Protein AF-0000000067831522 (afdb_homodimer)

Sequence (500 aa):
MTSFRSAALAVVGLAAFLALWEAAPRLDLINPAFLPPPSSIPAAFAREITNGAWLTAVVESLSHYVVGLGAGALAGVALGLATGMFAWFDSLTAGIVRLLRPIPGLAWVPFAIIWFGVQPSAAVFIIAIGVFWIVFFATQGAVRHVDRDLIEVAQAFGFRGPLARLTKILLPAATPGILVGLRTALGQAWMAVVAAEIFGVPGIGARMMQASSLLSTDIVVVYMLTMAGLYGLFDTGFVALQGWLLRWRAMTSFRSAALAVVGLAAFLALWEAAPRLDLINPAFLPPPSSIPAAFAREITNGAWLTAVVESLSHYVVGLGAGALAGVALGLATGMFAWFDSLTAGIVRLLRPIPGLAWVPFAIIWFGVQPSAAVFIIAIGVFWIVFFATQGAVRHVDRDLIEVAQAFGFRGPLARLTKILLPAATPGILVGLRTALGQAWMAVVAAEIFGVPGIGARMMQASSLLSTDIVVVYMLTMAGLYGLFDTGFVALQGWLLRWRA

Organism: Methylorubrum extorquens (strain ATCC 14718 / DSM 1338 / JCM 2805 / NCIMB 9133 / AM1) (NCBI:txid272630)

Structure (mmCIF, N/CA/C/O backbone):
data_AF-0000000067831522-model_v1
#
loop_
_entity.id
_entity.type
_entity.pdbx_description
1 polymer 'Aliphatic sulfonates transport permease protein ssuC'
#
loop_
_atom_site.group_PDB
_atom_site.id
_atom_site.type_symbol
_atom_site.label_atom_id
_atom_site.label_alt_id
_atom_site.label_comp_id
_atom_site.label_asym_id
_atom_site.label_entity_id
_atom_site.label_seq_id
_atom_site.pdbx_PDB_ins_code
_atom_site.Cartn_x
_atom_site.Cartn_y
_atom_site.Cartn_z
_atom_site.occupancy
_atom_site.B_iso_or_equiv
_atom_site.auth_seq_id
_atom_site.auth_comp_id
_atom_site.auth_asym_id
_atom_site.auth_atom_id
_atom_site.pdbx_PDB_model_num
ATOM 1 N N . MET A 1 1 ? 19.891 27.625 -9.164 1 67.25 1 MET A N 1
ATOM 2 C CA . MET A 1 1 ? 20 27.125 -10.523 1 67.25 1 MET A CA 1
ATOM 3 C C . MET A 1 1 ? 18.859 27.641 -11.398 1 67.25 1 MET A C 1
ATOM 5 O O . MET A 1 1 ? 17.703 27.672 -10.961 1 67.25 1 MET A O 1
ATOM 9 N N . THR A 1 2 ? 19.172 28.156 -12.484 1 77.5 2 THR A N 1
ATOM 10 C CA . THR A 1 2 ? 18.141 28.719 -13.336 1 77.5 2 THR A CA 1
ATOM 11 C C . THR A 1 2 ? 17.203 27.625 -13.859 1 77.5 2 THR A C 1
ATOM 13 O O . THR A 1 2 ? 17.578 26.453 -13.891 1 77.5 2 THR A O 1
ATOM 16 N N . SER A 1 3 ? 16.078 27.938 -14.133 1 86.25 3 SER A N 1
ATOM 17 C CA . SER A 1 3 ? 15.031 27.016 -14.57 1 86.25 3 SER A CA 1
ATOM 18 C C . SER A 1 3 ? 15.477 26.234 -15.797 1 86.25 3 SER A C 1
ATOM 20 O O . SER A 1 3 ? 15.242 25.031 -15.883 1 86.25 3 SER A O 1
ATOM 22 N N . PHE A 1 4 ? 16.219 26.938 -16.703 1 89.38 4 PHE A N 1
ATOM 23 C CA . PHE A 1 4 ? 16.656 26.281 -17.922 1 89.38 4 PHE A CA 1
ATOM 24 C C . PHE A 1 4 ? 17.734 25.25 -17.625 1 89.38 4 PHE A C 1
ATOM 26 O O . PHE A 1 4 ? 17.75 24.156 -18.203 1 89.38 4 PHE A O 1
ATOM 33 N N . ARG A 1 5 ? 18.625 25.578 -16.812 1 90.5 5 ARG A N 1
ATOM 34 C CA . ARG A 1 5 ? 19.703 24.688 -16.438 1 90.5 5 ARG A CA 1
ATOM 35 C C . ARG A 1 5 ? 19.156 23.453 -15.719 1 90.5 5 ARG A C 1
ATOM 37 O O . ARG A 1 5 ? 19.641 22.328 -15.945 1 90.5 5 ARG A O 1
ATOM 44 N N . SER A 1 6 ? 18.172 23.703 -14.945 1 91.81 6 SER A N 1
ATOM 45 C CA . SER A 1 6 ? 17.547 22.594 -14.227 1 91.81 6 SER A CA 1
ATOM 46 C C . SER A 1 6 ? 16.844 21.641 -15.188 1 91.81 6 SER A C 1
ATOM 48 O O . SER A 1 6 ? 16.953 20.422 -15.055 1 91.81 6 SER A O 1
ATOM 50 N N . ALA A 1 7 ? 16.172 22.188 -16.125 1 93.69 7 ALA A N 1
ATOM 51 C CA . ALA A 1 7 ? 15.477 21.375 -17.125 1 93.69 7 ALA A CA 1
ATOM 52 C C . ALA A 1 7 ? 16.453 20.609 -17.984 1 93.69 7 ALA A C 1
ATOM 54 O O . ALA A 1 7 ? 16.219 19.438 -18.328 1 93.69 7 ALA A O 1
ATOM 55 N N . ALA A 1 8 ? 17.453 21.25 -18.328 1 95.5 8 ALA A N 1
ATOM 56 C CA . ALA A 1 8 ? 18.484 20.609 -19.141 1 95.5 8 ALA A CA 1
ATOM 57 C C . ALA A 1 8 ? 19.109 19.438 -18.375 1 95.5 8 ALA A C 1
ATOM 59 O O . ALA A 1 8 ? 19.375 18.375 -18.953 1 95.5 8 ALA A O 1
ATOM 60 N N . LEU A 1 9 ? 19.359 19.625 -17.172 1 95.19 9 LEU A N 1
ATOM 61 C CA . LEU A 1 9 ? 19.953 18.578 -16.344 1 95.19 9 LEU A CA 1
ATOM 62 C C . LEU A 1 9 ? 19 17.391 -16.203 1 95.19 9 LEU A C 1
ATOM 64 O O . LEU A 1 9 ? 19.422 16.234 -16.203 1 95.19 9 LEU A O 1
ATOM 68 N N . ALA A 1 10 ? 17.797 17.672 -16.062 1 95.81 10 ALA A N 1
ATOM 69 C CA . ALA A 1 10 ? 16.781 16.609 -15.992 1 95.81 10 ALA A CA 1
ATOM 70 C C . ALA A 1 10 ? 16.797 15.766 -17.266 1 95.81 10 ALA A C 1
ATOM 72 O O . ALA A 1 10 ? 16.719 14.539 -17.188 1 95.81 10 ALA A O 1
ATOM 73 N N . VAL A 1 11 ? 16.859 16.438 -18.375 1 96.88 11 VAL A N 1
ATOM 74 C CA . VAL A 1 11 ? 16.875 15.742 -19.656 1 96.88 11 VAL A CA 1
ATOM 75 C C . VAL A 1 11 ? 18.156 14.93 -19.781 1 96.88 11 VAL A C 1
ATOM 77 O O . VAL A 1 11 ? 18.125 13.781 -20.234 1 96.88 11 VAL A O 1
ATOM 80 N N . VAL A 1 12 ? 19.203 15.484 -19.359 1 97.25 12 VAL A N 1
ATOM 81 C CA . VAL A 1 12 ? 20.5 14.805 -19.438 1 97.25 12 VAL A CA 1
ATOM 82 C C . VAL A 1 12 ? 20.469 13.57 -18.531 1 97.25 12 VAL A C 1
ATOM 84 O O . VAL A 1 12 ? 20.922 12.492 -18.938 1 97.25 12 VAL A O 1
ATOM 87 N N . GLY A 1 13 ? 19.969 13.75 -17.312 1 97.69 13 GLY A N 1
ATOM 88 C CA . GLY A 1 13 ? 19.875 12.625 -16.406 1 97.69 13 GLY A CA 1
ATOM 89 C C . GLY A 1 13 ? 19.016 11.492 -16.938 1 97.69 13 GLY A C 1
ATOM 90 O O . GLY A 1 13 ? 19.406 10.328 -16.875 1 97.69 13 GLY A O 1
ATOM 91 N N . LEU A 1 14 ? 17.891 11.812 -17.438 1 97.5 14 LEU A N 1
ATOM 92 C CA . LEU A 1 14 ? 16.984 10.812 -17.984 1 97.5 14 LEU A CA 1
ATOM 93 C C . LEU A 1 14 ? 17.594 10.133 -19.203 1 97.5 14 LEU A C 1
ATOM 95 O O . LEU A 1 14 ? 17.516 8.914 -19.359 1 97.5 14 LEU A O 1
ATOM 99 N N . ALA A 1 15 ? 18.188 10.93 -20.094 1 97.94 15 ALA A N 1
ATOM 100 C CA . ALA A 1 15 ? 18.844 10.391 -21.281 1 97.94 15 ALA A CA 1
ATOM 101 C C . ALA A 1 15 ? 19.969 9.438 -20.906 1 97.94 15 ALA A C 1
ATOM 103 O O . ALA A 1 15 ? 20.125 8.375 -21.516 1 97.94 15 ALA A O 1
ATOM 104 N N . ALA A 1 16 ? 20.734 9.852 -19.922 1 98 16 ALA A N 1
ATOM 105 C CA . ALA A 1 16 ? 21.828 8.992 -19.469 1 98 16 ALA A CA 1
ATOM 106 C C . ALA A 1 16 ? 21.281 7.68 -18.906 1 98 16 ALA A C 1
ATOM 108 O O . ALA A 1 16 ? 21.844 6.609 -19.156 1 98 16 ALA A O 1
ATOM 109 N N . PHE A 1 17 ? 20.297 7.785 -18.109 1 97.56 17 PHE A N 1
ATOM 110 C CA . PHE A 1 17 ? 19.656 6.605 -17.531 1 97.56 17 PHE A CA 1
ATOM 111 C C . PHE A 1 17 ? 19.156 5.672 -18.625 1 97.56 17 PHE A C 1
ATOM 113 O O . PHE A 1 17 ? 19.438 4.469 -18.594 1 97.56 17 PHE A O 1
ATOM 120 N N . LEU A 1 18 ? 18.469 6.195 -19.641 1 97.69 18 LEU A N 1
ATOM 121 C CA . LEU A 1 18 ? 17.906 5.398 -20.719 1 97.69 18 LEU A CA 1
ATOM 122 C C . LEU A 1 18 ? 19.016 4.82 -21.594 1 97.69 18 LEU A C 1
ATOM 124 O O . LEU A 1 18 ? 18.891 3.697 -22.094 1 97.69 18 LEU A O 1
ATOM 128 N N . ALA A 1 19 ? 20.031 5.613 -21.797 1 97.69 19 ALA A N 1
ATOM 129 C CA . ALA A 1 19 ? 21.172 5.141 -22.594 1 97.69 19 ALA A CA 1
ATOM 130 C C . ALA A 1 19 ? 21.875 3.975 -21.891 1 97.69 19 ALA A C 1
ATOM 132 O O . ALA A 1 19 ? 22.234 2.986 -22.531 1 97.69 19 ALA A O 1
ATOM 133 N N . LEU A 1 20 ? 22.031 4.145 -20.609 1 97.19 20 LEU A N 1
ATOM 134 C CA . LEU A 1 20 ? 22.641 3.061 -19.844 1 97.19 20 LEU A CA 1
ATOM 135 C C . LEU A 1 20 ? 21.75 1.822 -19.859 1 97.19 20 LEU A C 1
ATOM 137 O O . LEU A 1 20 ? 22.234 0.7 -19.984 1 97.19 20 LEU A O 1
ATOM 141 N N . TRP A 1 21 ? 20.484 2.082 -19.688 1 97.12 21 TRP A N 1
ATOM 142 C CA . TRP A 1 21 ? 19.516 0.998 -19.75 1 97.12 21 TRP A CA 1
ATOM 143 C C . TRP A 1 21 ? 19.578 0.304 -21.109 1 97.12 21 TRP A C 1
ATOM 145 O O . TRP A 1 21 ? 19.625 -0.925 -21.188 1 97.12 21 TRP A O 1
ATOM 155 N N . GLU A 1 22 ? 19.641 1.021 -22.125 1 97.38 22 GLU A N 1
ATOM 156 C CA . GLU A 1 22 ? 19.703 0.492 -23.484 1 97.38 22 GLU A CA 1
ATOM 157 C C . GLU A 1 22 ? 21 -0.3 -23.703 1 97.38 22 GLU A C 1
ATOM 159 O O . GLU A 1 22 ? 20.969 -1.367 -24.328 1 97.38 22 GLU A O 1
ATOM 164 N N . ALA A 1 23 ? 22.031 0.218 -23.188 1 97.06 23 ALA A N 1
ATOM 165 C CA . ALA A 1 23 ? 23.344 -0.371 -23.422 1 97.06 23 ALA A CA 1
ATOM 166 C C . ALA A 1 23 ? 23.484 -1.705 -22.688 1 97.06 23 ALA A C 1
ATOM 168 O O . ALA A 1 23 ? 24.141 -2.623 -23.188 1 97.06 23 ALA A O 1
ATOM 169 N N . ALA A 1 24 ? 22.812 -1.841 -21.594 1 95.94 24 ALA A N 1
ATOM 170 C CA . ALA A 1 24 ? 23 -3.021 -20.75 1 95.94 24 ALA A CA 1
ATOM 171 C C . ALA A 1 24 ? 22.578 -4.289 -21.484 1 95.94 24 ALA A C 1
ATOM 173 O O . ALA A 1 24 ? 23.359 -5.227 -21.625 1 95.94 24 ALA A O 1
ATOM 174 N N . PRO A 1 25 ? 21.438 -4.285 -22 1 93.62 25 PRO A N 1
ATOM 175 C CA . PRO A 1 25 ? 21.047 -5.496 -22.734 1 93.62 25 PRO A CA 1
ATOM 176 C C . PRO A 1 25 ? 21.656 -5.559 -24.125 1 93.62 25 PRO A C 1
ATOM 178 O O . PRO A 1 25 ? 21.969 -6.645 -24.625 1 93.62 25 PRO A O 1
ATOM 181 N N . ARG A 1 26 ? 21.938 -4.453 -24.766 1 93 26 ARG A N 1
ATOM 182 C CA . ARG A 1 26 ? 22.453 -4.457 -26.125 1 93 26 ARG A CA 1
ATOM 183 C C . ARG A 1 26 ? 23.922 -4.914 -26.156 1 93 26 ARG A C 1
ATOM 185 O O . ARG A 1 26 ? 24.344 -5.551 -27.125 1 93 26 ARG A O 1
ATOM 192 N N . LEU A 1 27 ? 24.609 -4.578 -25.125 1 95.12 27 LEU A N 1
ATOM 193 C CA . LEU A 1 27 ? 26 -4.977 -25.047 1 95.12 27 LEU A CA 1
ATOM 194 C C . LEU A 1 27 ? 26.156 -6.332 -24.375 1 95.12 27 LEU A C 1
ATOM 196 O O . LEU A 1 27 ? 27.25 -6.73 -24 1 95.12 27 LEU A O 1
ATOM 200 N N . ASP A 1 28 ? 25.062 -6.984 -24.094 1 92.38 28 ASP A N 1
ATOM 201 C CA . ASP A 1 28 ? 25 -8.336 -23.562 1 92.38 28 ASP A CA 1
ATOM 202 C C . ASP A 1 28 ? 25.531 -8.383 -22.125 1 92.38 28 ASP A C 1
ATOM 204 O O . ASP A 1 28 ? 26.109 -9.391 -21.703 1 92.38 28 ASP A O 1
ATOM 208 N N . LEU A 1 29 ? 25.453 -7.277 -21.531 1 92.94 29 LEU A N 1
ATOM 209 C CA . LEU A 1 29 ? 25.812 -7.25 -20.109 1 92.94 29 LEU A CA 1
ATOM 210 C C . LEU A 1 29 ? 24.688 -7.863 -19.266 1 92.94 29 LEU A C 1
ATOM 212 O O . LEU A 1 29 ? 24.953 -8.383 -18.188 1 92.94 29 LEU A O 1
ATOM 216 N N . ILE A 1 30 ? 23.531 -7.746 -19.781 1 93.19 30 ILE A N 1
ATOM 217 C CA . ILE A 1 30 ? 22.328 -8.328 -19.172 1 93.19 30 ILE A CA 1
ATOM 218 C C . ILE A 1 30 ? 21.484 -8.992 -20.25 1 93.19 30 ILE A C 1
ATOM 220 O O . ILE A 1 30 ? 21.281 -8.43 -21.328 1 93.19 30 ILE A O 1
ATOM 224 N N . ASN A 1 31 ? 21.078 -10.141 -19.906 1 94.12 31 ASN A N 1
ATOM 225 C CA . ASN A 1 31 ? 20.188 -10.836 -20.812 1 94.12 31 ASN A CA 1
ATOM 226 C C . ASN A 1 31 ? 18.906 -10.031 -21.078 1 94.12 31 ASN A C 1
ATOM 228 O O . ASN A 1 31 ? 18.25 -9.602 -20.125 1 94.12 31 ASN A O 1
ATOM 232 N N . PRO A 1 32 ? 18.578 -9.805 -22.297 1 91.62 32 PRO A N 1
ATOM 233 C CA . PRO A 1 32 ? 17.391 -9.016 -22.641 1 91.62 32 PRO A CA 1
ATOM 234 C C . PRO A 1 32 ? 16.109 -9.617 -22.078 1 91.62 32 PRO A C 1
ATOM 236 O O . PRO A 1 32 ? 15.109 -8.906 -21.891 1 91.62 32 PRO A O 1
ATOM 239 N N . ALA A 1 33 ? 16.125 -10.883 -21.828 1 90.62 33 ALA A N 1
ATOM 240 C CA . ALA A 1 33 ? 14.977 -11.523 -21.219 1 90.62 33 ALA A CA 1
ATOM 241 C C . ALA A 1 33 ? 14.766 -11.016 -19.781 1 90.62 33 ALA A C 1
ATOM 243 O O . ALA A 1 33 ? 13.648 -11.055 -19.266 1 90.62 33 ALA A O 1
ATOM 244 N N . PHE A 1 34 ? 15.844 -10.547 -19.266 1 93.25 34 PHE A N 1
ATOM 245 C CA . PHE A 1 34 ? 15.797 -10.062 -17.891 1 93.25 34 PHE A CA 1
ATOM 246 C C . PHE A 1 34 ? 15.562 -8.555 -17.859 1 93.25 34 PHE A C 1
ATOM 248 O O . PHE A 1 34 ? 15 -8.031 -16.891 1 93.25 34 PHE A O 1
ATOM 255 N N . LEU A 1 35 ? 15.992 -7.906 -18.859 1 95.88 35 LEU A N 1
ATOM 256 C CA . LEU A 1 35 ? 15.852 -6.457 -18.984 1 95.88 35 LEU A CA 1
ATOM 257 C C . LEU A 1 35 ? 15.75 -6.051 -20.453 1 95.88 35 LEU A C 1
ATOM 259 O O . LEU A 1 35 ? 16.766 -5.973 -21.156 1 95.88 35 LEU A O 1
ATOM 263 N N . PRO A 1 36 ? 14.531 -5.746 -20.828 1 96.62 36 PRO A N 1
ATOM 264 C CA . PRO A 1 36 ? 14.383 -5.383 -22.234 1 96.62 36 PRO A CA 1
ATOM 265 C C . PRO A 1 36 ? 14.977 -4.016 -22.562 1 96.62 36 PRO A C 1
ATOM 267 O O . PRO A 1 36 ? 14.891 -3.094 -21.734 1 96.62 36 PRO A O 1
ATOM 270 N N . PRO A 1 37 ? 15.57 -3.957 -23.734 1 96.88 37 PRO A N 1
ATOM 271 C CA . PRO A 1 37 ? 15.992 -2.605 -24.109 1 96.88 37 PRO A CA 1
ATOM 272 C C . PRO A 1 37 ? 14.82 -1.65 -24.297 1 96.88 37 PRO A C 1
ATOM 274 O O . PRO A 1 37 ? 13.781 -2.043 -24.828 1 96.88 37 PRO A O 1
ATOM 277 N N . PRO A 1 38 ? 15.016 -0.488 -23.812 1 97.12 38 PRO A N 1
ATOM 278 C CA . PRO A 1 38 ? 13.93 0.485 -23.938 1 97.12 38 PRO A CA 1
ATOM 279 C C . PRO A 1 38 ? 13.461 0.654 -25.375 1 97.12 38 PRO A C 1
ATOM 281 O O . PRO A 1 38 ? 12.281 0.927 -25.625 1 97.12 38 PRO A O 1
ATOM 284 N N . SER A 1 39 ? 14.297 0.469 -26.297 1 96.81 39 SER A N 1
ATOM 285 C CA . SER A 1 39 ? 13.961 0.663 -27.703 1 96.81 39 SER A CA 1
ATOM 286 C C . SER A 1 39 ? 12.93 -0.365 -28.172 1 96.81 39 SER A C 1
ATOM 288 O O . SER A 1 39 ? 12.297 -0.188 -29.219 1 96.81 39 SER A O 1
ATOM 290 N N . SER A 1 40 ? 12.727 -1.466 -27.453 1 96.75 40 SER A N 1
ATOM 291 C CA . SER A 1 40 ? 11.781 -2.508 -27.844 1 96.75 40 SER A CA 1
ATOM 292 C C . SER A 1 40 ? 10.375 -2.191 -27.344 1 96.75 40 SER A C 1
ATOM 294 O O . SER A 1 40 ? 9.398 -2.812 -27.766 1 96.75 40 SER A O 1
ATOM 296 N N . ILE A 1 41 ? 10.234 -1.271 -26.453 1 97.81 41 ILE A N 1
ATOM 297 C CA . ILE A 1 41 ? 9 -1.03 -25.719 1 97.81 41 ILE A CA 1
ATOM 298 C C . ILE A 1 41 ? 7.934 -0.49 -26.672 1 97.81 41 ILE A C 1
ATOM 300 O O . ILE A 1 41 ? 6.781 -0.936 -26.641 1 97.81 41 ILE A O 1
ATOM 304 N N . PRO A 1 42 ? 8.312 0.43 -27.625 1 98.06 42 PRO A N 1
ATOM 305 C CA . PRO A 1 42 ? 7.277 0.959 -28.516 1 98.06 42 PRO A CA 1
ATOM 306 C C . PRO A 1 42 ? 6.672 -0.112 -29.406 1 98.06 42 PRO A C 1
ATOM 308 O O . PRO A 1 42 ? 5.453 -0.137 -29.625 1 98.06 42 PRO A O 1
ATOM 311 N N . ALA A 1 43 ? 7.43 -0.992 -29.906 1 98.12 43 ALA A N 1
ATOM 312 C CA . ALA A 1 43 ? 6.926 -2.072 -30.75 1 98.12 43 ALA A CA 1
ATOM 313 C C . ALA A 1 43 ? 6.043 -3.027 -29.953 1 98.12 43 ALA A C 1
ATOM 315 O O . ALA A 1 43 ? 5.02 -3.498 -30.453 1 98.12 43 ALA A O 1
ATOM 316 N N . ALA A 1 44 ? 6.469 -3.357 -28.75 1 98.12 44 ALA A N 1
ATOM 317 C CA . ALA A 1 44 ? 5.668 -4.207 -27.875 1 98.12 44 ALA A CA 1
ATOM 318 C C . ALA A 1 44 ? 4.316 -3.568 -27.578 1 98.12 44 ALA A C 1
ATOM 320 O O . ALA A 1 44 ? 3.285 -4.246 -27.594 1 98.12 44 ALA A O 1
ATOM 321 N N . PHE A 1 45 ? 4.371 -2.295 -27.344 1 98.56 45 PHE A N 1
ATOM 322 C CA . PHE A 1 45 ? 3.143 -1.551 -27.078 1 98.56 45 PHE A CA 1
ATOM 323 C C . PHE A 1 45 ? 2.213 -1.591 -28.281 1 98.56 45 PHE A C 1
ATOM 325 O O . PHE A 1 45 ? 1.014 -1.838 -28.141 1 98.56 45 PHE A O 1
ATOM 332 N N . ALA A 1 46 ? 2.793 -1.38 -29.406 1 98.31 46 ALA A N 1
ATOM 333 C CA . ALA A 1 46 ? 2.01 -1.384 -30.641 1 98.31 46 ALA A CA 1
ATOM 334 C C . ALA A 1 46 ? 1.347 -2.74 -30.859 1 98.31 46 ALA A C 1
ATOM 336 O O . ALA A 1 46 ? 0.196 -2.811 -31.297 1 98.31 46 ALA A O 1
ATOM 337 N N . ARG A 1 47 ? 2.025 -3.752 -30.562 1 97.81 47 ARG A N 1
ATOM 338 C CA . ARG A 1 47 ? 1.479 -5.098 -30.688 1 97.81 47 ARG A CA 1
ATOM 339 C C . ARG A 1 47 ? 0.307 -5.312 -29.734 1 97.81 47 ARG A C 1
ATOM 341 O O . ARG A 1 47 ? -0.726 -5.859 -30.125 1 97.81 47 ARG A O 1
ATOM 348 N N . GLU A 1 48 ? 0.481 -4.883 -28.469 1 98.44 48 GLU A N 1
ATOM 349 C CA . GLU A 1 48 ? -0.574 -5.039 -27.469 1 98.44 48 GLU A CA 1
ATOM 350 C C . GLU A 1 48 ? -1.817 -4.242 -27.859 1 98.44 48 GLU A C 1
ATOM 352 O O . GLU A 1 48 ? -2.943 -4.672 -27.594 1 98.44 48 GLU A O 1
ATOM 357 N N . ILE A 1 49 ? -1.623 -3.094 -28.547 1 98.31 49 ILE A N 1
ATOM 358 C CA . ILE A 1 49 ? -2.736 -2.258 -28.984 1 98.31 49 ILE A CA 1
ATOM 359 C C . ILE A 1 49 ? -3.451 -2.918 -30.156 1 98.31 49 ILE A C 1
ATOM 361 O O . ILE A 1 49 ? -4.68 -3.01 -30.172 1 98.31 49 ILE A O 1
ATOM 365 N N . THR A 1 50 ? -2.686 -3.396 -31.078 1 97.88 50 THR A N 1
ATOM 366 C CA . THR A 1 50 ? -3.223 -3.947 -32.312 1 97.88 50 THR A CA 1
ATOM 367 C C . THR A 1 50 ? -4.004 -5.23 -32.062 1 97.88 50 THR A C 1
ATOM 369 O O . THR A 1 50 ? -5.043 -5.469 -32.656 1 97.88 50 THR A O 1
ATOM 372 N N . ASN A 1 51 ? -3.609 -5.992 -31.125 1 97.31 51 ASN A N 1
ATOM 373 C CA . ASN A 1 51 ? -4.289 -7.254 -30.875 1 97.31 51 ASN A CA 1
ATOM 374 C C . ASN A 1 51 ? -5.418 -7.086 -29.859 1 97.31 51 ASN A C 1
ATOM 376 O O . ASN A 1 51 ? -6.098 -8.055 -29.516 1 97.31 51 ASN A O 1
ATOM 380 N N . GLY A 1 52 ? -5.539 -5.875 -29.297 1 98.06 52 GLY A N 1
ATOM 381 C CA . GLY A 1 52 ? -6.672 -5.562 -28.438 1 98.06 52 GLY A CA 1
ATOM 382 C C . GLY A 1 52 ? -6.418 -5.887 -26.984 1 98.06 52 GLY A C 1
ATOM 383 O O . GLY A 1 52 ? -7.23 -5.547 -26.109 1 98.06 52 GLY A O 1
ATOM 384 N N . ALA A 1 53 ? -5.293 -6.465 -26.672 1 98.19 53 ALA A N 1
ATOM 385 C CA . ALA A 1 53 ? -4.98 -6.883 -25.312 1 98.19 53 ALA A CA 1
ATOM 386 C C . ALA A 1 53 ? -4.848 -5.68 -24.375 1 98.19 53 ALA A C 1
ATOM 388 O O . ALA A 1 53 ? -5.312 -5.715 -23.234 1 98.19 53 ALA A O 1
ATOM 389 N N . TRP A 1 54 ? -4.223 -4.645 -24.922 1 98.56 54 TRP A N 1
ATOM 390 C CA . TRP A 1 54 ? -3.973 -3.461 -24.109 1 98.56 54 TRP A CA 1
ATOM 391 C C . TRP A 1 54 ? -5.281 -2.828 -23.641 1 98.56 54 TRP A C 1
ATOM 393 O O . TRP A 1 54 ? -5.465 -2.566 -22.453 1 98.56 54 TRP A O 1
ATOM 403 N N . LEU A 1 55 ? -6.184 -2.627 -24.547 1 98.44 55 LEU A N 1
ATOM 404 C CA . LEU A 1 55 ? -7.449 -1.984 -24.219 1 98.44 55 LEU A CA 1
ATOM 405 C C . LEU A 1 55 ? -8.266 -2.857 -23.266 1 98.44 55 LEU A C 1
ATOM 407 O O . LEU A 1 55 ? -8.883 -2.35 -22.328 1 98.44 55 LEU A O 1
ATOM 411 N N . THR A 1 56 ? -8.25 -4.113 -23.547 1 98.38 56 THR A N 1
ATOM 412 C CA . THR A 1 56 ? -8.992 -5.043 -22.688 1 98.38 56 THR A CA 1
ATOM 413 C C . THR A 1 56 ? -8.469 -5 -21.266 1 98.38 56 THR A C 1
ATOM 415 O O . THR A 1 56 ? -9.242 -4.871 -20.312 1 98.38 56 THR A O 1
ATOM 418 N N . ALA A 1 57 ? -7.199 -5.055 -21.094 1 98.38 57 ALA A N 1
ATOM 419 C CA . ALA A 1 57 ? -6.574 -5.027 -19.766 1 98.38 57 ALA A CA 1
ATOM 420 C C . ALA A 1 57 ? -6.848 -3.703 -19.062 1 98.38 57 ALA A C 1
ATOM 422 O O . ALA A 1 57 ? -7.152 -3.682 -17.859 1 98.38 57 ALA A O 1
ATOM 423 N N . VAL A 1 58 ? -6.781 -2.633 -19.797 1 98.44 58 VAL A N 1
ATOM 424 C CA . VAL A 1 58 ? -6.977 -1.303 -19.234 1 98.44 58 VAL A CA 1
ATOM 425 C C . VAL A 1 58 ? -8.422 -1.156 -18.75 1 98.44 58 VAL A C 1
ATOM 427 O O . VAL A 1 58 ? -8.656 -0.693 -17.625 1 98.44 58 VAL A O 1
ATOM 430 N N . VAL A 1 59 ? -9.352 -1.596 -19.516 1 98.31 59 VAL A N 1
ATOM 431 C CA . VAL A 1 59 ? -10.766 -1.458 -19.172 1 98.31 59 VAL A CA 1
ATOM 432 C C . VAL A 1 59 ? -11.086 -2.316 -17.953 1 98.31 59 VAL A C 1
ATOM 434 O O . VAL A 1 59 ? -11.82 -1.886 -17.062 1 98.31 59 VAL A O 1
ATOM 437 N N . GLU A 1 60 ? -10.523 -3.441 -17.953 1 98.31 60 GLU A N 1
ATOM 438 C CA . GLU A 1 60 ? -10.75 -4.34 -16.812 1 98.31 60 GLU A CA 1
ATOM 439 C C . GLU A 1 60 ? -10.188 -3.75 -15.523 1 98.31 60 GLU A C 1
ATOM 441 O O . GLU A 1 60 ? -10.883 -3.693 -14.508 1 98.31 60 GLU A O 1
ATOM 446 N N . SER A 1 61 ? -8.961 -3.285 -15.586 1 98.19 61 SER A N 1
ATOM 447 C CA . SER A 1 61 ? -8.344 -2.693 -14.406 1 98.19 61 SER A CA 1
ATOM 448 C C . SER A 1 61 ? -9.078 -1.426 -13.977 1 98.19 61 SER A C 1
ATOM 450 O O . SER A 1 61 ? -9.258 -1.183 -12.781 1 98.19 61 SER A O 1
ATOM 452 N N . LEU A 1 62 ? -9.484 -0.649 -14.961 1 98.06 62 LEU A N 1
ATOM 453 C CA . LEU A 1 62 ? -10.203 0.582 -14.641 1 98.06 62 LEU A CA 1
ATOM 454 C C . LEU A 1 62 ? -11.531 0.279 -13.969 1 98.06 62 LEU A C 1
ATOM 456 O O . LEU A 1 62 ? -11.961 1.004 -13.07 1 98.06 62 LEU A O 1
ATOM 460 N N . SER A 1 63 ? -12.164 -0.742 -14.406 1 97.94 63 SER A N 1
ATOM 461 C CA . SER A 1 63 ? -13.43 -1.13 -13.805 1 97.94 63 SER A CA 1
ATOM 462 C C . SER A 1 63 ? -13.25 -1.502 -12.336 1 97.94 63 SER A C 1
ATOM 464 O O . SER A 1 63 ? -14 -1.04 -11.477 1 97.94 63 SER A O 1
ATOM 466 N N . HIS A 1 64 ? -12.289 -2.381 -12.055 1 98 64 HIS A N 1
ATOM 467 C CA . HIS A 1 64 ? -11.977 -2.73 -10.672 1 98 64 HIS A CA 1
ATOM 468 C C . HIS A 1 64 ? -11.641 -1.491 -9.852 1 98 64 HIS A C 1
ATOM 470 O O . HIS A 1 64 ? -12.125 -1.336 -8.727 1 98 64 HIS A O 1
ATOM 476 N N . TYR A 1 65 ? -10.82 -0.647 -10.461 1 97.81 65 TYR A N 1
ATOM 477 C CA . TYR A 1 65 ? -10.305 0.54 -9.789 1 97.81 65 TYR A CA 1
ATOM 478 C C . TYR A 1 65 ? -11.438 1.478 -9.383 1 97.81 65 TYR A C 1
ATOM 480 O O . TYR A 1 65 ? -11.539 1.872 -8.227 1 97.81 65 TYR A O 1
ATOM 488 N N . VAL A 1 66 ? -12.297 1.794 -10.328 1 97.94 66 VAL A N 1
ATOM 489 C CA . VAL A 1 66 ? -13.344 2.787 -10.117 1 97.94 66 VAL A CA 1
ATOM 490 C C . VAL A 1 66 ? -14.383 2.246 -9.133 1 97.94 66 VAL A C 1
ATOM 492 O O . VAL A 1 66 ? -14.781 2.943 -8.203 1 97.94 66 VAL A O 1
ATOM 495 N N . VAL A 1 67 ? -14.727 1.026 -9.273 1 98.31 67 VAL A N 1
ATOM 496 C CA . VAL A 1 67 ? -15.758 0.444 -8.422 1 98.31 67 VAL A CA 1
ATOM 497 C C . VAL A 1 67 ? -15.211 0.236 -7.012 1 98.31 67 VAL A C 1
ATOM 499 O O . VAL A 1 67 ? -15.875 0.558 -6.027 1 98.31 67 VAL A O 1
ATOM 502 N N . GLY A 1 68 ? -14.031 -0.297 -6.945 1 98.38 68 GLY A N 1
ATOM 503 C CA . GLY A 1 68 ? -13.414 -0.503 -5.645 1 98.38 68 GLY A CA 1
ATOM 504 C C . GLY A 1 68 ? -13.148 0.79 -4.898 1 98.38 68 GLY A C 1
ATOM 505 O O . GLY A 1 68 ? -13.461 0.898 -3.709 1 98.38 68 GLY A O 1
ATOM 506 N N . LEU A 1 69 ? -12.578 1.757 -5.617 1 98.06 69 LEU A N 1
ATOM 507 C CA . LEU A 1 69 ? -12.328 3.072 -5.039 1 98.06 69 LEU A CA 1
ATOM 508 C C . LEU A 1 69 ? -13.633 3.715 -4.57 1 98.06 69 LEU A C 1
ATOM 510 O O . LEU A 1 69 ? -13.703 4.242 -3.459 1 98.06 69 LEU A O 1
ATOM 514 N N . GLY A 1 70 ? -14.617 3.672 -5.418 1 98.19 70 GLY A N 1
ATOM 515 C CA . GLY A 1 70 ? -15.906 4.238 -5.066 1 98.19 70 GLY A CA 1
ATOM 516 C C . GLY A 1 70 ? -16.531 3.6 -3.842 1 98.19 70 GLY A C 1
ATOM 517 O O . GLY A 1 70 ? -16.984 4.297 -2.934 1 98.19 70 GLY A O 1
ATOM 518 N N . ALA A 1 71 ? -16.531 2.332 -3.797 1 98.44 71 ALA A N 1
ATOM 519 C CA . ALA A 1 71 ? -17.125 1.599 -2.684 1 98.44 71 ALA A CA 1
ATOM 520 C C . ALA A 1 71 ? -16.391 1.878 -1.382 1 98.44 71 ALA A C 1
ATOM 522 O O . ALA A 1 71 ? -17 2.162 -0.353 1 98.44 71 ALA A O 1
ATOM 523 N N . GLY A 1 72 ? -15.062 1.788 -1.449 1 98.44 72 GLY A N 1
ATOM 524 C CA . GLY A 1 72 ? -14.25 2.045 -0.268 1 98.44 72 GLY A CA 1
ATOM 525 C C . GLY A 1 72 ? -14.352 3.477 0.223 1 98.44 72 GLY A C 1
ATOM 526 O O . GLY A 1 72 ? -14.453 3.721 1.427 1 98.44 72 GLY A O 1
ATOM 527 N N . ALA A 1 73 ? -14.32 4.363 -0.721 1 98.19 73 ALA A N 1
ATOM 528 C CA . ALA A 1 73 ? -14.391 5.781 -0.383 1 98.19 73 ALA A CA 1
ATOM 529 C C . ALA A 1 73 ? -15.75 6.137 0.221 1 98.19 73 ALA A C 1
ATOM 531 O O . ALA A 1 73 ? -15.82 6.855 1.221 1 98.19 73 ALA A O 1
ATOM 532 N N . LEU A 1 74 ? -16.797 5.645 -0.373 1 98.12 74 LEU A N 1
ATOM 533 C CA . LEU A 1 74 ? -18.141 5.938 0.12 1 98.12 74 LEU A CA 1
ATOM 534 C C . LEU A 1 74 ? -18.328 5.375 1.524 1 98.12 74 LEU A C 1
ATOM 536 O O . LEU A 1 74 ? -18.875 6.055 2.4 1 98.12 74 LEU A O 1
ATOM 540 N N . ALA A 1 75 ? -17.922 4.203 1.726 1 98.44 75 ALA A N 1
ATOM 541 C CA . ALA A 1 75 ? -18.031 3.6 3.053 1 98.44 75 ALA A CA 1
ATOM 542 C C . ALA A 1 75 ? -17.156 4.344 4.059 1 98.44 75 ALA A C 1
ATOM 544 O O . ALA A 1 75 ? -17.562 4.574 5.195 1 98.44 75 ALA A O 1
ATOM 545 N N . GLY A 1 76 ? -15.922 4.695 3.621 1 98.38 76 GLY A N 1
ATOM 546 C CA . GLY A 1 76 ? -15.016 5.445 4.477 1 98.38 76 GLY A CA 1
ATOM 547 C C . GLY A 1 76 ? -15.562 6.801 4.883 1 98.38 76 GLY A C 1
ATOM 548 O O . GLY A 1 76 ? -15.492 7.176 6.055 1 98.38 76 GLY A O 1
ATOM 549 N N . VAL A 1 77 ? -16.125 7.461 3.938 1 97.06 77 VAL A N 1
ATOM 550 C CA . VAL A 1 77 ? -16.703 8.766 4.219 1 97.06 77 VAL A CA 1
ATOM 551 C C . VAL A 1 77 ? -17.906 8.609 5.148 1 97.06 77 VAL A C 1
ATOM 553 O O . VAL A 1 77 ? -18.016 9.328 6.148 1 97.06 77 VAL A O 1
ATOM 556 N N . ALA A 1 78 ? -18.766 7.668 4.855 1 96.88 78 ALA A N 1
ATOM 557 C CA . ALA A 1 78 ? -19.984 7.461 5.637 1 96.88 78 ALA A CA 1
ATOM 558 C C . ALA A 1 78 ? -19.656 7.141 7.09 1 96.88 78 ALA A C 1
ATOM 560 O O . ALA A 1 78 ? -20.141 7.801 8.008 1 96.88 78 ALA A O 1
ATOM 561 N N . LEU A 1 79 ? -18.781 6.246 7.312 1 97.75 79 LEU A N 1
ATOM 562 C CA . LEU A 1 79 ? -18.469 5.82 8.672 1 97.75 79 LEU A CA 1
ATOM 563 C C . LEU A 1 79 ? -17.547 6.82 9.352 1 97.75 79 LEU A C 1
ATOM 565 O O . LEU A 1 79 ? -17.594 6.992 10.57 1 97.75 79 LEU A O 1
ATOM 569 N N . GLY A 1 80 ? -16.672 7.441 8.516 1 96.88 80 GLY A N 1
ATOM 570 C CA . GLY A 1 80 ? -15.867 8.516 9.07 1 96.88 80 GLY A CA 1
ATOM 571 C C . GLY A 1 80 ? -16.688 9.688 9.57 1 96.88 80 GLY A C 1
ATOM 572 O O . GLY A 1 80 ? -16.391 10.258 10.625 1 96.88 80 GLY A O 1
ATOM 573 N N . LEU A 1 81 ? -17.688 9.984 8.828 1 93.69 81 LEU A N 1
ATOM 574 C CA . LEU A 1 81 ? -18.594 11.039 9.25 1 93.69 81 LEU A CA 1
ATOM 575 C C . LEU A 1 81 ? -19.344 10.633 10.523 1 93.69 81 LEU A C 1
ATOM 577 O O . LEU A 1 81 ? -19.422 11.414 11.477 1 93.69 81 LEU A O 1
ATOM 581 N N . ALA A 1 82 ? -19.828 9.453 10.523 1 94.19 82 ALA A N 1
ATOM 582 C CA . ALA A 1 82 ? -20.594 8.977 11.672 1 94.19 82 ALA A CA 1
ATOM 583 C C . ALA A 1 82 ? -19.75 8.977 12.938 1 94.19 82 ALA A C 1
ATOM 585 O O . ALA A 1 82 ? -20.172 9.461 13.984 1 94.19 82 ALA A O 1
ATOM 586 N N . THR A 1 83 ? -18.531 8.531 12.891 1 95.25 83 THR A N 1
ATOM 587 C CA . THR A 1 83 ? -17.672 8.438 14.062 1 95.25 83 THR A CA 1
ATOM 588 C C . THR A 1 83 ? -17.109 9.805 14.438 1 95.25 83 THR A C 1
ATOM 590 O O . THR A 1 83 ? -16.812 10.07 15.602 1 95.25 83 THR A O 1
ATOM 593 N N . GLY A 1 84 ? -16.969 10.609 13.461 1 91.12 84 GLY A N 1
ATOM 594 C CA . GLY A 1 84 ? -16.5 11.961 13.734 1 91.12 84 GLY A CA 1
ATOM 595 C C . GLY A 1 84 ? -17.547 12.852 14.359 1 91.12 84 GLY A C 1
ATOM 596 O O . GLY A 1 84 ? -17.234 13.742 15.141 1 91.12 84 GLY A O 1
ATOM 597 N N . MET A 1 85 ? -18.766 12.578 14.086 1 87.75 85 MET A N 1
ATOM 598 C CA . MET A 1 85 ? -19.859 13.445 14.523 1 87.75 85 MET A CA 1
ATOM 599 C C . MET A 1 85 ? -20.406 12.992 15.875 1 87.75 85 MET A C 1
ATOM 601 O O . MET A 1 85 ? -20.875 13.812 16.672 1 87.75 85 MET A O 1
ATOM 605 N N . PHE A 1 86 ? -20.391 11.719 16.047 1 90.38 86 PHE A N 1
ATOM 606 C CA . PHE A 1 86 ? -21.031 11.188 17.25 1 90.38 86 PHE A CA 1
ATOM 607 C C . PHE A 1 86 ? -20 10.5 18.156 1 90.38 86 PHE A C 1
ATOM 609 O O . PHE A 1 86 ? -19.516 9.422 17.812 1 90.38 86 PHE A O 1
ATOM 616 N N . ALA A 1 87 ? -19.859 10.977 19.281 1 90.75 87 ALA A N 1
ATOM 617 C CA . ALA A 1 87 ? -18.875 10.461 20.219 1 90.75 87 ALA A CA 1
ATOM 618 C C . ALA A 1 87 ? -19.219 9.047 20.656 1 90.75 87 ALA A C 1
ATOM 620 O O . ALA A 1 87 ? -18.328 8.203 20.844 1 90.75 87 ALA A O 1
ATOM 621 N N . TRP A 1 88 ? -20.469 8.844 20.828 1 92.62 88 TRP A N 1
ATOM 622 C CA . TRP A 1 88 ? -20.844 7.516 21.281 1 92.62 88 TRP A CA 1
ATOM 623 C C . TRP A 1 88 ? -20.578 6.461 20.219 1 92.62 88 TRP A C 1
ATOM 625 O O . TRP A 1 88 ? -20.219 5.328 20.547 1 92.62 88 TRP A O 1
ATOM 635 N N . PHE A 1 89 ? -20.781 6.777 18.953 1 95.19 89 PHE A N 1
ATOM 636 C CA . PHE A 1 89 ? -20.516 5.836 17.875 1 95.19 89 PHE A CA 1
ATOM 637 C C . PHE A 1 89 ? -19.016 5.602 17.734 1 95.19 89 PHE A C 1
ATOM 639 O O . PHE A 1 89 ? -18.578 4.484 17.438 1 95.19 89 PHE A O 1
ATOM 646 N N . ASP A 1 90 ? -18.312 6.621 17.906 1 95.56 90 ASP A N 1
ATOM 647 C CA . ASP A 1 90 ? -16.844 6.504 17.906 1 95.56 90 ASP A CA 1
ATOM 648 C C . ASP A 1 90 ? -16.391 5.523 18.984 1 95.56 90 ASP A C 1
ATOM 650 O O . ASP A 1 90 ? -15.586 4.625 18.719 1 95.56 90 ASP A O 1
ATOM 654 N N . SER A 1 91 ? -16.906 5.688 20.156 1 96.69 91 SER A N 1
ATOM 655 C CA . SER A 1 91 ? -16.531 4.812 21.266 1 96.69 91 SER A CA 1
ATOM 656 C C . SER A 1 91 ? -16.984 3.381 21.016 1 96.69 91 SER A C 1
ATOM 658 O O . SER A 1 91 ? -16.25 2.432 21.297 1 96.69 91 SER A O 1
ATOM 660 N N . LEU A 1 92 ? -18.172 3.264 20.438 1 97 92 LEU A N 1
ATOM 661 C CA . LEU A 1 92 ? -18.75 1.953 20.188 1 97 92 LEU A CA 1
ATOM 662 C C . LEU A 1 92 ? -17.906 1.173 19.188 1 97 92 LEU A C 1
ATOM 664 O O . LEU A 1 92 ? -17.766 -0.048 19.297 1 97 92 LEU A O 1
ATOM 668 N N . THR A 1 93 ? -17.297 1.876 18.234 1 97.94 93 THR A N 1
ATOM 669 C CA . THR A 1 93 ? -16.594 1.202 17.156 1 97.94 93 THR A CA 1
ATOM 670 C C . THR A 1 93 ? -15.094 1.168 17.422 1 97.94 93 THR A C 1
ATOM 672 O O . THR A 1 93 ? -14.336 0.541 16.688 1 97.94 93 THR A O 1
ATOM 675 N N . ALA A 1 94 ? -14.672 1.751 18.484 1 96.94 94 ALA A N 1
ATOM 676 C CA . ALA A 1 94 ? -13.25 1.93 18.766 1 96.94 94 ALA A CA 1
ATOM 677 C C . ALA A 1 94 ? -12.539 0.583 18.875 1 96.94 94 ALA A C 1
ATOM 679 O O . ALA A 1 94 ? -11.453 0.409 18.328 1 96.94 94 ALA A O 1
ATOM 680 N N . GLY A 1 95 ? -13.148 -0.33 19.562 1 96.44 95 GLY A N 1
ATOM 681 C CA . GLY A 1 95 ? -12.547 -1.646 19.703 1 96.44 95 GLY A CA 1
ATOM 682 C C . GLY A 1 95 ? -12.43 -2.393 18.391 1 96.44 95 GLY A C 1
ATOM 683 O O . GLY A 1 95 ? -11.445 -3.088 18.141 1 96.44 95 GLY A O 1
ATOM 684 N N . ILE A 1 96 ? -13.367 -2.254 17.531 1 97.25 96 ILE A N 1
ATOM 685 C CA . ILE A 1 96 ? -13.383 -2.898 16.219 1 97.25 96 ILE A CA 1
ATOM 686 C C . ILE A 1 96 ? -12.297 -2.297 15.336 1 97.25 96 ILE A C 1
ATOM 688 O O . ILE A 1 96 ? -11.555 -3.025 14.672 1 97.25 96 ILE A O 1
ATOM 692 N N . VAL A 1 97 ? -12.211 -1.008 15.391 1 96.88 97 VAL A N 1
ATOM 693 C CA . VAL A 1 97 ? -11.219 -0.29 14.602 1 96.88 97 VAL A CA 1
ATOM 694 C C . VAL A 1 97 ? -9.812 -0.697 15.055 1 96.88 97 VAL A C 1
ATOM 696 O O . VAL A 1 97 ? -8.945 -0.971 14.227 1 96.88 97 VAL A O 1
ATOM 699 N N . ARG A 1 98 ? -9.633 -0.821 16.297 1 93.94 98 ARG A N 1
ATOM 700 C CA . ARG A 1 98 ? -8.336 -1.197 16.844 1 93.94 98 ARG A CA 1
ATOM 701 C C . ARG A 1 98 ? -7.945 -2.607 16.422 1 93.94 98 ARG A C 1
ATOM 703 O O . ARG A 1 98 ? -6.766 -2.893 16.203 1 93.94 98 ARG A O 1
ATOM 710 N N . LEU A 1 99 ? -8.867 -3.424 16.266 1 93.38 99 LEU A N 1
ATOM 711 C CA . LEU A 1 99 ? -8.633 -4.82 15.906 1 93.38 99 LEU A CA 1
ATOM 712 C C . LEU A 1 99 ? -8.352 -4.961 14.414 1 93.38 99 LEU A C 1
ATOM 714 O O . LEU A 1 99 ? -7.453 -5.703 14.016 1 93.38 99 LEU A O 1
ATOM 718 N N . LEU A 1 100 ? -9.055 -4.27 13.617 1 94.75 100 LEU A N 1
ATOM 719 C CA . LEU A 1 100 ? -9.055 -4.535 12.188 1 94.75 100 LEU A CA 1
ATOM 720 C C . LEU A 1 100 ? -8.078 -3.625 11.461 1 94.75 100 LEU A C 1
ATOM 722 O O . LEU A 1 100 ? -7.516 -4.004 10.43 1 94.75 100 LEU A O 1
ATOM 726 N N . ARG A 1 101 ? -7.871 -2.463 12.008 1 93.25 101 ARG A N 1
ATOM 727 C CA . ARG A 1 101 ? -7.105 -1.43 11.312 1 93.25 101 ARG A CA 1
ATOM 728 C C . ARG A 1 101 ? -5.68 -1.896 11.039 1 93.25 101 ARG A C 1
ATOM 730 O O . ARG A 1 101 ? -5.148 -1.68 9.953 1 93.25 101 ARG A O 1
ATOM 737 N N . PRO A 1 102 ? -5.078 -2.615 11.945 1 91.94 102 PRO A N 1
ATOM 738 C CA . PRO A 1 102 ? -3.67 -2.965 11.742 1 91.94 102 PRO A CA 1
ATOM 739 C C . PRO A 1 102 ? -3.482 -4.102 10.742 1 91.94 102 PRO A C 1
ATOM 741 O O . PRO A 1 102 ? -2.357 -4.371 10.312 1 91.94 102 PRO A O 1
ATOM 744 N N 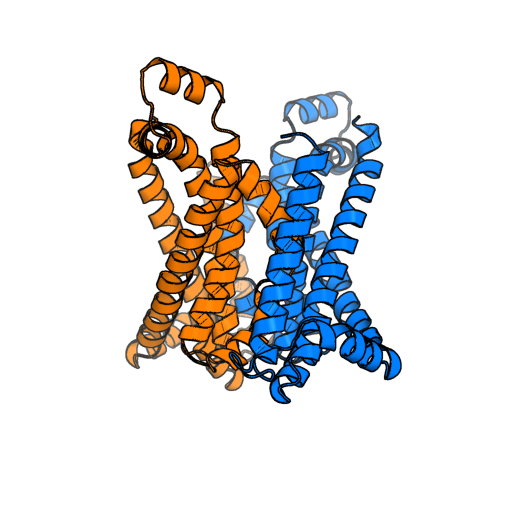. ILE A 1 103 ? -4.48 -4.754 10.352 1 93.62 103 ILE A N 1
ATOM 745 C CA . ILE A 1 103 ? -4.391 -5.828 9.367 1 93.62 103 ILE A CA 1
ATOM 746 C C . ILE A 1 103 ? -4.141 -5.238 7.984 1 93.62 103 ILE A C 1
ATOM 748 O O . ILE A 1 103 ? -4.961 -4.469 7.473 1 93.62 103 ILE A O 1
ATOM 752 N N . PRO A 1 104 ? -3.037 -5.605 7.414 1 91.25 104 PRO A N 1
ATOM 753 C CA . PRO A 1 104 ? -2.793 -5.105 6.059 1 91.25 104 PRO A CA 1
ATOM 754 C C . PRO A 1 104 ? -3.896 -5.496 5.078 1 91.25 104 PRO A C 1
ATOM 756 O O . PRO A 1 104 ? -4.43 -6.609 5.152 1 91.25 104 PRO A O 1
ATOM 759 N N . GLY A 1 105 ? -4.207 -4.594 4.227 1 91 105 GLY A N 1
ATOM 760 C CA . GLY A 1 105 ? -5.273 -4.836 3.268 1 91 105 GLY A CA 1
ATOM 761 C C . GLY A 1 105 ? -5.074 -6.105 2.461 1 91 105 GLY A C 1
ATOM 762 O O . GLY A 1 105 ? -6.027 -6.848 2.213 1 91 105 GLY A O 1
ATOM 763 N N . LEU A 1 106 ? -3.873 -6.387 2.141 1 91.44 106 LEU A N 1
ATOM 764 C CA . LEU A 1 106 ? -3.582 -7.527 1.277 1 91.44 106 LEU A CA 1
ATOM 765 C C . LEU A 1 106 ? -3.699 -8.836 2.049 1 91.44 106 LEU A C 1
ATOM 767 O O . LEU A 1 106 ? -3.76 -9.914 1.447 1 91.44 106 LEU A O 1
ATOM 771 N N . ALA A 1 107 ? -3.729 -8.773 3.328 1 94.19 107 ALA A N 1
ATOM 772 C CA . ALA A 1 107 ? -3.928 -9.977 4.133 1 94.19 107 ALA A CA 1
ATOM 773 C C . ALA A 1 107 ? -5.336 -10.531 3.945 1 94.19 107 ALA A C 1
ATOM 775 O O . ALA A 1 107 ? -5.617 -11.664 4.336 1 94.19 107 ALA A O 1
ATOM 776 N N . TRP A 1 108 ? -6.18 -9.797 3.316 1 95.44 108 TRP A N 1
ATOM 777 C CA . TRP A 1 108 ? -7.559 -10.219 3.09 1 95.44 108 TRP A CA 1
ATOM 778 C C . TRP A 1 108 ? -7.688 -10.977 1.776 1 95.44 108 TRP A C 1
ATOM 780 O O . TRP A 1 108 ? -8.758 -11.5 1.456 1 95.44 108 TRP A O 1
ATOM 790 N N . VAL A 1 109 ? -6.656 -11.156 1.053 1 93.94 109 VAL A N 1
ATOM 791 C CA . VAL A 1 109 ? -6.672 -11.797 -0.258 1 93.94 109 VAL A CA 1
ATOM 792 C C . VAL A 1 109 ? -7.188 -13.234 -0.128 1 93.94 109 VAL A C 1
ATOM 794 O O . VAL A 1 109 ? -8.055 -13.656 -0.895 1 93.94 109 VAL A O 1
ATOM 797 N N . PRO A 1 110 ? -6.695 -13.977 0.859 1 94.75 110 PRO A N 1
ATOM 798 C CA . PRO A 1 110 ? -7.219 -15.344 0.988 1 94.75 110 PRO A CA 1
ATOM 799 C C . PRO A 1 110 ? -8.734 -15.375 1.16 1 94.75 110 PRO A C 1
ATOM 801 O O . PRO A 1 110 ? -9.414 -16.188 0.532 1 94.75 110 PRO A O 1
ATOM 804 N N . PHE A 1 111 ? -9.266 -14.492 1.949 1 96.44 111 PHE A N 1
ATOM 805 C CA . PHE A 1 111 ? -10.703 -14.445 2.164 1 96.44 111 PHE A CA 1
ATOM 806 C C . PHE A 1 111 ? -11.422 -13.945 0.916 1 96.44 111 PHE A C 1
ATOM 808 O O . PHE A 1 111 ? -12.523 -14.398 0.605 1 96.44 111 PHE A O 1
ATOM 815 N N . ALA A 1 112 ? -10.82 -13.008 0.22 1 95.56 112 ALA A N 1
ATOM 816 C CA . ALA A 1 112 ? -11.406 -12.547 -1.038 1 95.56 112 ALA A CA 1
ATOM 817 C C . ALA A 1 112 ? -11.57 -13.703 -2.02 1 95.56 112 ALA A C 1
ATOM 819 O O . ALA A 1 112 ? -12.617 -13.828 -2.662 1 95.56 112 ALA A O 1
ATOM 820 N N . ILE A 1 113 ? -10.57 -14.5 -2.061 1 93.31 113 ILE A N 1
ATOM 821 C CA . ILE A 1 113 ? -10.594 -15.633 -2.979 1 93.31 113 ILE A CA 1
ATOM 822 C C . ILE A 1 113 ? -11.641 -16.641 -2.523 1 93.31 113 ILE A C 1
ATOM 824 O O . ILE A 1 113 ? -12.391 -17.188 -3.34 1 93.31 113 ILE A O 1
ATOM 828 N N . ILE A 1 114 ? -11.703 -16.844 -1.251 1 94.88 114 ILE A N 1
ATOM 829 C CA . ILE A 1 114 ? -12.641 -17.812 -0.7 1 94.88 114 ILE A CA 1
ATOM 830 C C . ILE A 1 114 ? -14.07 -17.328 -0.916 1 94.88 114 ILE A C 1
ATOM 832 O O . ILE A 1 114 ? -14.945 -18.109 -1.292 1 94.88 114 ILE A O 1
ATOM 836 N N . TRP A 1 115 ? -14.32 -16.047 -0.773 1 96 115 TRP A N 1
ATOM 837 C CA . TRP A 1 115 ? -15.664 -15.492 -0.797 1 96 115 TRP A CA 1
ATOM 838 C C . TRP A 1 115 ? -16.141 -15.289 -2.23 1 96 115 TRP A C 1
ATOM 840 O O . TRP A 1 115 ? -17.328 -15.484 -2.533 1 96 115 TRP A O 1
ATOM 850 N N . PHE A 1 116 ? -15.219 -14.938 -3.111 1 95.75 116 PHE A N 1
ATOM 851 C CA . PHE A 1 116 ? -15.664 -14.453 -4.41 1 95.75 116 PHE A CA 1
ATOM 852 C C . PHE A 1 116 ? -15.039 -15.266 -5.539 1 95.75 116 PHE A C 1
ATOM 854 O O . PHE A 1 116 ? -15.484 -15.188 -6.688 1 95.75 116 PHE A O 1
ATOM 861 N N . GLY A 1 117 ? -14.055 -16.047 -5.215 1 93.56 117 GLY A N 1
ATOM 862 C CA . GLY A 1 117 ? -13.258 -16.625 -6.285 1 93.56 117 GLY A CA 1
ATOM 863 C C . GLY A 1 117 ? -12.328 -15.625 -6.941 1 93.56 117 GLY A C 1
ATOM 864 O O . GLY A 1 117 ? -12.211 -14.484 -6.484 1 93.56 117 GLY A O 1
ATOM 865 N N . VAL A 1 118 ? -11.641 -16.094 -7.934 1 93.25 118 VAL A N 1
ATOM 866 C CA . VAL A 1 118 ? -10.734 -15.227 -8.68 1 93.25 118 VAL A CA 1
ATOM 867 C C . VAL A 1 118 ? -11.516 -14.492 -9.773 1 93.25 118 VAL A C 1
ATOM 869 O O . VAL A 1 118 ? -11.398 -14.82 -10.953 1 93.25 118 VAL A O 1
ATOM 872 N N . GLN A 1 119 ? -12.289 -13.508 -9.258 1 95.69 119 GLN A N 1
ATOM 873 C CA . GLN A 1 119 ? -13.219 -12.734 -10.078 1 95.69 119 GLN A CA 1
ATOM 874 C C . GLN A 1 119 ? -13.125 -11.242 -9.758 1 95.69 119 GLN A C 1
ATOM 876 O O . GLN A 1 119 ? -12.508 -10.859 -8.758 1 95.69 119 GLN A O 1
ATOM 881 N N . PRO A 1 120 ? -13.688 -10.445 -10.617 1 96.12 120 PRO A N 1
ATOM 882 C CA . PRO A 1 120 ? -13.617 -8.992 -10.422 1 96.12 120 PRO A CA 1
ATOM 883 C C . PRO A 1 120 ? -14.133 -8.562 -9.047 1 96.12 120 PRO A C 1
ATOM 885 O O . PRO A 1 120 ? -13.617 -7.605 -8.461 1 96.12 120 PRO A O 1
ATOM 888 N N . SER A 1 121 ? -15.055 -9.266 -8.531 1 97.06 121 SER A N 1
ATOM 889 C CA . SER A 1 121 ? -15.594 -8.914 -7.219 1 97.06 121 SER A CA 1
ATOM 890 C C . SER A 1 121 ? -14.531 -9.039 -6.129 1 97.06 121 SER A C 1
ATOM 892 O O . SER A 1 1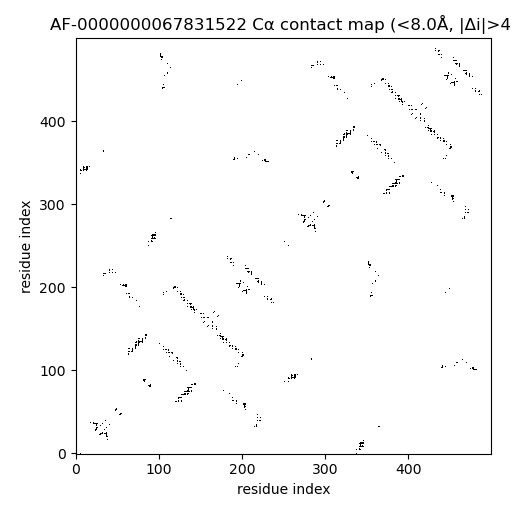21 ? -14.539 -8.281 -5.16 1 97.06 121 SER A O 1
ATOM 894 N N . ALA A 1 122 ? -13.641 -9.984 -6.293 1 96.56 122 ALA A N 1
ATOM 895 C CA . ALA A 1 122 ? -12.539 -10.125 -5.348 1 96.56 122 ALA A CA 1
ATOM 896 C C . ALA A 1 122 ? -11.617 -8.906 -5.391 1 96.56 122 ALA A C 1
ATOM 898 O O . ALA A 1 122 ? -11.195 -8.406 -4.344 1 96.56 122 ALA A O 1
ATOM 899 N N . ALA A 1 123 ? -11.359 -8.453 -6.613 1 97 123 ALA A N 1
ATOM 900 C CA . ALA A 1 123 ? -10.523 -7.262 -6.781 1 97 123 ALA A CA 1
ATOM 901 C C . ALA A 1 123 ? -11.188 -6.039 -6.156 1 97 123 ALA A C 1
ATOM 903 O O . ALA A 1 123 ? -10.531 -5.262 -5.453 1 97 123 ALA A O 1
ATOM 904 N N . VAL A 1 124 ? -12.453 -5.887 -6.371 1 97.94 124 VAL A N 1
ATOM 905 C CA . VAL A 1 124 ? -13.203 -4.754 -5.84 1 97.94 124 VAL A CA 1
ATOM 906 C C . VAL A 1 124 ? -13.148 -4.77 -4.312 1 97.94 124 VAL A C 1
ATOM 908 O O . VAL A 1 124 ? -12.93 -3.729 -3.686 1 97.94 124 VAL A O 1
ATOM 911 N N . PHE A 1 125 ? -13.312 -5.914 -3.771 1 97.81 125 PHE A N 1
ATOM 912 C CA . PHE A 1 125 ? -13.273 -6.062 -2.322 1 97.81 125 PHE A CA 1
ATOM 913 C C . PHE A 1 125 ? -11.922 -5.641 -1.768 1 97.81 125 PHE A C 1
ATOM 915 O O . PHE A 1 125 ? -11.852 -4.879 -0.803 1 97.81 125 PHE A O 1
ATOM 922 N N . ILE A 1 126 ? -10.852 -6.09 -2.334 1 95.88 126 ILE A N 1
ATOM 923 C CA . ILE A 1 126 ? -9.492 -5.812 -1.875 1 95.88 126 ILE A CA 1
ATOM 924 C C . ILE A 1 126 ? -9.203 -4.316 -1.998 1 95.88 126 ILE A C 1
ATOM 926 O O . ILE A 1 126 ? -8.641 -3.709 -1.08 1 95.88 126 ILE A O 1
ATOM 930 N N . ILE A 1 127 ? -9.539 -3.73 -3.082 1 97.25 127 ILE A N 1
ATOM 931 C CA . ILE A 1 127 ? -9.344 -2.305 -3.314 1 97.25 127 ILE A CA 1
ATOM 932 C C . ILE A 1 127 ? -10.141 -1.499 -2.295 1 97.25 127 ILE A C 1
ATOM 934 O O . ILE A 1 127 ? -9.617 -0.565 -1.682 1 97.25 127 ILE A O 1
ATOM 938 N N . ALA A 1 128 ? -11.375 -1.919 -2.1 1 98.06 128 ALA A N 1
ATOM 939 C CA . ALA A 1 128 ? -12.266 -1.197 -1.199 1 98.06 128 ALA A CA 1
ATOM 940 C C . ALA A 1 128 ? -11.727 -1.192 0.227 1 98.06 128 ALA A C 1
ATOM 942 O O . ALA A 1 128 ? -11.758 -0.164 0.907 1 98.06 128 ALA A O 1
ATOM 943 N N . ILE A 1 129 ? -11.234 -2.27 0.667 1 96 129 ILE A N 1
ATOM 944 C CA . ILE A 1 129 ? -10.711 -2.371 2.023 1 96 129 ILE A CA 1
ATOM 945 C C . ILE A 1 129 ? -9.492 -1.456 2.174 1 96 129 ILE A C 1
ATOM 947 O O . ILE A 1 129 ? -9.352 -0.76 3.182 1 96 129 ILE A O 1
ATOM 951 N N . GLY A 1 130 ? -8.641 -1.494 1.188 1 92.56 130 GLY A N 1
ATOM 952 C CA . GLY A 1 130 ? -7.453 -0.656 1.215 1 92.56 130 GLY A CA 1
ATOM 953 C C . GLY A 1 130 ? -7.773 0.827 1.261 1 92.56 130 GLY A C 1
ATOM 954 O O . GLY A 1 130 ? -7.117 1.585 1.979 1 92.56 130 GLY A O 1
ATOM 955 N N . VAL A 1 131 ? -8.789 1.161 0.582 1 96.06 131 VAL A N 1
ATOM 956 C CA . VAL A 1 131 ? -9.195 2.555 0.443 1 96.06 131 VAL A CA 1
ATOM 957 C C . VAL A 1 131 ? -10.008 2.979 1.665 1 96.06 131 VAL A C 1
ATOM 959 O O . VAL A 1 131 ? -9.922 4.125 2.111 1 96.06 131 VAL A O 1
ATOM 962 N N . PHE A 1 132 ? -10.719 2.127 2.215 1 98.06 132 PHE A N 1
ATOM 963 C CA . PHE A 1 132 ? -11.672 2.398 3.287 1 98.06 132 PHE A CA 1
ATOM 964 C C . PHE A 1 132 ? -10.977 3.061 4.473 1 98.06 132 PHE A C 1
ATOM 966 O O . PHE A 1 132 ? -11.391 4.133 4.918 1 98.06 132 PHE A O 1
ATOM 973 N N . TRP A 1 133 ? -9.93 2.508 4.941 1 96.44 133 TRP A N 1
ATOM 974 C CA . TRP A 1 133 ? -9.305 2.988 6.168 1 96.44 133 TRP A CA 1
ATOM 975 C C . TRP A 1 133 ? -8.688 4.367 5.961 1 96.44 133 TRP A C 1
ATOM 977 O O . TRP A 1 133 ? -8.742 5.219 6.852 1 96.44 133 TRP A O 1
ATOM 987 N N . ILE A 1 134 ? -8.188 4.562 4.793 1 95.75 134 ILE A N 1
ATOM 988 C CA . ILE A 1 134 ? -7.582 5.848 4.473 1 95.75 134 ILE A CA 1
ATOM 989 C C . ILE A 1 134 ? -8.648 6.941 4.512 1 95.75 134 ILE A C 1
ATOM 991 O O . ILE A 1 134 ? -8.484 7.953 5.199 1 95.75 134 ILE A O 1
ATOM 995 N N . VAL A 1 135 ? -9.664 6.688 3.857 1 97.56 135 VAL A N 1
ATOM 996 C CA . VAL A 1 135 ? -10.719 7.684 3.73 1 97.56 135 VAL A CA 1
ATOM 997 C C . VAL A 1 135 ? -11.469 7.816 5.055 1 97.56 135 VAL A C 1
ATOM 999 O O . VAL A 1 135 ? -11.867 8.914 5.445 1 97.56 135 VAL A O 1
ATOM 1002 N N . PHE A 1 136 ? -11.617 6.75 5.777 1 98.12 136 PHE A N 1
ATOM 1003 C CA . PHE A 1 136 ? -12.273 6.73 7.082 1 98.12 136 PHE A CA 1
ATOM 1004 C C . PHE A 1 136 ? -11.57 7.676 8.055 1 98.12 136 PHE A C 1
ATOM 1006 O O . PHE A 1 136 ? -12.203 8.562 8.625 1 98.12 136 PHE A O 1
ATOM 1013 N N . PHE A 1 137 ? -10.305 7.598 8.164 1 96.62 137 PHE A N 1
ATOM 1014 C CA . PHE A 1 137 ? -9.578 8.383 9.156 1 96.62 137 PHE A CA 1
ATOM 1015 C C . PHE A 1 137 ? -9.422 9.828 8.695 1 96.62 137 PHE A C 1
ATOM 1017 O O . PHE A 1 137 ? -9.438 10.75 9.508 1 96.62 137 PHE A O 1
ATOM 1024 N N . ALA A 1 138 ? -9.242 9.992 7.367 1 96.31 138 ALA A N 1
ATOM 1025 C CA . ALA A 1 138 ? -9.195 11.359 6.852 1 96.31 138 ALA A CA 1
ATOM 1026 C C . ALA A 1 138 ? -10.508 12.094 7.125 1 96.31 138 ALA A C 1
ATOM 1028 O O . ALA A 1 138 ? -10.5 13.25 7.551 1 96.31 138 ALA A O 1
ATOM 1029 N N . THR A 1 139 ? -11.562 11.367 6.891 1 96.56 139 THR A N 1
ATOM 1030 C CA . THR A 1 139 ? -12.883 11.945 7.098 1 96.56 139 THR A CA 1
ATOM 1031 C C . THR A 1 139 ? -13.141 12.195 8.578 1 96.56 139 THR A C 1
ATOM 1033 O O . THR A 1 139 ? -13.57 13.281 8.969 1 96.56 139 THR A O 1
ATOM 1036 N N . GLN A 1 140 ? -12.914 11.219 9.367 1 95.88 140 GLN A N 1
ATOM 1037 C CA . GLN A 1 140 ? -13.102 11.352 10.805 1 95.88 140 GLN A CA 1
ATOM 1038 C C . GLN A 1 140 ? -12.297 12.516 11.359 1 95.88 140 GLN A C 1
ATOM 1040 O O . GLN A 1 140 ? -12.82 13.344 12.109 1 95.88 140 GLN A O 1
ATOM 1045 N N . GLY A 1 141 ? -11.031 12.586 10.969 1 94 141 GLY A N 1
ATOM 1046 C CA . GLY A 1 141 ? -10.172 13.68 11.398 1 94 141 GLY A CA 1
ATOM 1047 C C . GLY A 1 141 ? -10.656 15.039 10.938 1 94 141 GLY A C 1
ATOM 1048 O O . GLY A 1 141 ? -10.625 16 11.703 1 94 141 GLY A O 1
ATOM 1049 N N . ALA A 1 142 ? -11.055 15.078 9.719 1 93 142 ALA A N 1
ATOM 1050 C CA . ALA A 1 142 ? -11.539 16.344 9.156 1 93 142 ALA A CA 1
ATOM 1051 C C . ALA A 1 142 ? -12.758 16.844 9.922 1 93 142 ALA A C 1
ATOM 1053 O O . ALA A 1 142 ? -12.891 18.047 10.172 1 93 142 ALA A O 1
ATOM 1054 N N . VAL A 1 143 ? -13.586 16 10.273 1 91.06 143 VAL A N 1
ATOM 1055 C CA . VAL A 1 143 ? -14.812 16.359 10.984 1 91.06 143 VAL A CA 1
ATOM 1056 C C . VAL A 1 143 ? -14.469 16.828 12.398 1 91.06 143 VAL A C 1
ATOM 1058 O O . VAL A 1 143 ? -15.023 17.812 12.891 1 91.06 143 VAL A O 1
ATOM 1061 N N . ARG A 1 144 ? -13.57 16.188 12.992 1 89.25 144 ARG A N 1
ATOM 1062 C CA . ARG A 1 144 ? -13.211 16.484 14.367 1 89.25 144 ARG A CA 1
ATOM 1063 C C . ARG A 1 144 ? -12.438 17.797 14.453 1 89.25 144 ARG A C 1
ATOM 1065 O O . ARG A 1 144 ? -12.438 18.453 15.492 1 89.25 144 ARG A O 1
ATOM 1072 N N . HIS A 1 145 ? -11.859 18.109 13.461 1 85.94 145 HIS A N 1
ATOM 1073 C CA . HIS A 1 145 ? -11.07 19.328 13.461 1 85.94 145 HIS A CA 1
ATOM 1074 C C . HIS A 1 145 ? -11.945 20.547 13.172 1 85.94 145 HIS A C 1
ATOM 1076 O O . HIS A 1 145 ? -11.5 21.688 13.344 1 85.94 145 HIS A O 1
ATOM 1082 N N . VAL A 1 146 ? -13.055 20.281 12.625 1 78.19 146 VAL A N 1
ATOM 1083 C CA . VAL A 1 146 ? -13.945 21.406 12.367 1 78.19 146 VAL A CA 1
ATOM 1084 C C . VAL A 1 146 ? -14.32 22.078 13.688 1 78.19 146 VAL A C 1
ATOM 1086 O O . VAL A 1 146 ? -14.711 21.406 14.648 1 78.19 146 VAL A O 1
ATOM 1089 N N . ASP A 1 147 ? -13.797 23.328 13.867 1 65 147 ASP A N 1
ATOM 1090 C CA . ASP A 1 147 ? -13.906 24.203 15.031 1 65 147 ASP A CA 1
ATOM 1091 C C . ASP A 1 147 ? -15.305 24.125 15.641 1 65 147 ASP A C 1
ATOM 1093 O O . ASP A 1 147 ? -16.297 24.281 14.938 1 65 147 ASP A O 1
ATOM 1097 N N . ARG A 1 148 ? -15.297 23.594 16.828 1 59.97 148 ARG A N 1
ATOM 1098 C CA . ARG A 1 148 ? -16.5 23.562 17.656 1 59.97 148 ARG A CA 1
ATOM 1099 C C . ARG A 1 148 ? -17.234 24.891 17.594 1 59.97 148 ARG A C 1
ATOM 1101 O O . ARG A 1 148 ? -18.469 24.922 17.688 1 59.97 148 ARG A O 1
ATOM 1108 N N . ASP A 1 149 ? -16.406 25.891 17.375 1 59.47 149 ASP A N 1
ATOM 1109 C CA . ASP A 1 149 ? -17.031 27.203 17.359 1 59.47 149 ASP A CA 1
ATOM 1110 C C . ASP A 1 149 ? -17.969 27.359 16.156 1 59.47 149 ASP A C 1
ATOM 1112 O O . ASP A 1 149 ? -19.016 27.984 16.25 1 59.47 149 ASP A O 1
ATOM 1116 N N . LEU A 1 150 ? -17.578 26.719 15.031 1 59.34 150 LEU A N 1
ATOM 1117 C CA . LEU A 1 150 ? -18.453 26.797 13.867 1 59.34 150 LEU A CA 1
ATOM 1118 C C . LEU A 1 150 ? -19.766 26.047 14.125 1 59.34 150 LEU A C 1
ATOM 1120 O O . LEU A 1 150 ? -20.828 26.484 13.664 1 59.34 150 LEU A O 1
ATOM 1124 N N . ILE A 1 151 ? -19.641 25.125 14.961 1 59.16 151 ILE A N 1
ATOM 1125 C CA . ILE A 1 151 ? -20.844 24.375 15.305 1 59.16 151 ILE A CA 1
ATOM 1126 C C . ILE A 1 151 ? -21.734 25.203 16.234 1 59.16 151 ILE A C 1
ATOM 1128 O O . ILE A 1 151 ? -22.953 25.203 16.078 1 59.16 151 ILE A O 1
ATOM 1132 N N . GLU A 1 152 ? -20.984 25.859 17.047 1 60.5 152 GLU A N 1
ATOM 1133 C CA . GLU A 1 152 ? -21.734 26.719 17.953 1 60.5 152 GLU A CA 1
ATOM 1134 C C . GLU A 1 152 ? -22.438 27.844 17.203 1 60.5 152 GLU A C 1
ATOM 1136 O O . GLU A 1 152 ? -23.578 28.172 17.516 1 60.5 152 GLU A O 1
ATOM 1141 N N . VAL A 1 153 ? -21.75 28.297 16.281 1 59.5 153 VAL A N 1
ATOM 1142 C CA . VAL A 1 153 ? -22.344 29.375 15.492 1 59.5 153 VAL A CA 1
ATOM 1143 C C . VAL A 1 153 ? -23.516 28.844 14.68 1 59.5 153 VAL A C 1
ATOM 1145 O O . VAL A 1 153 ? -24.562 29.5 14.578 1 59.5 153 VAL A O 1
ATOM 1148 N N . ALA A 1 154 ? -23.438 27.734 14.219 1 59.84 154 ALA A N 1
ATOM 1149 C CA . ALA A 1 154 ? -24.516 27.141 13.445 1 59.84 154 ALA A CA 1
ATOM 1150 C C . ALA A 1 154 ? -25.75 26.875 14.32 1 59.84 154 ALA A C 1
ATOM 1152 O O . ALA A 1 154 ? -26.875 27.078 13.891 1 59.84 154 ALA A O 1
ATOM 1153 N N . GLN A 1 155 ? -25.438 26.469 15.555 1 61.28 155 GLN A N 1
ATOM 1154 C CA . GLN A 1 155 ? -26.516 26.25 16.5 1 61.28 155 GLN A CA 1
ATOM 1155 C C . GLN A 1 155 ? -27.234 27.562 16.828 1 61.28 155 GLN A C 1
ATOM 1157 O O . GLN A 1 155 ? -28.469 27.578 16.969 1 61.28 155 GLN A O 1
ATOM 1162 N N . ALA A 1 156 ? -26.391 28.531 16.844 1 59.88 156 ALA A N 1
ATOM 1163 C CA . ALA A 1 156 ? -26.953 29.828 17.156 1 59.88 156 ALA A CA 1
ATOM 1164 C C . ALA A 1 156 ? -27.844 30.344 16.016 1 59.88 156 ALA A C 1
ATOM 1166 O O . ALA A 1 156 ? -28.797 31.078 16.25 1 59.88 156 ALA A O 1
ATOM 1167 N N . PHE A 1 157 ? -27.5 29.953 14.875 1 59.53 157 PHE A N 1
ATOM 1168 C CA . PHE A 1 157 ? -28.266 30.438 13.734 1 59.53 157 PHE A CA 1
ATOM 1169 C C . PHE A 1 157 ? -29.453 29.516 13.438 1 59.53 157 PHE A C 1
ATOM 1171 O O . PHE A 1 157 ? -30.094 29.641 12.398 1 59.53 157 PHE A O 1
ATOM 1178 N N . GLY A 1 158 ? -29.75 28.672 14.352 1 59.66 158 GLY A N 1
ATOM 1179 C CA . GLY A 1 158 ? -31.016 27.938 14.305 1 59.66 158 GLY A CA 1
ATOM 1180 C C . GLY A 1 158 ? -30.922 26.641 13.531 1 59.66 158 GLY A C 1
ATOM 1181 O O . GLY A 1 158 ? -31.938 26.062 13.148 1 59.66 158 GLY A O 1
ATOM 1182 N N . PHE A 1 159 ? -29.719 26.344 13.148 1 59.22 159 PHE A N 1
ATOM 1183 C CA . PHE A 1 159 ? -29.656 25.062 12.453 1 59.22 159 PHE A CA 1
ATOM 1184 C C . PHE A 1 159 ? -29.828 23.906 13.438 1 59.22 159 PHE A C 1
ATOM 1186 O O . PHE A 1 159 ? -28.969 23.672 14.297 1 59.22 159 PHE A O 1
ATOM 1193 N N . ARG A 1 160 ? -31.078 23.578 13.625 1 60.31 160 ARG A N 1
ATOM 1194 C CA . ARG A 1 160 ? -31.516 22.719 14.727 1 60.31 160 ARG A CA 1
ATOM 1195 C C . ARG A 1 160 ? -31.234 21.25 14.422 1 60.31 160 ARG A C 1
ATOM 1197 O O . ARG A 1 160 ? -31.062 20.453 15.344 1 60.31 160 ARG A O 1
ATOM 1204 N N . GLY A 1 161 ? -31.234 20.844 13.062 1 64.69 161 GLY A N 1
ATOM 1205 C CA . GLY A 1 161 ? -31.188 19.406 12.93 1 64.69 161 GLY A CA 1
ATOM 1206 C C . GLY A 1 161 ? -29.797 18.891 12.609 1 64.69 161 GLY A C 1
ATOM 1207 O O . GLY A 1 161 ? -28.969 19.609 12.039 1 64.69 161 GLY A O 1
ATOM 1208 N N . PRO A 1 162 ? -29.422 17.781 13.281 1 64.81 162 PRO A N 1
ATOM 1209 C CA . PRO A 1 162 ? -28.094 17.203 13.086 1 64.81 162 PRO A CA 1
ATOM 1210 C C . PRO A 1 162 ? -27.734 17.062 11.609 1 64.81 162 PRO A C 1
ATOM 1212 O O . PRO A 1 162 ? -26.578 17.312 11.227 1 64.81 162 PRO A O 1
ATOM 1215 N N . LEU A 1 163 ? -28.688 16.797 10.867 1 71.25 163 LEU A N 1
ATOM 1216 C CA . LEU A 1 163 ? -28.438 16.609 9.438 1 71.25 163 LEU A CA 1
ATOM 1217 C C . LEU A 1 163 ? -28.188 17.938 8.75 1 71.25 163 LEU A C 1
ATOM 1219 O O . LEU A 1 163 ? -27.359 18.031 7.84 1 71.25 163 LEU A O 1
ATOM 1223 N N . ALA A 1 164 ? -28.953 18.859 9.164 1 68.88 164 ALA A N 1
ATOM 1224 C CA . ALA A 1 164 ? -28.781 20.203 8.586 1 68.88 164 ALA A CA 1
ATOM 1225 C C . ALA A 1 164 ? -27.422 20.766 8.961 1 68.88 164 ALA A C 1
ATOM 1227 O O . ALA A 1 164 ? -26.734 21.375 8.117 1 68.88 164 ALA A O 1
ATOM 1228 N N . ARG A 1 165 ? -27.047 20.562 10.117 1 68.06 165 ARG A N 1
ATOM 1229 C CA . ARG A 1 165 ? -25.734 21 10.578 1 68.06 165 ARG A CA 1
ATOM 1230 C C . ARG A 1 165 ? -24.609 20.266 9.828 1 68.06 165 ARG A C 1
ATOM 1232 O O . ARG A 1 165 ? -23.609 20.875 9.445 1 68.06 165 ARG A O 1
ATOM 1239 N N . LEU A 1 166 ? -24.953 19.016 9.625 1 69.44 166 LEU A N 1
ATOM 1240 C CA . LEU A 1 166 ? -23.969 18.203 8.93 1 69.44 166 LEU A CA 1
ATOM 1241 C C . LEU A 1 166 ? -23.766 18.688 7.5 1 69.44 166 LEU A C 1
ATOM 1243 O O . LEU A 1 166 ? -22.625 18.891 7.059 1 69.44 166 LEU A O 1
ATOM 1247 N N . THR A 1 167 ? -24.781 18.875 6.871 1 75.31 167 THR A N 1
ATOM 1248 C CA . THR A 1 167 ? -24.703 19.109 5.434 1 75.31 167 THR A CA 1
ATOM 1249 C C . THR A 1 167 ? -24.328 20.562 5.148 1 75.31 167 THR A C 1
ATOM 1251 O O . THR A 1 167 ? -23.656 20.844 4.148 1 75.31 167 THR A O 1
ATOM 1254 N N . LYS A 1 168 ? -24.641 21.438 6.094 1 74.69 168 LYS A N 1
ATOM 1255 C CA . LYS A 1 168 ? -24.469 22.844 5.75 1 74.69 168 LYS A CA 1
ATOM 1256 C C . LYS A 1 168 ? -23.188 23.406 6.375 1 74.69 168 LYS A C 1
ATOM 1258 O O . LYS A 1 168 ? -22.625 24.375 5.875 1 74.69 168 LYS A O 1
ATOM 1263 N N . ILE A 1 169 ? -22.797 22.75 7.305 1 74.31 169 ILE A N 1
ATOM 1264 C CA . ILE A 1 169 ? -21.656 23.359 7.977 1 74.31 169 ILE A CA 1
ATOM 1265 C C . ILE A 1 169 ? -20.5 22.359 8.031 1 74.31 169 ILE A C 1
ATOM 1267 O O . ILE A 1 169 ? -19.422 22.625 7.496 1 74.31 169 ILE A O 1
ATOM 1271 N N . LEU A 1 170 ? -20.812 21.266 8.539 1 78.88 170 LEU A N 1
ATOM 1272 C CA . LEU A 1 170 ? -19.75 20.297 8.836 1 78.88 170 LEU A CA 1
ATOM 1273 C C . LEU A 1 170 ? -19.141 19.766 7.547 1 78.88 170 LEU A C 1
ATOM 1275 O O . LEU A 1 170 ? -17.906 19.719 7.41 1 78.88 170 LEU A O 1
ATOM 1279 N N . LEU A 1 171 ? -20 19.422 6.66 1 83 171 LEU A N 1
ATOM 1280 C CA . LEU A 1 171 ? -19.516 18.766 5.445 1 83 171 LEU A CA 1
ATOM 1281 C C . LEU A 1 171 ? -18.672 19.734 4.609 1 83 171 LEU A C 1
ATOM 1283 O O . LEU A 1 171 ? -17.562 19.391 4.18 1 83 171 LEU A O 1
ATOM 1287 N N . PRO A 1 172 ? -19.25 20.906 4.453 1 81.81 172 PRO A N 1
ATOM 1288 C CA . PRO A 1 172 ? -18.422 21.859 3.709 1 81.81 172 PRO A CA 1
ATOM 1289 C C . PRO A 1 172 ? -17.094 22.156 4.406 1 81.81 172 PRO A C 1
ATOM 1291 O O . PRO A 1 172 ? -16.062 22.281 3.742 1 81.81 172 PRO A O 1
ATOM 1294 N N . ALA A 1 173 ? -17.094 22.219 5.656 1 83.06 173 ALA A N 1
ATOM 1295 C CA . ALA A 1 173 ? -15.891 22.531 6.418 1 83.06 173 ALA A CA 1
ATOM 1296 C C . ALA A 1 173 ? -14.922 21.359 6.414 1 83.06 173 ALA A C 1
ATOM 1298 O O . ALA A 1 173 ? -13.703 21.547 6.473 1 83.06 173 ALA A O 1
ATOM 1299 N N . ALA A 1 174 ? -15.43 20.188 6.258 1 89.88 174 ALA A N 1
ATOM 1300 C CA . ALA A 1 174 ? -14.602 18.984 6.332 1 89.88 174 ALA A CA 1
ATOM 1301 C C . ALA A 1 174 ? -14.156 18.531 4.941 1 89.88 174 ALA A C 1
ATOM 1303 O O . ALA A 1 174 ? -13.297 17.672 4.809 1 89.88 174 ALA A O 1
ATOM 1304 N N . THR A 1 175 ? -14.695 19.125 3.959 1 90.44 175 THR A N 1
ATOM 1305 C CA . THR A 1 175 ? -14.523 18.672 2.584 1 90.44 175 THR A CA 1
ATOM 1306 C C . THR A 1 175 ? -13.055 18.703 2.182 1 90.44 175 THR A C 1
ATOM 1308 O O . THR A 1 175 ? -12.539 17.75 1.61 1 90.44 175 THR A O 1
ATOM 1311 N N . PRO A 1 176 ? -12.297 19.766 2.529 1 89.44 176 PRO A N 1
ATOM 1312 C CA . PRO A 1 176 ? -10.883 19.75 2.148 1 89.44 176 PRO A CA 1
ATOM 1313 C C . PRO A 1 176 ? -10.117 18.578 2.75 1 89.44 176 PRO A C 1
ATOM 1315 O O . PRO A 1 176 ? -9.305 17.953 2.062 1 89.44 176 PRO A O 1
ATOM 1318 N N . GLY A 1 177 ? -10.438 18.297 3.992 1 91 177 GLY A N 1
ATOM 1319 C CA . GLY A 1 177 ? -9.797 17.156 4.637 1 91 177 GLY A CA 1
ATOM 1320 C C . GLY A 1 177 ? -10.203 15.82 4.047 1 91 177 GLY A C 1
ATOM 1321 O O . GLY A 1 177 ? -9.383 14.914 3.91 1 91 177 GLY A O 1
ATOM 1322 N N . ILE A 1 178 ? -11.422 15.734 3.703 1 94.19 178 ILE A N 1
ATOM 1323 C CA . ILE A 1 178 ? -11.922 14.516 3.078 1 94.19 178 ILE A CA 1
ATOM 1324 C C . ILE A 1 178 ? -11.25 14.312 1.722 1 94.19 178 ILE A C 1
ATOM 1326 O O . ILE A 1 178 ? -10.859 13.195 1.378 1 94.19 178 ILE A O 1
ATOM 1330 N N . LEU A 1 179 ? -11.078 15.406 0.992 1 94.12 179 LEU A N 1
ATOM 1331 C CA . LEU A 1 179 ? -10.484 15.328 -0.337 1 94.12 179 LEU A CA 1
ATOM 1332 C C . LEU A 1 179 ? -9.008 14.945 -0.251 1 94.12 179 LEU A C 1
ATOM 1334 O O . LEU A 1 179 ? -8.484 14.258 -1.132 1 94.12 179 LEU A O 1
ATOM 1338 N N . VAL A 1 180 ? -8.383 15.359 0.798 1 90.88 180 VAL A N 1
ATOM 1339 C CA . VAL A 1 180 ? -6.992 14.953 1.016 1 90.88 180 VAL A CA 1
ATOM 1340 C C . VAL A 1 180 ? -6.914 13.445 1.189 1 90.88 180 VAL A C 1
ATOM 1342 O O . VAL A 1 180 ? -6.035 12.789 0.62 1 90.88 180 VAL A O 1
ATOM 1345 N N . GLY A 1 181 ? -7.812 12.891 1.939 1 94.44 181 GLY A N 1
ATOM 1346 C CA . GLY A 1 181 ? -7.887 11.445 2.107 1 94.44 181 GLY A CA 1
ATOM 1347 C C . GLY A 1 181 ? -8.211 10.711 0.82 1 94.44 181 GLY A C 1
ATOM 1348 O O . GLY A 1 181 ? -7.629 9.664 0.533 1 94.44 181 GLY A O 1
ATOM 1349 N N . LEU A 1 182 ? -9.055 11.312 0.089 1 95.75 182 LEU A N 1
ATOM 1350 C CA . LEU A 1 182 ? -9.445 10.703 -1.179 1 95.75 182 LEU A CA 1
ATOM 1351 C C . LEU A 1 182 ? -8.273 10.695 -2.16 1 95.75 182 LEU A C 1
ATOM 1353 O O . LEU A 1 182 ? -8.078 9.727 -2.891 1 95.75 182 LEU A O 1
ATOM 1357 N N . ARG A 1 183 ? -7.555 11.727 -2.197 1 94.38 183 ARG A N 1
ATOM 1358 C CA . ARG A 1 183 ? -6.402 11.773 -3.09 1 94.38 183 ARG A CA 1
ATOM 1359 C C . ARG A 1 183 ? -5.375 10.711 -2.715 1 94.38 183 ARG A C 1
ATOM 1361 O O . ARG A 1 183 ? -4.836 10.023 -3.588 1 94.38 183 ARG A O 1
ATOM 1368 N N . THR A 1 184 ? -5.16 10.641 -1.475 1 91.38 184 THR A N 1
ATOM 1369 C CA . THR A 1 184 ? -4.25 9.602 -1.004 1 91.38 184 THR A CA 1
ATOM 1370 C C . THR A 1 184 ? -4.762 8.219 -1.395 1 91.38 184 THR A C 1
ATOM 1372 O O . THR A 1 184 ? -3.984 7.363 -1.825 1 91.38 184 THR A O 1
ATOM 1375 N N . ALA A 1 185 ? -5.992 8 -1.302 1 95.56 185 ALA A N 1
ATOM 1376 C CA . ALA A 1 185 ? -6.617 6.715 -1.609 1 95.56 185 ALA A CA 1
ATOM 1377 C C . ALA A 1 185 ? -6.508 6.395 -3.098 1 95.56 185 ALA A C 1
ATOM 1379 O O . ALA A 1 185 ? -6.41 5.227 -3.48 1 95.56 185 ALA A O 1
ATOM 1380 N N . LEU A 1 186 ? -6.516 7.43 -3.91 1 94.56 186 LEU A N 1
ATOM 1381 C CA . LEU A 1 186 ? -6.406 7.234 -5.352 1 94.56 186 LEU A CA 1
ATOM 1382 C C . LEU A 1 186 ? -5.117 6.496 -5.703 1 94.56 186 LEU A C 1
ATOM 1384 O O . LEU A 1 186 ? -5.133 5.562 -6.508 1 94.56 186 LEU A O 1
ATOM 1388 N N . GLY A 1 187 ? -4.062 6.93 -5.098 1 89.12 187 GLY A N 1
ATOM 1389 C CA . GLY A 1 187 ? -2.785 6.281 -5.344 1 89.12 187 GLY A CA 1
ATOM 1390 C C . GLY A 1 187 ? -2.711 4.879 -4.77 1 89.12 187 GLY A C 1
ATOM 1391 O O . GLY A 1 187 ? -2.258 3.949 -5.445 1 89.12 187 GLY A O 1
ATOM 1392 N N . GLN A 1 188 ? -3.207 4.723 -3.584 1 88.75 188 GLN A N 1
ATOM 1393 C CA . GLN A 1 188 ? -3.16 3.438 -2.895 1 88.75 188 GLN A CA 1
ATOM 1394 C C . GLN A 1 188 ? -4.027 2.398 -3.602 1 88.75 188 GLN A C 1
ATOM 1396 O O . GLN A 1 188 ? -3.709 1.208 -3.598 1 88.75 188 GLN A O 1
ATOM 1401 N N . ALA A 1 189 ? -5.059 2.84 -4.168 1 95.12 189 ALA A N 1
ATOM 1402 C CA . ALA A 1 189 ? -5.98 1.937 -4.852 1 95.12 189 ALA A CA 1
ATOM 1403 C C . ALA A 1 189 ? -5.285 1.213 -6.004 1 95.12 189 ALA A C 1
ATOM 1405 O O . ALA A 1 189 ? -5.582 0.049 -6.281 1 95.12 189 ALA A O 1
ATOM 1406 N N . TRP A 1 190 ? -4.379 1.87 -6.633 1 92.75 190 TRP A N 1
ATOM 1407 C CA . TRP A 1 190 ? -3.68 1.241 -7.75 1 92.75 190 TRP A CA 1
ATOM 1408 C C . TRP A 1 190 ? -2.807 0.088 -7.266 1 92.75 190 TRP A C 1
ATOM 1410 O O . TRP A 1 190 ? -2.654 -0.918 -7.961 1 92.75 190 TRP A O 1
ATOM 1420 N N . MET A 1 191 ? -2.227 0.205 -6.121 1 89.31 191 MET A N 1
ATOM 1421 C CA . MET A 1 191 ? -1.449 -0.884 -5.539 1 89.31 191 MET A CA 1
ATOM 1422 C C . MET A 1 191 ? -2.33 -2.1 -5.27 1 89.31 191 MET A C 1
ATOM 1424 O O . MET A 1 191 ? -1.925 -3.234 -5.527 1 89.31 191 MET A O 1
ATOM 1428 N N . ALA A 1 192 ? -3.492 -1.808 -4.812 1 92.62 192 ALA A N 1
ATOM 1429 C CA . ALA A 1 192 ? -4.438 -2.885 -4.531 1 92.62 192 ALA A CA 1
ATOM 1430 C C . ALA A 1 192 ? -4.926 -3.539 -5.816 1 92.62 192 ALA A C 1
ATOM 1432 O O . ALA A 1 192 ? -5.168 -4.75 -5.855 1 92.62 192 ALA A O 1
ATOM 1433 N N . VAL A 1 193 ? -5.09 -2.723 -6.836 1 94.69 193 VAL A N 1
ATOM 1434 C CA . VAL A 1 193 ? -5.488 -3.25 -8.141 1 94.69 193 VAL A CA 1
ATOM 1435 C C . VAL A 1 193 ? -4.438 -4.238 -8.641 1 94.69 193 VAL A C 1
ATOM 1437 O O . VAL A 1 193 ? -4.77 -5.367 -9.016 1 94.69 193 VAL A O 1
ATOM 1440 N N . VAL A 1 194 ? -3.227 -3.805 -8.594 1 92.38 194 VAL A N 1
ATOM 1441 C CA . VAL A 1 194 ? -2.137 -4.648 -9.07 1 92.38 194 VAL A CA 1
ATOM 1442 C C . VAL A 1 194 ? -2.082 -5.934 -8.25 1 92.38 194 VAL A C 1
ATOM 1444 O O . VAL A 1 194 ? -1.935 -7.027 -8.797 1 92.38 194 VAL A O 1
ATOM 1447 N N . ALA A 1 195 ? -2.232 -5.785 -7.008 1 89.12 195 ALA A N 1
ATOM 1448 C CA . ALA A 1 195 ? -2.178 -6.938 -6.117 1 89.12 195 ALA A CA 1
ATOM 1449 C C . ALA A 1 195 ? -3.248 -7.965 -6.477 1 89.12 195 ALA A C 1
ATOM 1451 O O . ALA A 1 195 ? -2.957 -9.156 -6.609 1 89.12 195 ALA A O 1
ATOM 1452 N N . ALA A 1 196 ? -4.426 -7.523 -6.664 1 91.81 196 ALA A N 1
ATOM 1453 C CA . ALA A 1 196 ? -5.535 -8.422 -6.977 1 91.81 196 ALA A CA 1
ATOM 1454 C C . ALA A 1 196 ? -5.328 -9.094 -8.328 1 91.81 196 ALA A C 1
ATOM 1456 O O . ALA A 1 196 ? -5.633 -10.281 -8.492 1 91.81 196 ALA A O 1
ATOM 1457 N N . GLU A 1 197 ? -4.812 -8.383 -9.195 1 94.19 197 GLU A N 1
ATOM 1458 C CA . GLU A 1 197 ? -4.73 -8.867 -10.57 1 94.19 197 GLU A CA 1
ATOM 1459 C C . GLU A 1 197 ? -3.529 -9.789 -10.758 1 94.19 197 GLU A C 1
ATOM 1461 O O . GLU A 1 197 ? -3.549 -10.672 -11.617 1 94.19 197 GLU A O 1
ATOM 1466 N N . ILE A 1 198 ? -2.547 -9.602 -10.008 1 88.19 198 ILE A N 1
ATOM 1467 C CA . ILE A 1 198 ? -1.398 -10.492 -10.094 1 88.19 198 ILE A CA 1
ATOM 1468 C C . ILE A 1 198 ? -1.791 -11.891 -9.602 1 88.19 198 ILE A C 1
ATOM 1470 O O . ILE A 1 198 ? -1.188 -12.883 -10.008 1 88.19 198 ILE A O 1
ATOM 1474 N N . PHE A 1 199 ? -2.855 -12 -8.867 1 83.5 199 PHE A N 1
ATOM 1475 C CA . PHE A 1 199 ? -3.326 -13.281 -8.367 1 83.5 199 PHE A CA 1
ATOM 1476 C C . PHE A 1 199 ? -4.234 -13.961 -9.375 1 83.5 199 PHE A C 1
ATOM 1478 O O . PHE A 1 199 ? -4.551 -15.148 -9.242 1 83.5 199 PHE A O 1
ATOM 1485 N N . GLY A 1 200 ? -4.676 -13.141 -10.352 1 88.5 200 GLY A N 1
ATOM 1486 C CA . GLY A 1 200 ? -5.379 -13.852 -11.414 1 88.5 200 GLY A CA 1
ATOM 1487 C C . GLY A 1 200 ? -6.613 -13.117 -11.898 1 88.5 200 GLY A C 1
ATOM 1488 O O . GLY A 1 200 ? -7.211 -13.492 -12.914 1 88.5 200 GLY A O 1
ATOM 1489 N N . VAL A 1 201 ? -7.012 -12.156 -11.172 1 95.19 201 VAL A N 1
ATOM 1490 C CA . VAL A 1 201 ? -8.125 -11.367 -11.68 1 95.19 201 VAL A CA 1
ATOM 1491 C C . VAL A 1 201 ? -7.715 -10.672 -12.977 1 95.19 201 VAL A C 1
ATOM 1493 O O . VAL A 1 201 ? -6.645 -10.07 -13.055 1 95.19 201 VAL A O 1
ATOM 1496 N N . PRO A 1 202 ? -8.562 -10.781 -13.922 1 96.44 202 PRO A N 1
ATOM 1497 C CA . PRO A 1 202 ? -8.188 -10.195 -15.203 1 96.44 202 PRO A CA 1
ATOM 1498 C C . PRO A 1 202 ? -7.91 -8.695 -15.109 1 96.44 202 PRO A C 1
ATOM 1500 O O . PRO A 1 202 ? -8.594 -7.984 -14.375 1 96.44 202 PRO A O 1
ATOM 1503 N N . GLY A 1 203 ? -6.918 -8.211 -15.891 1 98 203 GLY A N 1
ATOM 1504 C CA . GLY A 1 203 ? -6.516 -6.812 -15.938 1 98 203 GLY A CA 1
ATOM 1505 C C . GLY A 1 203 ? -5.051 -6.621 -16.297 1 98 203 GLY A C 1
ATOM 1506 O O . GLY A 1 203 ? -4.414 -7.527 -16.828 1 98 203 GLY A O 1
ATOM 1507 N N . ILE A 1 204 ? -4.562 -5.508 -16.078 1 97.88 204 ILE A N 1
ATOM 1508 C CA . ILE A 1 204 ? -3.189 -5.129 -16.391 1 97.88 204 ILE A CA 1
ATOM 1509 C C . ILE A 1 204 ? -2.223 -6.031 -15.633 1 97.88 204 ILE A C 1
ATOM 1511 O O . ILE A 1 204 ? -1.262 -6.547 -16.203 1 97.88 204 ILE A O 1
ATOM 1515 N N . GLY A 1 205 ? -2.514 -6.246 -14.375 1 96.25 205 GLY A N 1
ATOM 1516 C CA . GLY A 1 205 ? -1.657 -7.094 -13.562 1 96.25 205 GLY A CA 1
ATOM 1517 C C . GLY A 1 205 ? -1.584 -8.523 -14.062 1 96.25 205 GLY A C 1
ATOM 1518 O O . GLY A 1 205 ? -0.505 -9.117 -14.102 1 96.25 205 GLY A O 1
ATOM 1519 N N . ALA A 1 206 ? -2.689 -9.078 -14.422 1 96.62 206 ALA A N 1
ATOM 1520 C CA . ALA A 1 206 ? -2.721 -10.445 -14.945 1 96.62 206 ALA A CA 1
ATOM 1521 C C . ALA A 1 206 ? -1.942 -10.555 -16.25 1 96.62 206 ALA A C 1
ATOM 1523 O O . ALA A 1 206 ? -1.231 -11.531 -16.484 1 96.62 206 ALA A O 1
ATOM 1524 N N . ARG A 1 207 ? -2.164 -9.547 -17.031 1 97.38 207 ARG A N 1
ATOM 1525 C CA . ARG A 1 207 ? -1.447 -9.539 -18.297 1 97.38 207 ARG A CA 1
ATOM 1526 C C . ARG A 1 207 ? 0.058 -9.43 -18.078 1 97.38 207 ARG A C 1
ATOM 1528 O O . ARG A 1 207 ? 0.841 -10.055 -18.797 1 97.38 207 ARG A O 1
ATOM 1535 N N . MET A 1 208 ? 0.47 -8.68 -17.156 1 96.62 208 MET A N 1
ATOM 1536 C CA . MET A 1 208 ? 1.882 -8.57 -16.797 1 96.62 208 MET A CA 1
ATOM 1537 C C . MET A 1 208 ? 2.439 -9.922 -16.375 1 96.62 208 MET A C 1
ATOM 1539 O O . MET A 1 208 ? 3.539 -10.305 -16.781 1 96.62 208 MET A O 1
ATOM 1543 N N . MET A 1 209 ? 1.683 -10.617 -15.609 1 94.62 209 MET A N 1
ATOM 1544 C CA . MET A 1 209 ? 2.129 -11.914 -15.117 1 94.62 209 MET A CA 1
ATOM 1545 C C . MET A 1 209 ? 2.244 -12.922 -16.266 1 94.62 209 MET A C 1
ATOM 1547 O O . MET A 1 209 ? 3.182 -13.719 -16.297 1 94.62 209 MET A O 1
ATOM 1551 N N . GLN A 1 210 ? 1.296 -12.875 -17.125 1 95.81 210 GLN A N 1
ATOM 1552 C CA . GLN A 1 210 ? 1.354 -13.734 -18.297 1 95.81 210 GLN A CA 1
ATOM 1553 C C . GLN A 1 210 ? 2.596 -13.438 -19.141 1 95.81 210 GLN A C 1
ATOM 1555 O O . GLN A 1 210 ? 3.295 -14.359 -19.562 1 95.81 210 GLN A O 1
ATOM 1560 N N . ALA A 1 211 ? 2.811 -12.188 -19.328 1 96.75 211 ALA A N 1
ATOM 1561 C CA . ALA A 1 211 ? 3.98 -11.781 -20.109 1 96.75 211 ALA A CA 1
ATOM 1562 C C . ALA A 1 211 ? 5.27 -12.211 -19.422 1 96.75 211 ALA A C 1
ATOM 1564 O O . ALA A 1 211 ? 6.215 -12.656 -20.078 1 96.75 211 ALA A O 1
ATOM 1565 N N . SER A 1 212 ? 5.273 -12.062 -18.156 1 94.81 212 SER A N 1
ATOM 1566 C CA . SER A 1 212 ? 6.441 -12.445 -17.375 1 94.81 212 SER A CA 1
ATOM 1567 C C . SER A 1 212 ? 6.727 -13.938 -17.5 1 94.81 212 SER A C 1
ATOM 1569 O O . SER A 1 212 ? 7.883 -14.344 -17.609 1 94.81 212 SER A O 1
ATOM 1571 N N . SER A 1 213 ? 5.695 -14.75 -17.484 1 93.75 213 SER A N 1
ATOM 1572 C CA . SER A 1 213 ? 5.855 -16.203 -17.562 1 93.75 213 SER A CA 1
ATOM 1573 C C . SER A 1 213 ? 6.418 -16.609 -18.922 1 93.75 213 SER A C 1
ATOM 1575 O O . SER A 1 213 ? 6.996 -17.688 -19.062 1 93.75 213 SER A O 1
ATOM 1577 N N . LEU A 1 214 ? 6.246 -15.75 -19.859 1 94.38 214 LEU A N 1
ATOM 1578 C CA . LEU A 1 214 ? 6.754 -16.016 -21.203 1 94.38 214 LEU A CA 1
ATOM 1579 C C . LEU A 1 214 ? 8.055 -15.25 -21.453 1 94.38 214 LEU A C 1
ATOM 1581 O O . LEU A 1 214 ? 8.547 -15.211 -22.578 1 94.38 214 LEU A O 1
ATOM 1585 N N . LEU A 1 215 ? 8.516 -14.555 -20.422 1 95.44 215 LEU A N 1
ATOM 1586 C CA . LEU A 1 215 ? 9.75 -13.781 -20.438 1 95.44 215 LEU A CA 1
ATOM 1587 C C . LEU A 1 215 ? 9.68 -12.656 -21.453 1 95.44 215 LEU A C 1
ATOM 1589 O O . LEU A 1 215 ? 10.703 -12.242 -22 1 95.44 215 LEU A O 1
ATOM 1593 N N . SER A 1 216 ? 8.438 -12.305 -21.75 1 96.81 216 SER A N 1
ATOM 1594 C CA . SER A 1 216 ? 8.227 -11.102 -22.547 1 96.81 216 SER A CA 1
ATOM 1595 C C . SER A 1 216 ? 8.266 -9.852 -21.688 1 96.81 216 SER A C 1
ATOM 1597 O O . SER A 1 216 ? 7.254 -9.172 -21.516 1 96.81 216 SER A O 1
ATOM 1599 N N . THR A 1 217 ? 9.461 -9.477 -21.344 1 97.56 217 THR A N 1
ATOM 1600 C CA . THR A 1 217 ? 9.633 -8.43 -20.359 1 97.56 217 THR A CA 1
ATOM 1601 C C . THR A 1 217 ? 9.344 -7.055 -20.953 1 97.56 217 THR A C 1
ATOM 1603 O O . THR A 1 217 ? 9.023 -6.105 -20.234 1 97.56 217 THR A O 1
ATOM 1606 N N . ASP A 1 218 ? 9.422 -6.93 -22.219 1 98.12 218 ASP A N 1
ATOM 1607 C CA . ASP A 1 218 ? 9.055 -5.672 -22.875 1 98.12 218 ASP A CA 1
ATOM 1608 C C . ASP A 1 218 ? 7.574 -5.359 -22.656 1 98.12 218 ASP A C 1
ATOM 1610 O O . ASP A 1 218 ? 7.207 -4.211 -22.391 1 98.12 218 ASP A O 1
ATOM 1614 N N . ILE A 1 219 ? 6.785 -6.445 -22.703 1 98.25 219 ILE A N 1
ATOM 1615 C CA . ILE A 1 219 ? 5.355 -6.281 -22.469 1 98.25 219 ILE A CA 1
ATOM 1616 C C . ILE A 1 219 ? 5.109 -5.949 -21 1 98.25 219 ILE A C 1
ATOM 1618 O O . ILE A 1 219 ? 4.219 -5.156 -20.672 1 98.25 219 ILE A O 1
ATOM 1622 N N . VAL A 1 220 ? 5.883 -6.5 -20.109 1 98.06 220 VAL A N 1
ATOM 1623 C CA . VAL A 1 220 ? 5.777 -6.176 -18.688 1 98.06 220 VAL A CA 1
ATOM 1624 C C . VAL A 1 220 ? 6.012 -4.68 -18.484 1 98.06 220 VAL A C 1
ATOM 1626 O O . VAL A 1 220 ? 5.238 -4.012 -17.797 1 98.06 220 VAL A O 1
ATOM 1629 N N . VAL A 1 221 ? 7.012 -4.133 -19.141 1 98.25 221 VAL A N 1
ATOM 1630 C CA . VAL A 1 221 ? 7.344 -2.717 -19 1 98.25 221 VAL A CA 1
ATOM 1631 C C . VAL A 1 221 ? 6.219 -1.866 -19.594 1 98.25 221 VAL A C 1
ATOM 1633 O O . VAL A 1 221 ? 5.863 -0.826 -19.031 1 98.25 221 VAL A O 1
ATOM 1636 N N . VAL A 1 222 ? 5.656 -2.334 -20.688 1 98.5 222 VAL A N 1
ATOM 1637 C CA . VAL A 1 222 ? 4.527 -1.642 -21.297 1 98.5 222 VAL A CA 1
ATOM 1638 C C . VAL A 1 222 ? 3.416 -1.449 -20.266 1 98.5 222 VAL A C 1
ATOM 1640 O O . VAL A 1 222 ? 2.881 -0.347 -20.125 1 98.5 222 VAL A O 1
ATOM 1643 N N . TYR A 1 223 ? 3.119 -2.449 -19.562 1 98.19 223 TYR A N 1
ATOM 1644 C CA . TYR A 1 223 ? 1.988 -2.398 -18.641 1 98.19 223 TYR A CA 1
ATOM 1645 C C . TYR A 1 223 ? 2.367 -1.679 -17.359 1 98.19 223 TYR A C 1
ATOM 1647 O O . TYR A 1 223 ? 1.524 -1.035 -16.719 1 98.19 223 TYR A O 1
ATOM 1655 N N . MET A 1 224 ? 3.639 -1.727 -16.938 1 97.31 224 MET A N 1
ATOM 1656 C CA . MET A 1 224 ? 4.105 -0.894 -15.836 1 97.31 224 MET A CA 1
ATOM 1657 C C . MET A 1 224 ? 3.93 0.586 -16.156 1 97.31 224 MET A C 1
ATOM 1659 O O . MET A 1 224 ? 3.43 1.351 -15.328 1 97.31 224 MET A O 1
ATOM 1663 N N . LEU A 1 225 ? 4.316 0.929 -17.344 1 97.38 225 LEU A N 1
ATOM 1664 C CA . LEU A 1 225 ? 4.203 2.314 -17.781 1 97.38 225 LEU A CA 1
ATOM 1665 C C . LEU A 1 225 ? 2.74 2.711 -17.969 1 97.38 225 LEU A C 1
ATOM 1667 O O . LEU A 1 225 ? 2.369 3.861 -17.719 1 97.38 225 LEU A O 1
ATOM 1671 N N . THR A 1 226 ? 1.959 1.744 -18.422 1 97.88 226 THR A N 1
ATOM 1672 C CA . THR A 1 226 ? 0.525 1.99 -18.531 1 97.88 226 THR A CA 1
ATOM 1673 C C . THR A 1 226 ? -0.074 2.322 -17.156 1 97.88 226 THR A C 1
ATOM 1675 O O . THR A 1 226 ? -0.83 3.287 -17.031 1 97.88 226 THR A O 1
ATOM 1678 N N . MET A 1 227 ? 0.305 1.566 -16.172 1 95.88 227 MET A N 1
ATOM 1679 C CA . MET A 1 227 ? -0.186 1.815 -14.82 1 95.88 227 MET A CA 1
ATOM 1680 C C . MET A 1 227 ? 0.275 3.18 -14.32 1 95.88 227 MET A C 1
ATOM 1682 O O . MET A 1 227 ? -0.495 3.904 -13.688 1 95.88 227 MET A O 1
ATOM 1686 N N . ALA A 1 228 ? 1.479 3.477 -14.57 1 95.12 228 ALA A N 1
ATOM 1687 C CA . ALA A 1 228 ? 2.018 4.781 -14.188 1 95.12 228 ALA A CA 1
ATOM 1688 C C . ALA A 1 228 ? 1.248 5.91 -14.859 1 95.12 228 ALA A C 1
ATOM 1690 O O . ALA A 1 228 ? 0.94 6.926 -14.227 1 95.12 228 ALA A O 1
ATOM 1691 N N . GLY A 1 229 ? 0.973 5.746 -16.125 1 96.19 229 GLY A N 1
ATOM 1692 C CA . GLY A 1 229 ? 0.196 6.727 -16.859 1 96.19 229 GLY A CA 1
ATOM 1693 C C . GLY A 1 229 ? -1.211 6.902 -16.312 1 96.19 229 GLY A C 1
ATOM 1694 O O . GLY A 1 229 ? -1.697 8.031 -16.188 1 96.19 229 GLY A O 1
ATOM 1695 N N . LEU A 1 230 ? -1.828 5.801 -16.047 1 96.06 230 LEU A N 1
ATOM 1696 C CA . LEU A 1 230 ? -3.176 5.844 -15.484 1 96.06 230 LEU A CA 1
ATOM 1697 C C . LEU A 1 230 ? -3.18 6.523 -14.117 1 96.06 230 LEU A C 1
ATOM 1699 O O . LEU A 1 230 ? -4.074 7.312 -13.812 1 96.06 230 LEU A O 1
ATOM 1703 N N . TYR A 1 231 ? -2.24 6.156 -13.352 1 92.94 231 TYR A N 1
ATOM 1704 C CA . TYR A 1 231 ? -2.102 6.832 -12.07 1 92.94 231 TYR A CA 1
ATOM 1705 C C . TYR A 1 231 ? -1.991 8.344 -12.25 1 92.94 231 TYR A C 1
ATOM 1707 O O . TYR A 1 231 ? -2.689 9.109 -11.586 1 92.94 231 TYR A O 1
ATOM 1715 N N . GLY A 1 232 ? -1.076 8.75 -13.133 1 93.19 232 GLY A N 1
ATOM 1716 C CA . GLY A 1 232 ? -0.91 10.164 -13.414 1 93.19 232 GLY A CA 1
ATOM 1717 C C . GLY A 1 232 ? -2.18 10.836 -13.906 1 93.19 232 GLY A C 1
ATOM 1718 O O . GLY A 1 232 ? -2.516 11.938 -13.484 1 93.19 232 GLY A O 1
ATOM 1719 N N . LEU A 1 233 ? -2.832 10.172 -14.719 1 94.75 233 LEU A N 1
ATOM 1720 C CA . LEU A 1 233 ? -4.07 10.695 -15.289 1 94.75 233 LEU A CA 1
ATOM 1721 C C . LEU A 1 233 ? -5.117 10.922 -14.203 1 94.75 233 LEU A C 1
ATOM 1723 O O . LEU A 1 233 ? -5.73 11.984 -14.141 1 94.75 233 LEU A O 1
ATOM 1727 N N . PHE A 1 234 ? -5.285 9.977 -13.328 1 94.75 234 PHE A N 1
ATOM 1728 C CA . PHE A 1 234 ? -6.293 10.078 -12.281 1 94.75 234 PHE A CA 1
ATOM 1729 C C . PHE A 1 234 ? -5.867 11.094 -11.227 1 94.75 234 PHE A C 1
ATOM 1731 O O . PHE A 1 234 ? -6.703 11.828 -10.688 1 94.75 234 PHE A O 1
ATOM 1738 N N . ASP A 1 235 ? -4.645 11.094 -10.961 1 92.31 235 ASP A N 1
ATOM 1739 C CA . ASP A 1 235 ? -4.145 12.07 -10 1 92.31 235 ASP A CA 1
ATOM 1740 C C . ASP A 1 235 ? -4.355 13.5 -10.508 1 92.31 235 ASP A C 1
ATOM 1742 O O . ASP A 1 235 ? -4.855 14.352 -9.773 1 92.31 235 ASP A O 1
ATOM 1746 N N . THR A 1 236 ? -3.982 13.789 -11.758 1 92.62 236 THR A N 1
ATOM 1747 C CA . THR A 1 236 ? -4.156 15.109 -12.359 1 92.62 236 THR A CA 1
ATOM 1748 C C . THR A 1 236 ? -5.637 15.469 -12.445 1 92.62 236 THR A C 1
ATOM 1750 O O . THR A 1 236 ? -6.016 16.609 -12.188 1 92.62 236 THR A O 1
ATOM 1753 N N . GLY A 1 237 ? -6.383 14.508 -12.852 1 94.19 237 GLY A N 1
ATOM 1754 C CA . GLY A 1 237 ? -7.816 14.734 -12.883 1 94.19 237 GLY A CA 1
ATOM 1755 C C . GLY A 1 237 ? -8.391 15.102 -11.523 1 94.19 237 GLY A C 1
ATOM 1756 O O . GLY A 1 237 ? -9.234 15.992 -11.422 1 94.19 237 GLY A O 1
ATOM 1757 N N . PHE A 1 238 ? -7.922 14.445 -10.539 1 92.81 238 PHE A N 1
ATOM 1758 C CA . PHE A 1 238 ? -8.398 14.711 -9.188 1 92.81 238 PHE A CA 1
ATOM 1759 C C . PHE A 1 238 ? -7.992 16.109 -8.734 1 92.81 238 PHE A C 1
ATOM 1761 O O . PHE A 1 238 ? -8.789 16.828 -8.133 1 92.81 238 PHE A O 1
ATOM 1768 N N . VAL A 1 239 ? -6.852 16.531 -9.016 1 89.62 239 VAL A N 1
ATOM 1769 C CA . VAL A 1 239 ? -6.371 17.844 -8.633 1 89.62 239 VAL A CA 1
ATOM 1770 C C . VAL A 1 239 ? -7.195 18.922 -9.336 1 89.62 239 VAL A C 1
ATOM 1772 O O . VAL A 1 239 ? -7.566 19.922 -8.719 1 89.62 239 VAL A O 1
ATOM 1775 N N . ALA A 1 240 ? -7.426 18.656 -10.539 1 90.81 240 ALA A N 1
ATOM 1776 C CA . ALA A 1 240 ? -8.258 19.594 -11.297 1 90.81 240 ALA A CA 1
ATOM 1777 C C . ALA A 1 240 ? -9.656 19.703 -10.695 1 90.81 240 ALA A C 1
ATOM 1779 O O . ALA A 1 240 ? -10.211 20.797 -10.594 1 90.81 240 ALA A O 1
ATOM 1780 N N . LEU A 1 241 ? -10.109 18.547 -10.328 1 88.81 241 LEU A N 1
ATOM 1781 C CA . LEU A 1 241 ? -11.438 18.516 -9.719 1 88.81 241 LEU A CA 1
ATOM 1782 C C . LEU A 1 241 ? -11.438 19.219 -8.367 1 88.81 241 LEU A C 1
ATOM 1784 O O . LEU A 1 241 ? -12.375 19.953 -8.047 1 88.81 241 LEU A O 1
ATOM 1788 N N . GLN A 1 242 ? -10.477 18.922 -7.605 1 87.56 242 GLN A N 1
ATOM 1789 C CA . GLN A 1 242 ? -10.336 19.562 -6.305 1 87.56 242 GLN A CA 1
ATOM 1790 C C . GLN A 1 242 ? -10.266 21.094 -6.441 1 87.56 242 GLN A C 1
ATOM 1792 O O . GLN A 1 242 ? -10.891 21.812 -5.664 1 87.56 242 GLN A O 1
ATOM 1797 N N . GLY A 1 243 ? -9.531 21.609 -7.43 1 85.69 243 GLY A N 1
ATOM 1798 C CA . GLY A 1 243 ? -9.461 23.031 -7.691 1 85.69 243 GLY A CA 1
ATOM 1799 C C . GLY A 1 243 ? -10.805 23.656 -8.039 1 85.69 243 GLY A C 1
ATOM 1800 O O . GLY A 1 243 ? -11.125 24.75 -7.574 1 85.69 243 GLY A O 1
ATOM 1801 N N . TRP A 1 244 ? -11.492 22.875 -8.695 1 84.81 244 TRP A N 1
ATOM 1802 C CA . TRP A 1 244 ? -12.812 23.359 -9.094 1 84.81 244 TRP A CA 1
ATOM 1803 C C . TRP A 1 244 ? -13.773 23.359 -7.906 1 84.81 244 TRP A C 1
ATOM 1805 O O . TRP A 1 244 ? -14.547 24.312 -7.73 1 84.81 244 TRP A O 1
ATOM 1815 N N . LEU A 1 245 ? -13.734 22.344 -7.086 1 82.44 245 LEU A N 1
ATOM 1816 C CA . LEU A 1 245 ? -14.641 22.203 -5.953 1 82.44 245 LEU A CA 1
ATOM 1817 C C . LEU A 1 245 ? -14.305 23.188 -4.848 1 82.44 245 LEU A C 1
ATOM 1819 O O . LEU A 1 245 ? -15.195 23.656 -4.137 1 82.44 245 LEU A O 1
ATOM 1823 N N . LEU A 1 246 ? -13.125 23.547 -4.766 1 76.31 246 LEU A N 1
ATOM 1824 C CA . LEU A 1 246 ? -12.703 24.406 -3.658 1 76.31 246 LEU A CA 1
ATOM 1825 C C . LEU A 1 246 ? -12.5 25.844 -4.129 1 76.31 246 LEU A C 1
ATOM 1827 O O . LEU A 1 246 ? -11.93 26.656 -3.404 1 76.31 246 LEU A O 1
ATOM 1831 N N . ARG A 1 247 ? -12.961 26.078 -5.254 1 77.31 247 ARG A N 1
ATOM 1832 C CA . ARG A 1 247 ? -12.891 27.422 -5.797 1 77.31 247 ARG A CA 1
ATOM 1833 C C . ARG A 1 247 ? -13.641 28.422 -4.906 1 77.31 247 ARG A C 1
ATOM 1835 O O . ARG A 1 247 ? -13.258 29.578 -4.809 1 77.31 247 ARG A O 1
ATOM 1842 N N . TRP A 1 248 ? -14.578 27.891 -4.246 1 62.47 248 TRP A N 1
ATOM 1843 C CA . TRP A 1 248 ? -15.352 28.797 -3.408 1 62.47 248 TRP A CA 1
ATOM 1844 C C . TRP A 1 248 ? -14.555 29.219 -2.18 1 62.47 248 TRP A C 1
ATOM 1846 O O . TRP A 1 248 ? -14.852 30.25 -1.564 1 62.47 248 TRP A O 1
ATOM 1856 N N . ARG A 1 249 ? -13.664 28.375 -1.775 1 60.38 249 ARG A N 1
ATOM 1857 C CA . ARG A 1 249 ? -12.859 28.734 -0.609 1 60.38 249 ARG A CA 1
ATOM 1858 C C . ARG A 1 249 ? -11.734 29.688 -0.989 1 60.38 249 ARG A C 1
ATOM 1860 O O . ARG A 1 249 ? -11.109 30.281 -0.118 1 60.38 249 ARG A O 1
ATOM 1867 N N . ALA A 1 250 ? -11.391 29.828 -2.121 1 53.06 250 ALA A N 1
ATOM 1868 C CA . ALA A 1 250 ? -10.383 30.812 -2.521 1 53.06 250 ALA A CA 1
ATOM 1869 C C . ALA A 1 250 ? -11 32.219 -2.65 1 53.06 250 ALA A C 1
ATOM 1871 O O . ALA A 1 250 ? -12.188 32.344 -2.955 1 53.06 250 ALA A O 1
ATOM 1872 N N . MET B 1 1 ? -18.25 12.727 26.812 1 68.56 1 MET B N 1
ATOM 1873 C CA . MET B 1 1 ? -18.406 11.391 27.359 1 68.56 1 MET B CA 1
ATOM 1874 C C . MET B 1 1 ? -17.25 11.055 28.297 1 68.56 1 MET B C 1
ATOM 1876 O O . MET B 1 1 ? -16.094 11.383 28.016 1 68.56 1 MET B O 1
ATOM 1880 N N . THR B 1 2 ? -17.578 10.578 29.406 1 78.69 2 THR B N 1
ATOM 1881 C CA . THR B 1 2 ? -16.531 10.281 30.375 1 78.69 2 THR B CA 1
ATOM 1882 C C . THR B 1 2 ? -15.648 9.133 29.891 1 78.69 2 THR B C 1
ATOM 1884 O O . THR B 1 2 ? -16.062 8.336 29.047 1 78.69 2 THR B O 1
ATOM 1887 N N . SER B 1 3 ? -14.523 9.086 30.312 1 86.75 3 SER B N 1
ATOM 1888 C CA . SER B 1 3 ? -13.531 8.094 29.891 1 86.75 3 SER B CA 1
ATOM 1889 C C . SER B 1 3 ? -14.031 6.672 30.141 1 86.75 3 SER B C 1
ATOM 1891 O O . SER B 1 3 ? -13.852 5.785 29.312 1 86.75 3 SER B O 1
ATOM 1893 N N . 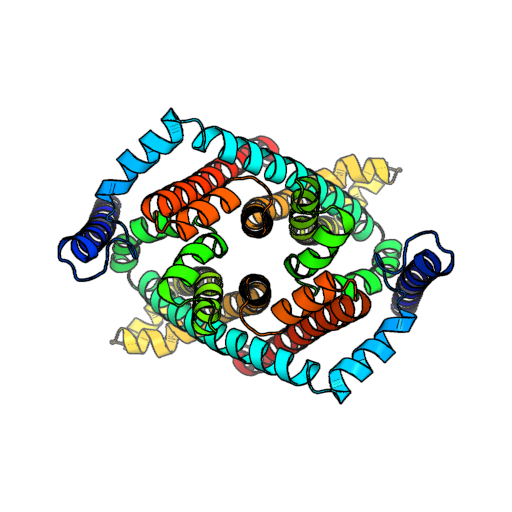PHE B 1 4 ? -14.75 6.523 31.297 1 89.44 4 PHE B N 1
ATOM 1894 C CA . PHE B 1 4 ? -15.25 5.199 31.641 1 89.44 4 PHE B CA 1
ATOM 1895 C C . PHE B 1 4 ? -16.375 4.777 30.688 1 89.44 4 PHE B C 1
ATOM 1897 O O . PHE B 1 4 ? -16.438 3.621 30.266 1 89.44 4 PHE B O 1
ATOM 1904 N N . ARG B 1 5 ? -17.219 5.629 30.422 1 90.62 5 ARG B N 1
ATOM 1905 C CA . ARG B 1 5 ? -18.328 5.355 29.516 1 90.62 5 ARG B CA 1
ATOM 1906 C C . ARG B 1 5 ? -17.828 5.031 28.109 1 90.62 5 ARG B C 1
ATOM 1908 O O . ARG B 1 5 ? -18.359 4.137 27.438 1 90.62 5 ARG B O 1
ATOM 1915 N N . SER B 1 6 ? -16.812 5.715 27.75 1 91.94 6 SER B N 1
ATOM 1916 C CA . SER B 1 6 ? -16.219 5.477 26.438 1 91.94 6 SER B CA 1
ATOM 1917 C C . SER B 1 6 ? -15.57 4.102 26.375 1 91.94 6 SER B C 1
ATOM 1919 O O . SER B 1 6 ? -15.734 3.379 25.391 1 91.94 6 SER B O 1
ATOM 1921 N N . ALA B 1 7 ? -14.891 3.74 27.391 1 93.88 7 ALA B N 1
ATOM 1922 C CA . ALA B 1 7 ? -14.25 2.43 27.453 1 93.88 7 ALA B CA 1
ATOM 1923 C C . ALA B 1 7 ? -15.289 1.311 27.484 1 93.88 7 ALA B C 1
ATOM 1925 O O . ALA B 1 7 ? -15.102 0.269 26.844 1 93.88 7 ALA B O 1
ATOM 1926 N N . ALA B 1 8 ? -16.25 1.533 28.219 1 95.62 8 ALA B N 1
ATOM 1927 C CA . ALA B 1 8 ? -17.328 0.549 28.297 1 95.62 8 ALA B CA 1
ATOM 1928 C C . ALA B 1 8 ? -18 0.364 26.938 1 95.62 8 ALA B C 1
ATOM 1930 O O . ALA B 1 8 ? -18.312 -0.761 26.547 1 95.62 8 ALA B O 1
ATOM 1931 N N . LEU B 1 9 ? -18.203 1.402 26.266 1 95.25 9 LEU B N 1
ATOM 1932 C CA . LEU B 1 9 ? -18.828 1.331 24.953 1 95.25 9 LEU B CA 1
ATOM 1933 C C . LEU B 1 9 ? -17.922 0.595 23.969 1 95.25 9 LEU B C 1
ATOM 1935 O O . LEU B 1 9 ? -18.406 -0.155 23.109 1 95.25 9 LEU B O 1
ATOM 1939 N N . ALA B 1 10 ? -16.703 0.832 24.047 1 95.88 10 ALA B N 1
ATOM 1940 C CA . ALA B 1 10 ? -15.742 0.133 23.203 1 95.88 10 ALA B CA 1
ATOM 1941 C C . ALA B 1 10 ? -15.812 -1.375 23.422 1 95.88 10 ALA B C 1
ATOM 1943 O O . ALA B 1 10 ? -15.797 -2.152 22.469 1 95.88 10 ALA B O 1
ATOM 1944 N N . VAL B 1 11 ? -15.867 -1.746 24.672 1 96.94 11 VAL B N 1
ATOM 1945 C CA . VAL B 1 11 ? -15.938 -3.16 25.031 1 96.94 11 VAL B CA 1
ATOM 1946 C C . VAL B 1 11 ? -17.266 -3.748 24.531 1 96.94 11 VAL B C 1
ATOM 1948 O O . VAL B 1 11 ? -17.281 -4.852 23.984 1 96.94 11 VAL B O 1
ATOM 1951 N N . VAL B 1 12 ? -18.281 -3.016 24.688 1 97.25 12 VAL B N 1
ATOM 1952 C CA . VAL B 1 12 ? -19.594 -3.467 24.25 1 97.25 12 VAL B CA 1
ATOM 1953 C C . VAL B 1 12 ? -19.609 -3.631 22.734 1 97.25 12 VAL B C 1
ATOM 1955 O O . VAL B 1 12 ? -20.109 -4.629 22.219 1 97.25 12 VAL B O 1
ATOM 1958 N N . GLY B 1 13 ? -19.078 -2.629 22.031 1 97.69 13 GLY B N 1
ATOM 1959 C CA . GLY B 1 13 ? -19.016 -2.713 20.594 1 97.69 13 GLY B CA 1
ATOM 1960 C C . GLY B 1 13 ? -18.219 -3.906 20.094 1 97.69 13 GLY B C 1
ATOM 1961 O O . GLY B 1 13 ? -18.656 -4.625 19.188 1 97.69 13 GLY B O 1
ATOM 1962 N N . LEU B 1 14 ? -17.094 -4.117 20.641 1 97.5 14 LEU B N 1
ATOM 1963 C CA . LEU B 1 14 ? -16.234 -5.238 20.25 1 97.5 14 LEU B CA 1
ATOM 1964 C C . LEU B 1 14 ? -16.906 -6.57 20.594 1 97.5 14 LEU B C 1
ATOM 1966 O O . LEU B 1 14 ? -16.875 -7.5 19.781 1 97.5 14 LEU B O 1
ATOM 1970 N N . ALA B 1 15 ? -17.469 -6.66 21.781 1 97.94 15 ALA B N 1
ATOM 1971 C CA . ALA B 1 15 ? -18.172 -7.875 22.203 1 97.94 15 ALA B CA 1
ATOM 1972 C C . ALA B 1 15 ? -19.344 -8.18 21.266 1 97.94 15 ALA B C 1
ATOM 1974 O O . ALA B 1 15 ? -19.562 -9.336 20.891 1 97.94 15 ALA B O 1
ATOM 1975 N N . ALA B 1 16 ? -20.062 -7.148 20.938 1 98 16 ALA B N 1
ATOM 1976 C CA . ALA B 1 16 ? -21.188 -7.336 20 1 98 16 ALA B CA 1
ATOM 1977 C C . ALA B 1 16 ? -20.703 -7.824 18.641 1 98 16 ALA B C 1
ATOM 1979 O O . ALA B 1 16 ? -21.297 -8.711 18.047 1 98 16 ALA B O 1
ATOM 1980 N N . PHE B 1 17 ? -19.688 -7.215 18.172 1 97.62 17 PHE B N 1
ATOM 1981 C CA . PHE B 1 17 ? -19.094 -7.609 16.891 1 97.62 17 PHE B CA 1
ATOM 1982 C C . PHE B 1 17 ? -18.656 -9.07 16.922 1 97.62 17 PHE B C 1
ATOM 1984 O O . PHE B 1 17 ? -18.984 -9.844 16.031 1 97.62 17 PHE B O 1
ATOM 1991 N N . LEU B 1 18 ? -17.953 -9.492 17.969 1 97.69 18 LEU B N 1
ATOM 1992 C CA . LEU B 1 18 ? -17.453 -10.852 18.109 1 97.69 18 LEU B CA 1
ATOM 1993 C C . LEU B 1 18 ? -18.609 -11.836 18.281 1 97.69 18 LEU B C 1
ATOM 1995 O O . LEU B 1 18 ? -18.547 -12.961 17.781 1 97.69 18 LEU B O 1
ATOM 1999 N N . ALA B 1 19 ? -19.594 -11.414 19.031 1 97.75 19 ALA B N 1
ATOM 2000 C CA . ALA B 1 19 ? -20.766 -12.266 19.234 1 97.75 19 ALA B CA 1
ATOM 2001 C C . ALA B 1 19 ? -21.5 -12.5 17.922 1 97.75 19 ALA B C 1
ATOM 2003 O O . ALA B 1 19 ? -21.922 -13.625 17.625 1 97.75 19 ALA B O 1
ATOM 2004 N N . LEU B 1 20 ? -21.625 -11.43 17.188 1 97.19 20 LEU B N 1
ATOM 2005 C CA . LEU B 1 20 ? -22.266 -11.57 15.891 1 97.19 20 LEU B CA 1
ATOM 2006 C C . LEU B 1 20 ? -21.438 -12.445 14.961 1 97.19 20 LEU B C 1
ATOM 2008 O O . LEU B 1 20 ? -21.984 -13.281 14.234 1 97.19 20 LEU B O 1
ATOM 2012 N N . TRP B 1 21 ? -20.156 -12.211 15.008 1 97.06 21 TRP B N 1
ATOM 2013 C CA . TRP B 1 21 ? -19.234 -13.031 14.234 1 97.06 21 TRP B CA 1
ATOM 2014 C C . TRP B 1 21 ? -19.344 -14.5 14.641 1 97.06 21 TRP B C 1
ATOM 2016 O O . TRP B 1 21 ? -19.453 -15.383 13.781 1 97.06 21 TRP B O 1
ATOM 2026 N N . GLU B 1 22 ? -19.422 -14.758 15.852 1 97.38 22 GLU B N 1
ATOM 2027 C CA . GLU B 1 22 ? -19.531 -16.109 16.375 1 97.38 22 GLU B CA 1
ATOM 2028 C C . GLU B 1 22 ? -20.859 -16.75 15.961 1 97.38 22 GLU B C 1
ATOM 2030 O O . GLU B 1 22 ? -20.891 -17.922 15.594 1 97.38 22 GLU B O 1
ATOM 2035 N N . ALA B 1 23 ? -21.844 -15.969 16.016 1 97 23 ALA B N 1
ATOM 2036 C CA . ALA B 1 23 ? -23.188 -16.484 15.766 1 97 23 ALA B CA 1
ATOM 2037 C C . ALA B 1 23 ? -23.375 -16.828 14.289 1 97 23 ALA B C 1
ATOM 2039 O O . ALA B 1 23 ? -24.094 -17.781 13.953 1 97 23 ALA B O 1
ATOM 2040 N N . ALA B 1 24 ? -22.703 -16.141 13.438 1 95.88 24 ALA B N 1
ATOM 2041 C CA . ALA B 1 24 ? -22.922 -16.297 12 1 95.88 24 ALA B CA 1
ATOM 2042 C C . ALA B 1 24 ? -22.578 -17.719 11.547 1 95.88 24 ALA B C 1
ATOM 2044 O O . ALA B 1 24 ? -23.406 -18.406 10.969 1 95.88 24 ALA B O 1
ATOM 2045 N N . PRO B 1 25 ? -21.438 -18.141 11.875 1 93.56 25 PRO B N 1
ATOM 2046 C CA . PRO B 1 25 ? -21.125 -19.516 11.461 1 93.56 25 PRO B CA 1
ATOM 2047 C C . PRO B 1 25 ? -21.766 -20.562 12.367 1 93.56 25 PRO B C 1
ATOM 2049 O O . PRO B 1 25 ? -22.141 -21.641 11.898 1 93.56 25 PRO B O 1
ATOM 2052 N N . ARG B 1 26 ? -22.016 -20.266 13.617 1 93 26 ARG B N 1
ATOM 2053 C CA . ARG B 1 26 ? -22.562 -21.25 14.539 1 93 26 ARG B CA 1
ATOM 2054 C C . ARG B 1 26 ? -24.047 -21.516 14.25 1 93 26 ARG B C 1
ATOM 2056 O O . ARG B 1 26 ? -24.531 -22.641 14.438 1 93 26 ARG B O 1
ATOM 2063 N N . LEU B 1 27 ? -24.688 -20.5 13.805 1 95.19 27 LEU B N 1
ATOM 2064 C CA . LEU B 1 27 ? -26.109 -20.641 13.492 1 95.19 27 LEU B CA 1
ATOM 2065 C C . LEU B 1 27 ? -26.297 -21.047 12.031 1 95.19 27 LEU B C 1
ATOM 2067 O O . LEU B 1 27 ? -27.406 -20.984 11.508 1 95.19 27 LEU B O 1
ATOM 2071 N N . ASP B 1 28 ? -25.234 -21.328 11.352 1 92.44 28 ASP B N 1
ATOM 2072 C CA . ASP B 1 28 ? -25.219 -21.844 9.984 1 92.44 28 ASP B CA 1
ATOM 2073 C C . ASP B 1 28 ? -25.734 -20.797 9 1 92.44 28 ASP B C 1
ATOM 2075 O O . ASP B 1 28 ? -26.344 -21.141 7.98 1 92.44 28 ASP B O 1
ATOM 2079 N N . LEU B 1 29 ? -25.578 -19.625 9.414 1 92.94 29 LEU B N 1
ATOM 2080 C CA . LEU B 1 29 ? -25.906 -18.547 8.484 1 92.94 29 LEU B CA 1
ATOM 2081 C C . LEU B 1 29 ? -24.812 -18.375 7.441 1 92.94 29 LEU B C 1
ATOM 2083 O O . LEU B 1 29 ? -25.062 -17.922 6.328 1 92.94 29 LEU B O 1
ATOM 2087 N N . ILE B 1 30 ? -23.641 -18.719 7.848 1 93.25 30 ILE B N 1
ATOM 2088 C CA . ILE B 1 30 ? -22.469 -18.719 6.992 1 93.25 30 ILE B CA 1
ATOM 2089 C C . ILE B 1 30 ? -21.656 -20 7.207 1 93.25 30 ILE B C 1
ATOM 2091 O O . ILE B 1 30 ? -21.469 -20.422 8.344 1 93.25 30 ILE B O 1
ATOM 2095 N N . ASN B 1 31 ? -21.297 -20.531 6.117 1 94.12 31 ASN B N 1
ATOM 2096 C CA . ASN B 1 31 ? -20.453 -21.719 6.207 1 94.12 31 ASN B CA 1
ATOM 2097 C C . ASN B 1 31 ? -19.141 -21.422 6.953 1 94.12 31 ASN B C 1
ATOM 2099 O O . ASN B 1 31 ? -18.438 -20.469 6.625 1 94.12 31 ASN B O 1
ATOM 2103 N N . PRO B 1 32 ? -18.828 -22.188 7.949 1 91.69 32 PRO B N 1
ATOM 2104 C CA . PRO B 1 32 ? -17.625 -21.953 8.734 1 91.69 32 PRO B CA 1
ATOM 2105 C C . PRO B 1 32 ? -16.359 -21.984 7.887 1 91.69 32 PRO B C 1
ATOM 2107 O O . PRO B 1 32 ? -15.328 -21.422 8.281 1 91.69 32 PRO B O 1
ATOM 2110 N N . ALA B 1 33 ? -16.438 -22.656 6.781 1 90.56 33 ALA B N 1
ATOM 2111 C CA . ALA B 1 33 ? -15.289 -22.672 5.871 1 90.56 33 ALA B CA 1
ATOM 2112 C C . ALA B 1 33 ? -15.031 -21.297 5.281 1 90.56 33 ALA B C 1
ATOM 2114 O O . ALA B 1 33 ? -13.914 -20.984 4.875 1 90.56 33 ALA B O 1
ATOM 2115 N N . PHE B 1 34 ? -16.078 -20.547 5.301 1 93.25 34 PHE B N 1
ATOM 2116 C CA . PHE B 1 34 ? -15.977 -19.203 4.734 1 93.25 34 PHE B CA 1
ATOM 2117 C C . PHE B 1 34 ? -15.68 -18.172 5.82 1 93.25 34 PHE B C 1
ATOM 2119 O O . PHE B 1 34 ? -15.086 -17.125 5.547 1 93.25 34 PHE B O 1
ATOM 2126 N N . LEU B 1 35 ? -16.109 -18.469 6.988 1 95.88 35 LEU B N 1
ATOM 2127 C CA . LEU B 1 35 ? -15.906 -17.609 8.148 1 95.88 35 LEU B CA 1
ATOM 2128 C C . LEU B 1 35 ? -15.812 -18.422 9.43 1 95.88 35 LEU B C 1
ATOM 2130 O O . LEU B 1 35 ? -16.828 -18.844 9.984 1 95.88 35 LEU B O 1
ATOM 2134 N N . PRO B 1 36 ? -14.578 -18.547 9.867 1 96.62 36 PRO B N 1
ATOM 2135 C CA . PRO B 1 36 ? -14.438 -19.359 11.078 1 96.62 36 PRO B CA 1
ATOM 2136 C C . PRO B 1 36 ? -14.977 -18.656 12.328 1 96.62 36 PRO B C 1
ATOM 2138 O O . PRO B 1 36 ? -14.836 -17.438 12.453 1 96.62 36 PRO B O 1
ATOM 2141 N N . PRO B 1 37 ? -15.594 -19.453 13.172 1 96.88 37 PRO B N 1
ATOM 2142 C CA . PRO B 1 37 ? -15.961 -18.797 14.43 1 96.88 37 PRO B CA 1
ATOM 2143 C C . PRO B 1 37 ? -14.742 -18.359 15.242 1 96.88 37 PRO B C 1
ATOM 2145 O O . PRO B 1 37 ? -13.742 -19.062 15.297 1 96.88 37 PRO B O 1
ATOM 2148 N N . PRO B 1 38 ? -14.883 -17.203 15.773 1 97.12 38 PRO B N 1
ATOM 2149 C CA . PRO B 1 38 ? -13.758 -16.703 16.562 1 97.12 38 PRO B CA 1
ATOM 2150 C C . PRO B 1 38 ? -13.312 -17.672 17.641 1 97.12 38 PRO B C 1
ATOM 2152 O O . PRO B 1 38 ? -12.125 -17.719 17.984 1 97.12 38 PRO B O 1
ATOM 2155 N N . SER B 1 39 ? -14.18 -18.438 18.141 1 96.81 39 SER B N 1
ATOM 2156 C CA . SER B 1 39 ? -13.859 -19.359 19.219 1 96.81 39 SER B CA 1
ATOM 2157 C C . SER B 1 39 ? -12.891 -20.438 18.766 1 96.81 39 SER B C 1
ATOM 2159 O O . SER B 1 39 ? -12.273 -21.125 19.578 1 96.81 39 SER B O 1
ATOM 2161 N N . SER B 1 40 ? -12.711 -20.672 17.469 1 96.69 40 SER B N 1
ATOM 2162 C CA . SER B 1 40 ? -11.82 -21.688 16.938 1 96.69 40 SER B CA 1
ATOM 2163 C C . SER B 1 40 ? -10.391 -21.172 16.797 1 96.69 40 SER B C 1
ATOM 2165 O O . SER B 1 40 ? -9.461 -21.953 16.609 1 96.69 40 SER B O 1
ATOM 2167 N N . ILE B 1 41 ? -10.195 -19.906 16.891 1 97.81 41 ILE B N 1
ATOM 2168 C CA . ILE B 1 41 ? -8.938 -19.266 16.547 1 97.81 41 ILE B CA 1
ATOM 2169 C C . ILE B 1 41 ? -7.863 -19.641 17.562 1 97.81 41 ILE B C 1
ATOM 2171 O O . ILE B 1 41 ? -6.734 -19.969 17.188 1 97.81 41 ILE B O 1
ATOM 2175 N N . PRO B 1 42 ? -8.219 -19.719 18.891 1 98.12 42 PRO B N 1
ATOM 2176 C CA . PRO B 1 42 ? -7.176 -20.062 19.859 1 98.12 42 PRO B CA 1
ATOM 2177 C C . PRO B 1 42 ? -6.633 -21.484 19.656 1 98.12 42 PRO B C 1
ATOM 2179 O O . PRO B 1 42 ? -5.426 -21.703 19.75 1 98.12 42 PRO B O 1
ATOM 2182 N N . ALA B 1 43 ? -7.445 -22.391 19.344 1 98.12 43 ALA B N 1
ATOM 2183 C CA . ALA B 1 43 ? -7.004 -23.766 19.109 1 98.12 43 ALA B CA 1
ATOM 2184 C C . ALA B 1 43 ? -6.148 -23.859 17.844 1 98.12 43 ALA B C 1
ATOM 2186 O O . ALA B 1 43 ? -5.152 -24.578 17.812 1 98.12 43 ALA B O 1
ATOM 2187 N N . ALA B 1 44 ? -6.574 -23.172 16.812 1 98.19 44 ALA B N 1
ATOM 2188 C CA . ALA B 1 44 ? -5.793 -23.125 15.578 1 98.19 44 ALA B CA 1
ATOM 2189 C C . ALA B 1 44 ? -4.406 -22.547 15.828 1 98.19 44 ALA B C 1
ATOM 2191 O O . ALA B 1 44 ? -3.408 -23.047 15.312 1 98.19 44 ALA B O 1
ATOM 2192 N N . PHE B 1 45 ? -4.398 -21.516 16.609 1 98.62 45 PHE B N 1
ATOM 2193 C CA . PHE B 1 45 ? -3.137 -20.859 16.969 1 98.62 45 PHE B CA 1
ATOM 2194 C C . PHE B 1 45 ? -2.232 -21.828 17.734 1 98.62 45 PHE B C 1
ATOM 2196 O O . PHE B 1 45 ? -1.043 -21.938 17.422 1 98.62 45 PHE B O 1
ATOM 2203 N N . ALA B 1 46 ? -2.824 -22.5 18.641 1 98.31 46 ALA B N 1
ATOM 2204 C CA . ALA B 1 46 ? -2.066 -23.438 19.453 1 98.31 46 ALA B CA 1
ATOM 2205 C C . ALA B 1 46 ? -1.471 -24.547 18.594 1 98.31 46 ALA B C 1
ATOM 2207 O O . ALA B 1 46 ? -0.332 -24.969 18.812 1 98.31 46 ALA B O 1
ATOM 2208 N N . ARG B 1 47 ? -2.189 -24.969 17.641 1 97.81 47 ARG B N 1
ATOM 2209 C CA . ARG B 1 47 ? -1.708 -26 16.734 1 97.81 47 ARG B CA 1
ATOM 2210 C C . ARG B 1 47 ? -0.526 -25.484 15.914 1 97.81 47 ARG B C 1
ATOM 2212 O O . ARG B 1 47 ? 0.473 -26.188 15.75 1 97.81 47 ARG B O 1
ATOM 2219 N N . GLU B 1 48 ? -0.648 -24.25 15.375 1 98.44 48 GLU B N 1
ATOM 2220 C CA . GLU B 1 48 ? 0.42 -23.672 14.57 1 98.44 48 GLU B CA 1
ATOM 2221 C C . GLU B 1 48 ? 1.689 -23.484 15.398 1 98.44 48 GLU B C 1
ATOM 2223 O O . GLU B 1 48 ? 2.799 -23.625 14.883 1 98.44 48 GLU B O 1
ATOM 2228 N N . ILE B 1 49 ? 1.532 -23.219 16.719 1 98.31 49 ILE B N 1
ATOM 2229 C CA . ILE B 1 49 ? 2.672 -23.016 17.609 1 98.31 49 ILE B CA 1
ATOM 2230 C C . ILE B 1 49 ? 3.334 -24.359 17.891 1 98.31 49 ILE B C 1
ATOM 2232 O O . ILE B 1 49 ? 4.559 -24.5 17.812 1 98.31 49 ILE B O 1
ATOM 2236 N N . THR B 1 50 ? 2.529 -25.328 18.172 1 97.88 50 THR B N 1
ATOM 2237 C CA . THR B 1 50 ? 3.016 -26.641 18.594 1 97.88 50 THR B CA 1
ATOM 2238 C C . THR B 1 50 ? 3.744 -27.344 17.453 1 97.88 50 THR B C 1
ATOM 2240 O O . THR B 1 50 ? 4.758 -28 17.672 1 97.88 50 THR B O 1
ATOM 2243 N N . ASN B 1 51 ? 3.332 -27.156 16.266 1 97.25 51 ASN B N 1
ATOM 2244 C CA . ASN B 1 51 ? 3.957 -27.844 15.148 1 97.25 51 ASN B CA 1
ATOM 2245 C C . ASN B 1 51 ? 5.113 -27.031 14.562 1 97.25 51 ASN B C 1
ATOM 2247 O O . ASN B 1 51 ? 5.754 -27.469 13.609 1 97.25 51 ASN B O 1
ATOM 2251 N N . GLY B 1 52 ? 5.305 -25.812 15.086 1 98.06 52 GLY B N 1
ATOM 2252 C CA . GLY B 1 52 ? 6.469 -25.016 14.711 1 98.06 52 GLY B CA 1
ATOM 2253 C C . GLY B 1 52 ? 6.23 -24.156 13.5 1 98.06 52 GLY B C 1
ATOM 2254 O O . GLY B 1 52 ? 7.07 -23.312 13.148 1 98.06 52 GLY B O 1
ATOM 2255 N N . ALA B 1 53 ? 5.086 -24.25 12.883 1 98.19 53 ALA B N 1
ATOM 2256 C CA . ALA B 1 53 ? 4.785 -23.516 11.664 1 98.19 53 ALA B CA 1
ATOM 2257 C C . ALA B 1 53 ? 4.723 -22.016 11.93 1 98.19 53 ALA B C 1
ATOM 2259 O O . ALA B 1 53 ? 5.207 -21.219 11.125 1 98.19 53 ALA B O 1
ATOM 2260 N N . TRP B 1 54 ? 4.137 -21.703 13.078 1 98.56 54 TRP B N 1
ATOM 2261 C CA . TRP B 1 54 ? 3.955 -20.281 13.406 1 98.56 54 TRP B CA 1
ATOM 2262 C C . TRP B 1 54 ? 5.301 -19.578 13.531 1 98.56 54 TRP B C 1
ATOM 2264 O O . TRP B 1 54 ? 5.52 -18.531 12.922 1 98.56 54 TRP B O 1
ATOM 2274 N N . LEU B 1 55 ? 6.195 -20.156 14.281 1 98.44 55 LEU B N 1
ATOM 2275 C CA . LEU B 1 55 ? 7.496 -19.531 14.5 1 98.44 55 LEU B CA 1
ATOM 2276 C C . LEU B 1 55 ? 8.289 -19.453 13.203 1 98.44 55 LEU B C 1
ATOM 2278 O O . LEU B 1 55 ? 8.945 -18.438 12.93 1 98.44 55 LEU B O 1
ATOM 2282 N N . THR B 1 56 ? 8.211 -20.5 12.453 1 98.38 56 THR B N 1
ATOM 2283 C CA . THR B 1 56 ? 8.922 -20.531 11.172 1 98.38 56 THR B CA 1
ATOM 2284 C C . THR B 1 56 ? 8.43 -19.406 10.258 1 98.38 56 THR B C 1
ATOM 2286 O O . THR B 1 56 ? 9.227 -18.656 9.695 1 98.38 56 THR B O 1
ATOM 2289 N N . ALA B 1 57 ? 7.164 -19.266 10.133 1 98.31 57 ALA B N 1
ATOM 2290 C CA . ALA B 1 57 ? 6.566 -18.234 9.281 1 98.31 57 ALA B CA 1
ATOM 2291 C C . ALA B 1 57 ? 6.914 -16.844 9.773 1 98.31 57 ALA B C 1
ATOM 2293 O O . ALA B 1 57 ? 7.242 -15.953 8.984 1 98.31 57 ALA B O 1
ATOM 2294 N N . VAL B 1 58 ? 6.879 -16.672 11.062 1 98.44 58 VAL B N 1
ATOM 2295 C CA . VAL B 1 58 ? 7.148 -15.367 11.656 1 98.44 58 VAL B CA 1
ATOM 2296 C C . VAL B 1 58 ? 8.602 -14.969 11.414 1 98.44 58 VAL B C 1
ATOM 2298 O O . VAL B 1 58 ? 8.891 -13.844 11 1 98.44 58 VAL B O 1
ATOM 2301 N N . VAL B 1 59 ? 9.508 -15.883 11.586 1 98.25 59 VAL B N 1
ATOM 2302 C CA . VAL B 1 59 ? 10.93 -15.602 11.43 1 98.25 59 VAL B CA 1
ATOM 2303 C C . VAL B 1 59 ? 11.234 -15.281 9.969 1 98.25 59 VAL B C 1
ATOM 2305 O O . VAL B 1 59 ? 12 -14.367 9.672 1 98.25 59 VAL B O 1
ATOM 2308 N N . GLU B 1 60 ? 10.625 -16.016 9.133 1 98.25 60 GLU B N 1
ATOM 2309 C CA . GLU B 1 60 ? 10.828 -15.789 7.703 1 98.25 60 GLU B CA 1
ATOM 2310 C C . GLU B 1 60 ? 10.32 -14.414 7.285 1 98.25 60 GLU B C 1
ATOM 2312 O O . GLU B 1 60 ? 11.039 -13.656 6.629 1 98.25 60 GLU B O 1
ATOM 2317 N N . SER B 1 61 ? 9.117 -14.094 7.699 1 98.19 61 SER B N 1
ATOM 2318 C CA . SER B 1 61 ? 8.555 -12.789 7.355 1 98.19 61 SER B CA 1
ATOM 2319 C C . SER B 1 61 ? 9.352 -11.656 7.988 1 98.19 61 SER B C 1
ATOM 2321 O O . SER B 1 61 ? 9.562 -10.617 7.359 1 98.19 61 SER B O 1
ATOM 2323 N N . LEU B 1 62 ? 9.773 -11.875 9.211 1 98 62 LEU B N 1
ATOM 2324 C CA . LEU B 1 62 ? 10.555 -10.852 9.898 1 98 62 LEU B CA 1
ATOM 2325 C C . LEU B 1 62 ? 11.883 -10.617 9.188 1 98 62 LEU B C 1
ATOM 2327 O O . LEU B 1 62 ? 12.352 -9.477 9.109 1 98 62 LEU B O 1
ATOM 2331 N N . SER B 1 63 ? 12.445 -11.656 8.711 1 97.88 63 SER B N 1
ATOM 2332 C CA . SER B 1 63 ? 13.711 -11.523 7.988 1 97.88 63 SER B CA 1
ATOM 2333 C C . SER B 1 63 ? 13.539 -10.68 6.73 1 97.88 63 SER B C 1
ATOM 2335 O O . SER B 1 63 ? 14.328 -9.766 6.48 1 97.88 63 SER B O 1
ATOM 2337 N N . HIS B 1 64 ? 12.539 -11.016 5.918 1 97.94 64 HIS B N 1
ATOM 2338 C CA . HIS B 1 64 ? 12.242 -10.219 4.734 1 97.94 64 HIS B CA 1
ATOM 2339 C C . HIS B 1 64 ? 11.977 -8.766 5.109 1 97.94 64 HIS B C 1
ATOM 2341 O O . HIS B 1 64 ? 12.484 -7.848 4.457 1 97.94 64 HIS B O 1
ATOM 2347 N N . TYR B 1 65 ? 11.195 -8.609 6.16 1 97.81 65 TYR B N 1
ATOM 2348 C CA . TYR B 1 65 ? 10.742 -7.293 6.598 1 97.81 65 TYR B CA 1
ATOM 2349 C C . TYR B 1 65 ? 11.922 -6.418 6.996 1 97.81 65 TYR B C 1
ATOM 2351 O O . TYR B 1 65 ? 12.07 -5.297 6.504 1 97.81 65 TYR B O 1
ATOM 2359 N N . VAL B 1 66 ? 12.781 -6.941 7.848 1 97.88 66 VAL B N 1
ATOM 2360 C CA . VAL B 1 66 ? 13.875 -6.168 8.414 1 97.88 66 VAL B CA 1
ATOM 2361 C C . VAL B 1 66 ? 14.906 -5.848 7.332 1 97.88 66 VAL B C 1
ATOM 2363 O O . VAL B 1 66 ? 15.359 -4.707 7.211 1 97.88 66 VAL B O 1
ATOM 2366 N N . VAL B 1 67 ? 15.195 -6.789 6.512 1 98.31 67 VAL B N 1
ATOM 2367 C CA . VAL B 1 67 ? 16.219 -6.594 5.488 1 98.31 67 VAL B CA 1
ATOM 2368 C C . VAL B 1 67 ? 15.68 -5.664 4.398 1 98.31 67 VAL B C 1
ATOM 2370 O O . VAL B 1 67 ? 16.375 -4.746 3.961 1 98.31 67 VAL B O 1
ATOM 2373 N N . GLY B 1 68 ? 14.477 -5.918 3.982 1 98.38 68 GLY B N 1
ATOM 2374 C CA . GLY B 1 68 ? 13.875 -5.066 2.971 1 98.38 68 GLY B CA 1
ATOM 2375 C C . GLY B 1 68 ? 13.688 -3.635 3.432 1 98.38 68 GLY B C 1
ATOM 2376 O O . GLY B 1 68 ? 14.023 -2.695 2.707 1 98.38 68 GLY B O 1
ATOM 2377 N N . LEU B 1 69 ? 13.148 -3.486 4.645 1 98 69 LEU B N 1
ATOM 2378 C CA . LEU B 1 69 ? 12.969 -2.166 5.238 1 98 69 LEU B CA 1
ATOM 2379 C C . LEU B 1 69 ? 14.312 -1.447 5.371 1 98 69 LEU B C 1
ATOM 2381 O O . LEU B 1 69 ? 14.43 -0.273 5.016 1 98 69 LEU B O 1
ATOM 2385 N N . GLY B 1 70 ? 15.273 -2.146 5.887 1 98.12 70 GLY B N 1
ATOM 2386 C CA . GLY B 1 70 ? 16.594 -1.564 6.043 1 98.12 70 GLY B CA 1
ATOM 2387 C C . GLY B 1 70 ? 17.203 -1.115 4.73 1 98.12 70 GLY B C 1
ATOM 2388 O O . GLY B 1 70 ? 17.719 0.005 4.625 1 98.12 70 GLY B O 1
ATOM 2389 N N . ALA B 1 71 ? 17.156 -1.944 3.762 1 98.44 71 ALA B N 1
ATOM 2390 C CA . ALA B 1 71 ? 17.734 -1.639 2.457 1 98.44 71 ALA B CA 1
ATOM 2391 C C . ALA B 1 71 ? 17.031 -0.454 1.805 1 98.44 71 ALA B C 1
ATOM 2393 O O . ALA B 1 71 ? 17.688 0.47 1.31 1 98.44 71 ALA B O 1
ATOM 2394 N N . GLY B 1 72 ? 15.703 -0.495 1.81 1 98.44 72 GLY B N 1
ATOM 2395 C CA . GLY B 1 72 ? 14.93 0.589 1.223 1 98.44 72 GLY B CA 1
ATOM 2396 C C . GLY B 1 72 ? 15.109 1.908 1.951 1 98.44 72 GLY B C 1
ATOM 2397 O O . GLY B 1 72 ? 15.25 2.957 1.319 1 98.44 72 GLY B O 1
ATOM 2398 N N . ALA B 1 73 ? 15.102 1.803 3.242 1 98.12 73 ALA B N 1
ATOM 2399 C CA . ALA B 1 73 ? 15.242 3.002 4.062 1 98.12 73 ALA B CA 1
ATOM 2400 C C . ALA B 1 73 ? 16.625 3.627 3.895 1 98.12 73 ALA B C 1
ATOM 2402 O O . ALA B 1 73 ? 16.75 4.844 3.75 1 98.12 73 ALA B O 1
ATOM 2403 N N . LEU B 1 74 ? 17.641 2.809 3.914 1 98.12 74 LEU B N 1
ATOM 2404 C CA . LEU B 1 74 ? 19 3.309 3.771 1 98.12 74 LEU B CA 1
ATOM 2405 C C . LEU B 1 74 ? 19.203 3.959 2.406 1 98.12 74 LEU B C 1
ATOM 2407 O O . LEU B 1 74 ? 19.781 5.039 2.311 1 98.12 74 LEU B O 1
ATOM 2411 N N . ALA B 1 75 ? 18.734 3.338 1.41 1 98.44 75 ALA B N 1
ATOM 2412 C CA . ALA B 1 75 ? 18.844 3.91 0.07 1 98.44 75 ALA B CA 1
ATOM 2413 C C . ALA B 1 75 ? 18.016 5.195 -0.039 1 98.44 75 ALA B C 1
ATOM 2415 O O . ALA B 1 75 ? 18.469 6.172 -0.641 1 98.44 75 ALA B O 1
ATOM 2416 N N . GLY B 1 76 ? 16.797 5.168 0.539 1 98.38 76 GLY B N 1
ATOM 2417 C CA . GLY B 1 76 ? 15.945 6.344 0.535 1 98.38 76 GLY B CA 1
ATOM 2418 C C . GLY B 1 76 ? 16.562 7.531 1.252 1 98.38 76 GLY B C 1
ATOM 2419 O O . GLY B 1 76 ? 16.531 8.648 0.741 1 98.38 76 GLY B O 1
ATOM 2420 N N . VAL B 1 77 ? 17.125 7.246 2.369 1 97.06 77 VAL B N 1
ATOM 2421 C CA . VAL B 1 77 ? 17.781 8.305 3.135 1 97.06 77 VAL B CA 1
ATOM 2422 C C . VAL B 1 77 ? 18.984 8.836 2.365 1 97.06 77 VAL B C 1
ATOM 2424 O O . VAL B 1 77 ? 19.156 10.047 2.223 1 97.06 77 VAL B O 1
ATOM 2427 N N . ALA B 1 78 ? 19.797 7.945 1.848 1 96.88 78 ALA B N 1
ATOM 2428 C CA . ALA B 1 78 ? 21.016 8.336 1.146 1 96.88 78 ALA B CA 1
ATOM 2429 C C . ALA B 1 78 ? 20.703 9.211 -0.062 1 96.88 78 ALA B C 1
ATOM 2431 O O . ALA B 1 78 ? 21.25 10.305 -0.201 1 96.88 78 ALA B O 1
ATOM 2432 N N . LEU B 1 79 ? 19.797 8.805 -0.856 1 97.75 79 LEU B N 1
ATOM 2433 C CA . LEU B 1 79 ? 19.5 9.539 -2.078 1 97.75 79 LEU B CA 1
ATOM 2434 C C . LEU B 1 79 ? 18.625 10.758 -1.776 1 97.75 79 LEU B C 1
ATOM 2436 O O . LEU B 1 79 ? 18.703 11.773 -2.475 1 97.75 79 LEU B O 1
ATOM 2440 N N . GLY B 1 80 ? 17.781 10.602 -0.74 1 96.81 80 GLY B N 1
ATOM 2441 C CA . GLY B 1 80 ? 17.031 11.766 -0.295 1 96.81 80 GLY B CA 1
ATOM 2442 C C . GLY B 1 80 ? 17.906 12.891 0.214 1 96.81 80 GLY B C 1
ATOM 2443 O O . GLY B 1 80 ? 17.656 14.062 -0.065 1 96.81 80 GLY B O 1
ATOM 2444 N N . LEU B 1 81 ? 18.906 12.492 0.921 1 93.62 81 LEU B N 1
ATOM 2445 C CA . LEU B 1 81 ? 19.875 13.469 1.399 1 93.62 81 LEU B CA 1
ATOM 2446 C C . LEU B 1 81 ? 20.625 14.109 0.233 1 93.62 81 LEU B C 1
ATOM 2448 O O . LEU B 1 81 ? 20.75 15.336 0.175 1 93.62 81 LEU B O 1
ATOM 2452 N N . ALA B 1 82 ? 21.047 13.297 -0.653 1 94.12 82 ALA B N 1
ATOM 2453 C CA . ALA B 1 82 ? 21.828 13.805 -1.788 1 94.12 82 ALA B CA 1
ATOM 2454 C C . ALA B 1 82 ? 21 14.773 -2.623 1 94.12 82 ALA B C 1
ATOM 2456 O O . ALA B 1 82 ? 21.469 15.859 -2.971 1 94.12 82 ALA B O 1
ATOM 2457 N N . THR B 1 83 ? 19.766 14.477 -2.895 1 95.25 83 THR B N 1
ATOM 2458 C CA . THR B 1 83 ? 18.922 15.32 -3.732 1 95.25 83 THR B CA 1
ATOM 2459 C C . THR B 1 83 ? 18.422 16.547 -2.955 1 95.25 83 THR B C 1
ATOM 2461 O O . THR B 1 83 ? 18.172 17.594 -3.541 1 95.25 83 THR B O 1
ATOM 2464 N N . GLY B 1 84 ? 18.312 16.375 -1.703 1 91 84 GLY B N 1
ATOM 2465 C CA . GLY B 1 84 ? 17.906 17.5 -0.878 1 91 84 GLY B CA 1
ATOM 2466 C C . GLY B 1 84 ? 19 18.516 -0.666 1 91 84 GLY B C 1
ATOM 2467 O O . GLY B 1 84 ? 18.734 19.703 -0.519 1 91 84 GLY B O 1
ATOM 2468 N N . MET B 1 85 ? 20.203 18.078 -0.711 1 87.62 85 MET B N 1
ATOM 2469 C CA . MET B 1 85 ? 21.344 18.922 -0.389 1 87.62 85 MET B CA 1
ATOM 2470 C C . MET B 1 85 ? 21.891 19.594 -1.644 1 87.62 85 MET B C 1
ATOM 2472 O O . MET B 1 85 ? 22.406 20.719 -1.58 1 87.62 85 MET B O 1
ATOM 2476 N N . PHE B 1 86 ? 21.812 18.891 -2.697 1 90.38 86 PHE B N 1
ATOM 2477 C CA . PHE B 1 86 ? 22.453 19.391 -3.908 1 90.38 86 PHE B CA 1
ATOM 2478 C C . PHE B 1 86 ? 21.422 19.641 -5 1 90.38 86 PHE B C 1
ATOM 2480 O O . PHE B 1 86 ? 20.859 18.688 -5.57 1 90.38 86 PHE B O 1
ATOM 2487 N N . ALA B 1 87 ? 21.312 20.797 -5.398 1 90.56 87 ALA B N 1
ATOM 2488 C CA . ALA B 1 87 ? 20.312 21.188 -6.391 1 90.56 87 ALA B CA 1
ATOM 2489 C C . ALA B 1 87 ? 20.609 20.562 -7.746 1 90.56 87 ALA B C 1
ATOM 2491 O O . ALA B 1 87 ? 19.688 20.172 -8.469 1 90.56 87 ALA B O 1
ATOM 2492 N N . TRP B 1 88 ? 21.844 20.5 -8.031 1 92.62 88 TRP B N 1
ATOM 2493 C CA . TRP B 1 88 ? 22.188 19.938 -9.336 1 92.62 88 TRP B CA 1
ATOM 2494 C C . TRP B 1 88 ? 21.844 18.453 -9.391 1 92.62 88 TRP B C 1
ATOM 2496 O O . TRP B 1 88 ? 21.438 17.938 -10.438 1 92.62 88 TRP B O 1
ATOM 2506 N N . PHE B 1 89 ? 22.047 17.703 -8.32 1 95.19 89 PHE B N 1
ATOM 2507 C CA . PHE B 1 89 ? 21.719 16.297 -8.289 1 95.19 89 PHE B CA 1
ATOM 2508 C C . PHE B 1 89 ? 20.203 16.078 -8.328 1 95.19 89 PHE B C 1
ATOM 2510 O O . PHE B 1 89 ? 19.719 1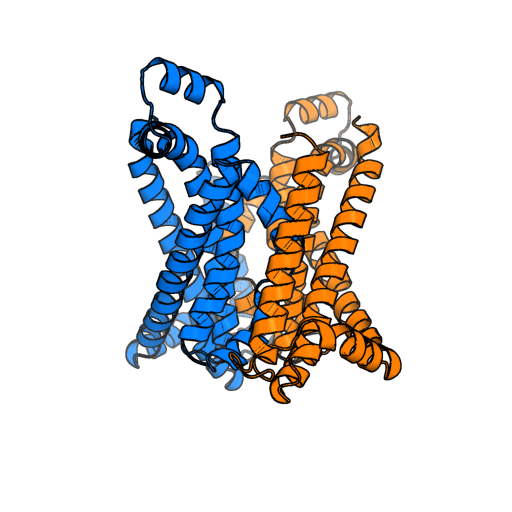5.133 -8.945 1 95.19 89 PHE B O 1
ATOM 2517 N N . ASP B 1 90 ? 19.547 16.922 -7.672 1 95.56 90 ASP B N 1
ATOM 2518 C CA . ASP B 1 90 ? 18.094 16.922 -7.734 1 95.56 90 ASP B CA 1
ATOM 2519 C C . ASP B 1 90 ? 17.594 17.078 -9.172 1 95.56 90 ASP B C 1
ATOM 2521 O O . ASP B 1 90 ? 16.766 16.297 -9.641 1 95.56 90 ASP B O 1
ATOM 2525 N N . SER B 1 91 ? 18.141 18.031 -9.852 1 96.69 91 SER B N 1
ATOM 2526 C CA . SER B 1 91 ? 17.75 18.281 -11.234 1 96.69 91 SER B CA 1
ATOM 2527 C C . SER B 1 91 ? 18.141 17.125 -12.141 1 96.69 91 SER B C 1
ATOM 2529 O O . SER B 1 91 ? 17.375 16.719 -13.008 1 96.69 91 SER B O 1
ATOM 2531 N N . LEU B 1 92 ? 19.297 16.562 -11.867 1 97 92 LEU B N 1
ATOM 2532 C CA . LEU B 1 92 ? 19.828 15.469 -12.672 1 97 92 LEU B CA 1
ATOM 2533 C C . LEU B 1 92 ? 18.938 14.242 -12.562 1 97 92 LEU B C 1
ATOM 2535 O O . LEU B 1 92 ? 18.75 13.508 -13.539 1 97 92 LEU B O 1
ATOM 2539 N N . THR B 1 93 ? 18.344 14.031 -11.383 1 97.88 93 THR B N 1
ATOM 2540 C CA . THR B 1 93 ? 17.578 12.812 -11.148 1 97.88 93 THR B CA 1
ATOM 2541 C C . THR B 1 93 ? 16.078 13.062 -11.328 1 97.88 93 THR B C 1
ATOM 2543 O O . THR B 1 93 ? 15.281 12.125 -11.281 1 97.88 93 THR B O 1
ATOM 2546 N N . ALA B 1 94 ? 15.703 14.25 -11.594 1 96.94 94 ALA B N 1
ATOM 2547 C CA . ALA B 1 94 ? 14.297 14.648 -11.625 1 96.94 94 ALA B CA 1
ATOM 2548 C C . ALA B 1 94 ? 13.523 13.852 -12.68 1 96.94 94 ALA B C 1
ATOM 2550 O O . ALA B 1 94 ? 12.414 13.383 -12.414 1 96.94 94 ALA B O 1
ATOM 2551 N N . GLY B 1 95 ? 14.117 13.727 -13.82 1 96.44 95 GLY B N 1
ATOM 2552 C CA . GLY B 1 95 ? 13.461 12.977 -14.883 1 96.44 95 GLY B CA 1
ATOM 2553 C C . GLY B 1 95 ? 13.289 11.5 -14.547 1 96.44 95 GLY B C 1
ATOM 2554 O O . GLY B 1 95 ? 12.266 10.906 -14.883 1 96.44 95 GLY B O 1
ATOM 2555 N N . ILE B 1 96 ? 14.219 10.922 -13.891 1 97.31 96 ILE B N 1
ATOM 2556 C CA . ILE B 1 96 ? 14.188 9.523 -13.484 1 97.31 96 ILE B CA 1
ATOM 2557 C C . ILE B 1 96 ? 13.102 9.32 -12.43 1 97.31 96 ILE B C 1
ATOM 2559 O O . ILE B 1 96 ? 12.32 8.367 -12.508 1 97.31 96 ILE B O 1
ATOM 2563 N N . VAL B 1 97 ? 13.078 10.227 -11.516 1 96.88 97 VAL B N 1
ATOM 2564 C CA . VAL B 1 97 ? 12.094 10.164 -10.43 1 96.88 97 VAL B CA 1
ATOM 2565 C C . VAL B 1 97 ? 10.688 10.289 -11.008 1 96.88 97 VAL B C 1
ATOM 2567 O O . VAL B 1 97 ? 9.789 9.523 -10.633 1 96.88 97 VAL B O 1
ATOM 2570 N N . ARG B 1 98 ? 10.523 11.133 -11.93 1 94 98 ARG B N 1
ATOM 2571 C CA . ARG B 1 98 ? 9.227 11.344 -12.547 1 94 98 ARG B CA 1
ATOM 2572 C C . ARG B 1 98 ? 8.758 10.102 -13.297 1 94 98 ARG B C 1
ATOM 2574 O O . ARG B 1 98 ? 7.566 9.805 -13.336 1 94 98 ARG B O 1
ATOM 2581 N N . LEU B 1 99 ? 9.641 9.391 -13.805 1 93.44 99 LEU B N 1
ATOM 2582 C CA . LEU B 1 99 ? 9.336 8.203 -14.594 1 93.44 99 LEU B CA 1
ATOM 2583 C C . LEU B 1 99 ? 9.023 7.016 -13.695 1 93.44 99 LEU B C 1
ATOM 2585 O O . LEU B 1 99 ? 8.078 6.266 -13.953 1 93.44 99 LEU B O 1
ATOM 2589 N N . LEU B 1 100 ? 9.742 6.863 -12.664 1 94.81 100 LEU B N 1
ATOM 2590 C CA . LEU B 1 100 ? 9.711 5.625 -11.898 1 94.81 100 LEU B CA 1
ATOM 2591 C C . LEU B 1 100 ? 8.75 5.742 -10.719 1 94.81 100 LEU B C 1
ATOM 2593 O O . LEU B 1 100 ? 8.148 4.75 -10.297 1 94.81 100 LEU B O 1
ATOM 2597 N N . ARG B 1 101 ? 8.609 6.934 -10.219 1 93.31 101 ARG B N 1
ATOM 2598 C CA . ARG B 1 101 ? 7.879 7.148 -8.969 1 93.31 101 ARG B CA 1
ATOM 2599 C C . ARG B 1 101 ? 6.426 6.703 -9.102 1 93.31 101 ARG B C 1
ATOM 2601 O O . ARG B 1 101 ? 5.883 6.066 -8.195 1 93.31 101 ARG B O 1
ATOM 2608 N N . PRO B 1 102 ? 5.812 6.922 -10.234 1 92.19 102 PRO B N 1
ATOM 2609 C CA . PRO B 1 102 ? 4.387 6.602 -10.328 1 92.19 102 PRO B CA 1
ATOM 2610 C C . PRO B 1 102 ? 4.125 5.105 -10.492 1 92.19 102 PRO B C 1
ATOM 2612 O O . PRO B 1 102 ? 2.982 4.66 -10.383 1 92.19 102 PRO B O 1
ATOM 2615 N N . ILE B 1 103 ? 5.09 4.332 -10.734 1 93.81 103 ILE B N 1
ATOM 2616 C CA . ILE B 1 103 ? 4.934 2.887 -10.859 1 93.81 103 ILE B CA 1
ATOM 2617 C C . ILE B 1 103 ? 4.68 2.27 -9.484 1 93.81 103 ILE B C 1
ATOM 2619 O O . ILE B 1 103 ? 5.523 2.371 -8.586 1 93.81 103 ILE B O 1
ATOM 2623 N N . PRO B 1 104 ? 3.545 1.638 -9.359 1 91.38 104 PRO B N 1
ATOM 2624 C CA . PRO B 1 104 ? 3.293 0.984 -8.07 1 91.38 104 PRO B CA 1
ATOM 2625 C C . PRO B 1 104 ? 4.355 -0.055 -7.723 1 91.38 104 PRO B C 1
ATOM 2627 O O . PRO B 1 104 ? 4.84 -0.772 -8.602 1 91.38 104 PRO B O 1
ATOM 2630 N N . GLY B 1 105 ? 4.688 -0.086 -6.488 1 91.12 105 GLY B N 1
ATOM 2631 C CA . GLY B 1 105 ? 5.723 -1.005 -6.039 1 91.12 105 GLY B CA 1
ATOM 2632 C C . GLY B 1 105 ? 5.453 -2.445 -6.43 1 91.12 105 GLY B C 1
ATOM 2633 O O . GLY B 1 105 ? 6.367 -3.17 -6.828 1 91.12 105 GLY B O 1
ATOM 2634 N N . LEU B 1 106 ? 4.227 -2.818 -6.402 1 91.44 106 LEU B N 1
ATOM 2635 C CA . LEU B 1 106 ? 3.867 -4.207 -6.656 1 91.44 106 LEU B CA 1
ATOM 2636 C C . LEU B 1 106 ? 3.941 -4.523 -8.148 1 91.44 106 LEU B C 1
ATOM 2638 O O . LEU B 1 106 ? 3.939 -5.691 -8.539 1 91.44 106 LEU B O 1
ATOM 2642 N N . ALA B 1 107 ? 4.004 -3.533 -8.961 1 94.19 107 ALA B N 1
ATOM 2643 C CA . ALA B 1 107 ? 4.164 -3.754 -10.391 1 94.19 107 ALA B CA 1
ATOM 2644 C C . ALA B 1 107 ? 5.539 -4.332 -10.711 1 94.19 107 ALA B C 1
ATOM 2646 O O . ALA B 1 107 ? 5.773 -4.816 -11.82 1 94.19 107 ALA B O 1
ATOM 2647 N N . TRP B 1 108 ? 6.402 -4.34 -9.758 1 95.5 108 TRP B N 1
ATOM 2648 C CA . TRP B 1 108 ? 7.758 -4.852 -9.945 1 95.5 108 TRP B CA 1
ATOM 2649 C C . TRP B 1 108 ? 7.828 -6.34 -9.633 1 95.5 108 TRP B C 1
ATOM 2651 O O . TRP B 1 108 ? 8.867 -6.977 -9.82 1 95.5 108 TRP B O 1
ATOM 2661 N N . VAL B 1 109 ? 6.77 -6.953 -9.266 1 93.88 109 VAL B N 1
ATOM 2662 C CA . VAL B 1 109 ? 6.73 -8.352 -8.859 1 93.88 109 VAL B CA 1
ATOM 2663 C C . VAL B 1 109 ? 7.188 -9.242 -10.016 1 93.88 109 VAL B C 1
ATOM 2665 O O . VAL B 1 109 ? 8.023 -10.133 -9.828 1 93.88 109 VAL B O 1
ATOM 2668 N N . PRO B 1 110 ? 6.688 -8.984 -11.219 1 94.69 110 PRO B N 1
ATOM 2669 C CA . PRO B 1 110 ? 7.152 -9.828 -12.328 1 94.69 110 PRO B CA 1
ATOM 2670 C C . PRO B 1 110 ? 8.672 -9.789 -12.492 1 94.69 110 PRO B C 1
ATOM 2672 O O . PRO B 1 110 ? 9.297 -10.836 -12.688 1 94.69 110 PRO B O 1
ATOM 2675 N N . PHE B 1 111 ? 9.25 -8.641 -12.391 1 96.38 111 PHE B N 1
ATOM 2676 C CA . PHE B 1 111 ? 10.695 -8.516 -12.523 1 96.38 111 PHE B CA 1
ATOM 2677 C C . PHE B 1 111 ? 11.406 -9.133 -11.328 1 96.38 111 PHE B C 1
ATOM 2679 O O . PHE B 1 111 ? 12.484 -9.719 -11.477 1 96.38 111 PHE B O 1
ATOM 2686 N N . ALA B 1 112 ? 10.844 -8.992 -10.156 1 95.56 112 ALA B N 1
ATOM 2687 C CA . ALA B 1 112 ? 11.414 -9.641 -8.977 1 95.56 112 ALA B CA 1
ATOM 2688 C C . ALA B 1 112 ? 11.516 -11.148 -9.18 1 95.56 112 ALA B C 1
ATOM 2690 O O . ALA B 1 112 ? 12.539 -11.758 -8.859 1 95.56 112 ALA B O 1
ATOM 2691 N N . ILE B 1 113 ? 10.477 -11.672 -9.711 1 93.19 113 ILE B N 1
ATOM 2692 C CA . ILE B 1 113 ? 10.43 -13.109 -9.93 1 93.19 113 ILE B CA 1
ATOM 2693 C C . ILE B 1 113 ? 11.43 -13.5 -11.016 1 93.19 113 ILE B C 1
ATOM 2695 O O . ILE B 1 113 ? 12.148 -14.5 -10.875 1 93.19 113 ILE B O 1
ATOM 2699 N N . ILE B 1 114 ? 11.508 -12.695 -12.023 1 94.81 114 ILE B N 1
ATOM 2700 C CA . ILE B 1 114 ? 12.406 -12.984 -13.133 1 94.81 114 ILE B CA 1
ATOM 2701 C C . ILE B 1 114 ? 13.852 -12.891 -12.656 1 94.81 114 ILE B C 1
ATOM 2703 O O . ILE B 1 114 ? 14.688 -13.734 -13 1 94.81 114 ILE B O 1
ATOM 2707 N N . TRP B 1 115 ? 14.172 -11.938 -11.82 1 95.94 115 TRP B N 1
ATOM 2708 C CA . TRP B 1 115 ? 15.547 -11.641 -11.422 1 95.94 115 TRP B CA 1
ATOM 2709 C C . TRP B 1 115 ? 16 -12.586 -10.312 1 95.94 115 TRP B C 1
ATOM 2711 O O . TRP B 1 115 ? 17.172 -12.992 -10.273 1 95.94 115 TRP B O 1
ATOM 2721 N N . PHE B 1 116 ? 15.07 -12.969 -9.445 1 95.75 116 PHE B N 1
ATOM 2722 C CA . PHE B 1 116 ? 15.523 -13.625 -8.219 1 95.75 116 PHE B CA 1
ATOM 2723 C C . PHE B 1 116 ? 14.836 -14.977 -8.055 1 95.75 116 PHE B C 1
ATOM 2725 O O . PHE B 1 116 ? 15.266 -15.789 -7.234 1 95.75 116 PHE B O 1
ATOM 2732 N N . GLY B 1 117 ? 13.828 -15.219 -8.828 1 93.56 117 GLY B N 1
ATOM 2733 C CA . GLY B 1 117 ? 12.977 -16.359 -8.523 1 93.56 117 GLY B CA 1
ATOM 2734 C C . GLY B 1 117 ? 12.086 -16.141 -7.324 1 93.56 117 GLY B C 1
ATOM 2735 O O . GLY B 1 117 ? 12.023 -15.031 -6.785 1 93.56 117 GLY B O 1
ATOM 2736 N N . VAL B 1 118 ? 11.359 -17.156 -6.988 1 93.19 118 VAL B N 1
ATOM 2737 C CA . VAL B 1 118 ? 10.484 -17.078 -5.824 1 93.19 118 VAL B CA 1
ATOM 2738 C C . VAL B 1 118 ? 11.266 -17.438 -4.562 1 93.19 118 VAL B C 1
ATOM 2740 O O . VAL B 1 118 ? 11.117 -18.531 -4.012 1 93.19 118 VAL B O 1
ATOM 2743 N N . GLN B 1 119 ? 12.094 -16.422 -4.199 1 95.69 119 GLN B N 1
ATOM 2744 C CA . GLN B 1 119 ? 13.031 -16.562 -3.09 1 95.69 119 GLN B CA 1
ATOM 2745 C C . GLN B 1 119 ? 13.016 -15.312 -2.209 1 95.69 119 GLN B C 1
ATOM 2747 O O . GLN B 1 119 ? 12.445 -14.289 -2.582 1 95.69 119 GLN B O 1
ATOM 2752 N N . PRO B 1 120 ? 13.602 -15.43 -1.041 1 96.06 120 PRO B N 1
ATOM 2753 C CA . PRO B 1 120 ? 13.602 -14.305 -0.103 1 96.06 120 PRO B CA 1
ATOM 2754 C C . PRO B 1 120 ? 14.164 -13.023 -0.718 1 96.06 120 PRO B C 1
ATOM 2756 O O . PRO B 1 120 ? 13.703 -11.922 -0.393 1 96.06 120 PRO B O 1
ATOM 2759 N N . SER B 1 121 ? 15.047 -13.156 -1.606 1 97 121 SER B N 1
ATOM 2760 C CA . SER B 1 121 ? 15.633 -11.969 -2.236 1 97 121 SER B CA 1
ATOM 2761 C C . SER B 1 121 ? 14.586 -11.203 -3.041 1 97 121 SER B C 1
ATOM 2763 O O . SER B 1 121 ? 14.641 -9.977 -3.133 1 97 121 SER B O 1
ATOM 2765 N N . ALA B 1 122 ? 13.656 -11.922 -3.619 1 96.5 122 ALA B N 1
ATOM 2766 C CA . ALA B 1 122 ? 12.562 -11.266 -4.336 1 96.5 122 ALA B CA 1
ATOM 2767 C C . ALA B 1 122 ? 11.703 -10.438 -3.391 1 96.5 122 ALA B C 1
ATOM 2769 O O . ALA B 1 122 ? 11.328 -9.312 -3.717 1 96.5 122 ALA B O 1
ATOM 2770 N N . ALA B 1 123 ? 11.445 -11.023 -2.215 1 96.94 123 ALA B N 1
ATOM 2771 C CA . ALA B 1 123 ? 10.664 -10.312 -1.205 1 96.94 123 ALA B CA 1
ATOM 2772 C C . ALA B 1 123 ? 11.391 -9.055 -0.734 1 96.94 123 ALA B C 1
ATOM 2774 O O . ALA B 1 123 ? 10.781 -7.988 -0.619 1 96.94 123 ALA B O 1
ATOM 2775 N N . VAL B 1 124 ? 12.648 -9.172 -0.506 1 97.94 124 VAL B N 1
ATOM 2776 C CA . VAL B 1 124 ? 13.461 -8.047 -0.044 1 97.94 124 VAL B CA 1
ATOM 2777 C C . VAL B 1 124 ? 13.43 -6.926 -1.077 1 97.94 124 VAL B C 1
ATOM 2779 O O . VAL B 1 124 ? 13.273 -5.754 -0.726 1 97.94 124 VAL B O 1
ATOM 2782 N N . PHE B 1 125 ? 13.562 -7.297 -2.291 1 97.81 125 PHE B N 1
ATOM 2783 C CA . PHE B 1 125 ? 13.547 -6.324 -3.377 1 97.81 125 PHE B CA 1
ATOM 2784 C C . PHE B 1 125 ? 12.227 -5.57 -3.408 1 97.81 125 PHE B C 1
ATOM 2786 O O . PHE B 1 125 ? 12.203 -4.34 -3.49 1 97.81 125 PHE B O 1
ATOM 2793 N N . ILE B 1 126 ? 11.117 -6.242 -3.336 1 95.88 126 ILE B N 1
ATOM 2794 C CA . ILE B 1 126 ? 9.789 -5.656 -3.41 1 95.88 126 ILE B CA 1
ATOM 2795 C C . ILE B 1 126 ? 9.562 -4.734 -2.217 1 95.88 126 ILE B C 1
ATOM 2797 O O . ILE B 1 126 ? 9.047 -3.623 -2.371 1 95.88 126 ILE B O 1
ATOM 2801 N N . ILE B 1 127 ? 9.906 -5.16 -1.062 1 97.25 127 ILE B N 1
ATOM 2802 C CA . ILE B 1 127 ? 9.766 -4.367 0.155 1 97.25 127 ILE B CA 1
ATOM 2803 C C . ILE B 1 127 ? 10.625 -3.107 0.049 1 97.25 127 ILE B C 1
ATOM 2805 O O . ILE B 1 127 ? 10.156 -2.004 0.341 1 97.25 127 ILE B O 1
ATOM 2809 N N . ALA B 1 128 ? 11.844 -3.301 -0.418 1 98.06 128 ALA B N 1
ATOM 2810 C CA . ALA B 1 128 ? 12.789 -2.189 -0.507 1 98.06 128 ALA B CA 1
ATOM 2811 C C . ALA B 1 128 ? 12.273 -1.104 -1.448 1 98.06 128 ALA B C 1
ATOM 2813 O O . ALA B 1 128 ? 12.367 0.087 -1.146 1 98.06 128 ALA B O 1
ATOM 2814 N N . ILE B 1 129 ? 11.734 -1.479 -2.529 1 96 129 ILE B N 1
ATOM 2815 C CA . ILE B 1 129 ? 11.234 -0.517 -3.504 1 96 129 ILE B CA 1
ATOM 2816 C C . ILE B 1 129 ? 10.062 0.264 -2.902 1 96 129 ILE B C 1
ATOM 2818 O O . ILE B 1 129 ? 9.984 1.484 -3.059 1 96 129 ILE B O 1
ATOM 2822 N N . GLY B 1 130 ? 9.195 -0.445 -2.246 1 92.56 130 GLY B N 1
ATOM 2823 C CA . GLY B 1 130 ? 8.047 0.192 -1.619 1 92.56 130 GLY B CA 1
ATOM 2824 C C . GLY B 1 130 ? 8.43 1.203 -0.557 1 92.56 130 GLY B C 1
ATOM 2825 O O . GLY B 1 130 ? 7.824 2.271 -0.458 1 92.56 130 GLY B O 1
ATOM 2826 N N . VAL B 1 131 ? 9.453 0.87 0.123 1 96.06 131 VAL B N 1
ATOM 2827 C CA . VAL B 1 131 ? 9.922 1.681 1.239 1 96.06 131 VAL B CA 1
ATOM 2828 C C . VAL B 1 131 ? 10.773 2.834 0.715 1 96.06 131 VAL B C 1
ATOM 2830 O O . VAL B 1 131 ? 10.75 3.936 1.268 1 96.06 131 VAL B O 1
ATOM 2833 N N . PHE B 1 132 ? 11.453 2.641 -0.3 1 98.06 132 PHE B N 1
ATOM 2834 C CA . PHE B 1 132 ? 12.438 3.572 -0.84 1 98.06 132 PHE B CA 1
ATOM 2835 C C . PHE B 1 132 ? 11.797 4.926 -1.128 1 98.06 132 PHE B C 1
ATOM 2837 O O . PHE B 1 132 ? 12.266 5.957 -0.645 1 98.06 132 PHE B O 1
ATOM 2844 N N . TRP B 1 133 ? 10.742 4.953 -1.834 1 96.5 133 TRP B N 1
ATOM 2845 C CA . TRP B 1 133 ? 10.156 6.215 -2.289 1 96.5 133 TRP B CA 1
ATOM 2846 C C . TRP B 1 133 ? 9.602 7.012 -1.116 1 96.5 133 TRP B C 1
ATOM 2848 O O . TRP B 1 133 ? 9.719 8.242 -1.085 1 96.5 133 TRP B O 1
ATOM 2858 N N . ILE B 1 134 ? 9.086 6.297 -0.172 1 95.75 134 ILE B N 1
ATOM 2859 C CA . ILE B 1 134 ? 8.531 6.949 1.01 1 95.75 134 ILE B CA 1
ATOM 2860 C C . ILE B 1 134 ? 9.648 7.664 1.771 1 95.75 134 ILE B C 1
ATOM 2862 O O . ILE B 1 134 ? 9.539 8.859 2.059 1 95.75 134 ILE B O 1
ATOM 2866 N N . VAL B 1 135 ? 10.641 6.961 1.996 1 97.56 135 VAL B N 1
ATOM 2867 C CA . VAL B 1 135 ? 11.742 7.492 2.795 1 97.56 135 VAL B CA 1
ATOM 2868 C C . VAL B 1 135 ? 12.516 8.523 1.986 1 97.56 135 VAL B C 1
ATOM 2870 O O . VAL B 1 135 ? 12.977 9.539 2.531 1 97.56 135 VAL B O 1
ATOM 2873 N N . PHE B 1 136 ? 12.641 8.344 0.71 1 98.12 136 PHE B N 1
ATOM 2874 C CA . PHE B 1 136 ? 13.312 9.266 -0.193 1 98.12 136 PHE B CA 1
ATOM 2875 C C . PHE B 1 136 ? 12.672 10.648 -0.133 1 98.12 136 PHE B C 1
ATOM 2877 O O . PHE B 1 136 ? 13.352 11.641 0.125 1 98.12 136 PHE B O 1
ATOM 2884 N N . PHE B 1 137 ? 11.406 10.734 -0.238 1 96.62 137 PHE B N 1
ATOM 2885 C CA . PHE B 1 137 ? 10.734 12.023 -0.309 1 96.62 137 PHE B CA 1
ATOM 2886 C C . PHE B 1 137 ? 10.633 12.656 1.073 1 96.62 137 PHE B C 1
ATOM 2888 O O . PHE B 1 137 ? 10.695 13.883 1.207 1 96.62 137 PHE B O 1
ATOM 2895 N N . ALA B 1 138 ? 10.438 11.797 2.092 1 96.25 138 ALA B N 1
ATOM 2896 C CA . ALA B 1 138 ? 10.445 12.336 3.449 1 96.25 138 ALA B CA 1
ATOM 2897 C C . ALA B 1 138 ? 11.797 12.969 3.779 1 96.25 138 ALA B C 1
ATOM 2899 O O . ALA B 1 138 ? 11.852 14.062 4.348 1 96.25 138 ALA B O 1
ATOM 2900 N N . THR B 1 139 ? 12.812 12.266 3.385 1 96.5 139 THR B N 1
ATOM 2901 C CA . THR B 1 139 ? 14.164 12.75 3.648 1 96.5 139 THR B CA 1
ATOM 2902 C C . THR B 1 139 ? 14.461 14 2.826 1 96.5 139 THR B C 1
ATOM 2904 O O . THR B 1 139 ? 14.938 15 3.361 1 96.5 139 THR B O 1
ATOM 2907 N N . GLN B 1 140 ? 14.195 13.93 1.576 1 95.81 140 GLN B N 1
ATOM 2908 C CA . GLN B 1 140 ? 14.422 15.078 0.701 1 95.81 140 GLN B CA 1
ATOM 2909 C C . GLN B 1 140 ? 13.68 16.312 1.208 1 95.81 140 GLN B C 1
ATOM 2911 O O . GLN B 1 140 ? 14.258 17.391 1.305 1 95.81 140 GLN B O 1
ATOM 2916 N N . GLY B 1 141 ? 12.414 16.125 1.555 1 93.94 141 GLY B N 1
ATOM 2917 C CA . GLY B 1 141 ? 11.617 17.219 2.088 1 93.94 141 GLY B CA 1
ATOM 2918 C C . GLY B 1 141 ? 12.156 17.766 3.395 1 93.94 141 GLY B C 1
ATOM 2919 O O . GLY B 1 141 ? 12.18 18.984 3.6 1 93.94 141 GLY B O 1
ATOM 2920 N N . ALA B 1 142 ? 12.531 16.875 4.238 1 92.94 142 ALA B N 1
ATOM 2921 C CA . ALA B 1 142 ? 13.062 17.281 5.539 1 92.94 142 ALA B CA 1
ATOM 2922 C C . ALA B 1 142 ? 14.32 18.125 5.375 1 92.94 142 ALA B C 1
ATOM 2924 O O . ALA B 1 142 ? 14.516 19.109 6.09 1 92.94 142 ALA B O 1
ATOM 2925 N N . VAL B 1 143 ? 15.117 17.781 4.492 1 90.88 143 VAL B N 1
ATOM 2926 C CA . VAL B 1 143 ? 16.359 18.5 4.25 1 90.88 143 VAL B CA 1
ATOM 2927 C C . VAL B 1 143 ? 16.078 19.875 3.645 1 90.88 143 VAL B C 1
ATOM 2929 O O . VAL B 1 143 ? 16.688 20.875 4.035 1 90.88 143 VAL B O 1
ATOM 2932 N N . ARG B 1 144 ? 15.148 19.906 2.801 1 89.06 144 ARG B N 1
ATOM 2933 C CA . ARG B 1 144 ? 14.828 21.156 2.105 1 89.06 144 ARG B CA 1
ATOM 2934 C C . ARG B 1 144 ? 14.125 22.125 3.037 1 89.06 144 ARG B C 1
ATOM 2936 O O . ARG B 1 144 ? 14.18 23.344 2.824 1 89.06 144 ARG B O 1
ATOM 2943 N N . HIS B 1 145 ? 13.547 21.625 3.945 1 85.62 145 HIS B N 1
ATOM 2944 C CA . HIS B 1 145 ? 12.82 22.484 4.867 1 85.62 145 HIS B CA 1
ATOM 2945 C C . HIS B 1 145 ? 13.734 23.047 5.945 1 85.62 145 HIS B C 1
ATOM 2947 O O . HIS B 1 145 ? 13.344 23.953 6.691 1 85.62 145 HIS B O 1
ATOM 2953 N N . VAL B 1 146 ? 14.82 22.422 6.094 1 77.94 146 VAL B N 1
ATOM 2954 C CA . VAL B 1 146 ? 15.75 22.938 7.086 1 77.94 146 VAL B CA 1
ATOM 2955 C C . VAL B 1 146 ? 16.188 24.359 6.695 1 77.94 146 VAL B C 1
ATOM 2957 O O . VAL B 1 146 ? 16.562 24.594 5.543 1 77.94 146 VAL B O 1
ATOM 2960 N N . ASP B 1 147 ? 15.703 25.328 7.508 1 64.88 147 ASP B N 1
ATOM 2961 C CA . ASP B 1 147 ? 15.867 26.781 7.383 1 64.88 147 ASP B CA 1
ATOM 2962 C C . ASP B 1 147 ? 17.266 27.125 6.895 1 64.88 147 ASP B C 1
ATOM 2964 O O . ASP B 1 147 ? 18.266 26.672 7.465 1 64.88 147 ASP B O 1
ATOM 2968 N N . ARG B 1 148 ? 17.266 27.656 5.695 1 59.94 148 ARG B N 1
ATOM 2969 C CA . ARG B 1 148 ? 18.484 28.188 5.098 1 59.94 148 ARG B CA 1
ATOM 2970 C C . ARG B 1 148 ? 19.281 29 6.113 1 59.94 148 ARG B C 1
ATOM 2972 O O . ARG B 1 148 ? 20.5 29.062 6.043 1 59.94 148 ARG B O 1
ATOM 2979 N N . ASP B 1 149 ? 18.469 29.531 7.023 1 59.31 149 ASP B N 1
ATOM 2980 C CA . ASP B 1 149 ? 19.156 30.375 8 1 59.31 149 ASP B CA 1
ATOM 2981 C C . ASP B 1 149 ? 20.078 29.547 8.898 1 59.31 149 ASP B C 1
ATOM 2983 O O . ASP B 1 149 ? 21.156 30 9.281 1 59.31 149 ASP B O 1
ATOM 2987 N N . LEU B 1 150 ? 19.641 28.297 9.188 1 59.22 150 LEU B N 1
ATOM 2988 C CA . LEU B 1 150 ? 20.5 27.438 10 1 59.22 150 LEU B CA 1
ATOM 2989 C C . LEU B 1 150 ? 21.766 27.078 9.242 1 59.22 150 LEU B C 1
ATOM 2991 O O . LEU B 1 150 ? 22.844 26.969 9.844 1 59.22 150 LEU B O 1
ATOM 2995 N N . ILE B 1 151 ? 21.625 27.109 7.996 1 59.16 151 ILE B N 1
ATOM 2996 C CA . ILE B 1 151 ? 22.781 26.797 7.164 1 59.16 151 ILE B CA 1
ATOM 2997 C C . ILE B 1 151 ? 23.734 28 7.145 1 59.16 151 ILE B C 1
ATOM 2999 O O . ILE B 1 151 ? 24.953 27.828 7.219 1 59.16 151 ILE B O 1
ATOM 3003 N N . GLU B 1 152 ? 23.031 29.078 7.109 1 60.44 152 GLU B N 1
ATOM 3004 C CA . GLU B 1 152 ? 23.828 30.297 7.125 1 60.44 152 GLU B CA 1
ATOM 3005 C C . GLU B 1 152 ? 24.578 30.453 8.453 1 60.44 152 GLU B C 1
ATOM 3007 O O . GLU B 1 152 ? 25.75 30.859 8.469 1 60.44 152 GLU B O 1
ATOM 3012 N N . VAL B 1 153 ? 23.906 30.094 9.43 1 59.66 153 VAL B N 1
ATOM 3013 C CA . VAL B 1 153 ? 24.531 30.203 10.742 1 59.66 153 VAL B CA 1
ATOM 3014 C C . VAL B 1 153 ? 25.672 29.203 10.859 1 59.66 153 VAL B C 1
ATOM 3016 O O . VAL B 1 153 ? 26.734 29.516 11.391 1 59.66 153 VAL B O 1
ATOM 3019 N N . ALA B 1 154 ? 25.516 28.109 10.328 1 59.81 154 ALA B N 1
ATOM 3020 C CA . ALA B 1 154 ? 26.562 27.094 10.383 1 59.81 154 ALA B CA 1
ATOM 3021 C C . ALA B 1 154 ? 27.781 27.516 9.57 1 59.81 154 ALA B C 1
ATOM 3023 O O . ALA B 1 154 ? 28.922 27.297 9.984 1 59.81 154 ALA B O 1
ATOM 3024 N N . GLN B 1 155 ? 27.484 28.188 8.453 1 61.25 155 GLN B N 1
ATOM 3025 C CA . GLN B 1 155 ? 28.562 28.703 7.633 1 61.25 155 GLN B CA 1
ATOM 3026 C C . GLN B 1 155 ? 29.359 29.781 8.367 1 61.25 155 GLN B C 1
ATOM 3028 O O . GLN B 1 155 ? 30.578 29.859 8.258 1 61.25 155 GLN B O 1
ATOM 3033 N N . ALA B 1 156 ? 28.547 30.484 9.102 1 59.84 156 ALA B N 1
ATOM 3034 C CA . ALA B 1 156 ? 29.172 31.562 9.852 1 59.84 156 ALA B CA 1
ATOM 3035 C C . ALA B 1 156 ? 30.062 31.016 10.961 1 59.84 156 ALA B C 1
ATOM 3037 O O . ALA B 1 156 ? 31.062 31.641 11.344 1 59.84 156 ALA B O 1
ATOM 3038 N N . PHE B 1 157 ? 29.703 29.922 11.445 1 59.47 157 PHE B N 1
ATOM 3039 C CA . PHE B 1 157 ? 30.484 29.375 12.555 1 59.47 157 PHE B CA 1
ATOM 3040 C C . PHE B 1 157 ? 31.609 28.484 12.031 1 59.47 157 PHE B C 1
ATOM 3042 O O . PHE B 1 157 ? 32.25 27.766 12.797 1 59.47 157 PHE B O 1
ATOM 3049 N N . GLY B 1 158 ? 31.875 28.578 10.781 1 59.88 158 GLY B N 1
ATOM 3050 C CA . GLY B 1 158 ? 33.094 28 10.25 1 59.88 158 GLY B CA 1
ATOM 3051 C C . GLY B 1 158 ? 32.938 26.562 9.805 1 59.88 158 GLY B C 1
ATOM 3052 O O . GLY B 1 158 ? 33.938 25.859 9.602 1 59.88 158 GLY B O 1
ATOM 3053 N N . PHE B 1 159 ? 31.719 26.125 9.867 1 59.5 159 PHE B N 1
ATOM 3054 C CA . PHE B 1 159 ? 31.578 24.766 9.375 1 59.5 159 PHE B CA 1
ATOM 3055 C C . PHE B 1 159 ? 31.688 24.719 7.855 1 59.5 159 PHE B C 1
ATOM 3057 O O . PHE B 1 159 ? 30.828 25.234 7.148 1 59.5 159 PHE B O 1
ATOM 3064 N N . ARG B 1 160 ? 32.938 24.594 7.453 1 60.28 160 ARG B N 1
ATOM 3065 C CA . ARG B 1 160 ? 33.312 24.828 6.066 1 60.28 160 ARG B CA 1
ATOM 3066 C C . ARG B 1 160 ? 32.969 23.625 5.195 1 60.28 160 ARG B C 1
ATOM 3068 O O . ARG B 1 160 ? 32.781 23.766 3.988 1 60.28 160 ARG B O 1
ATOM 3075 N N . GLY B 1 161 ? 33 22.344 5.812 1 64.88 161 GLY B N 1
ATOM 3076 C CA . GLY B 1 161 ? 32.875 21.266 4.84 1 64.88 161 GLY B CA 1
ATOM 3077 C C . GLY B 1 161 ? 31.469 20.75 4.695 1 64.88 161 GLY B C 1
ATOM 3078 O O . GLY B 1 161 ? 30.656 20.844 5.633 1 64.88 161 GLY B O 1
ATOM 3079 N N . PRO B 1 162 ? 31.062 20.516 3.441 1 64.56 162 PRO B N 1
ATOM 3080 C CA . PRO B 1 162 ? 29.703 20.031 3.172 1 64.56 162 PRO B CA 1
ATOM 3081 C C . PRO B 1 162 ? 29.297 18.859 4.07 1 64.56 162 PRO B C 1
ATOM 3083 O O . PRO B 1 162 ? 28.156 18.797 4.527 1 64.56 162 PRO B O 1
ATOM 3086 N N . LEU B 1 163 ? 30.234 18.094 4.344 1 70.69 163 LEU B N 1
ATOM 3087 C CA . LEU B 1 163 ? 29.938 16.922 5.16 1 70.69 163 LEU B CA 1
ATOM 3088 C C . LEU B 1 163 ? 29.75 17.312 6.621 1 70.69 163 LEU B C 1
ATOM 3090 O O . LEU B 1 163 ? 28.906 16.734 7.312 1 70.69 163 LEU B O 1
ATOM 3094 N N . ALA B 1 164 ? 30.562 18.188 7.012 1 68.5 164 ALA B N 1
ATOM 3095 C CA . ALA B 1 164 ? 30.438 18.656 8.391 1 68.5 164 ALA B CA 1
ATOM 3096 C C . ALA B 1 164 ? 29.109 19.391 8.594 1 68.5 164 ALA B C 1
ATOM 3098 O O . ALA B 1 164 ? 28.453 19.203 9.617 1 68.5 164 ALA B O 1
ATOM 3099 N N . ARG B 1 165 ? 28.75 20.125 7.68 1 67.44 165 ARG B N 1
ATOM 3100 C CA . ARG B 1 165 ? 27.469 20.828 7.707 1 67.44 165 ARG B CA 1
ATOM 3101 C C . ARG B 1 165 ? 26.312 19.828 7.695 1 67.44 165 ARG B C 1
ATOM 3103 O O . ARG B 1 165 ? 25.328 20 8.422 1 67.44 165 ARG B O 1
ATOM 3110 N N . LEU B 1 166 ? 26.594 18.828 6.918 1 69.06 166 LEU B N 1
ATOM 3111 C CA . LEU B 1 166 ? 25.547 17.812 6.797 1 69.06 166 LEU B CA 1
ATOM 3112 C C . LEU B 1 166 ? 25.344 17.078 8.125 1 69.06 166 LEU B C 1
ATOM 3114 O O . LEU B 1 166 ? 24.203 16.938 8.586 1 69.06 166 LEU B O 1
ATOM 3118 N N . THR B 1 167 ? 26.359 16.703 8.648 1 74.88 167 THR B N 1
ATOM 3119 C CA . THR B 1 167 ? 26.266 15.797 9.789 1 74.88 167 THR B CA 1
ATOM 3120 C C . THR B 1 167 ? 25.953 16.578 11.062 1 74.88 167 THR B C 1
ATOM 3122 O O . THR B 1 167 ? 25.281 16.062 11.961 1 74.88 167 THR B O 1
ATOM 3125 N N . LYS B 1 168 ? 26.328 17.844 11.07 1 74.31 168 LYS B N 1
ATOM 3126 C CA . LYS B 1 168 ? 26.203 18.531 12.352 1 74.31 168 LYS B CA 1
ATOM 3127 C C . LYS B 1 168 ? 24.969 19.438 12.375 1 74.31 168 LYS B C 1
ATOM 3129 O O . LYS B 1 168 ? 24.438 19.734 13.445 1 74.31 168 LYS B O 1
ATOM 3134 N N . ILE B 1 169 ? 24.562 19.688 11.281 1 74.12 169 ILE B N 1
ATOM 3135 C CA . ILE B 1 169 ? 23.453 20.641 11.305 1 74.12 169 ILE B CA 1
ATOM 3136 C C . ILE B 1 169 ? 22.25 20.078 10.555 1 74.12 169 ILE B C 1
ATOM 3138 O O . ILE B 1 169 ? 21.188 19.891 11.133 1 74.12 169 ILE B O 1
ATOM 3142 N N . LEU B 1 170 ? 22.531 19.703 9.398 1 78.56 170 LEU B N 1
ATOM 3143 C CA . LEU B 1 170 ? 21.438 19.312 8.516 1 78.56 170 LEU B CA 1
ATOM 3144 C C . LEU B 1 170 ? 20.766 18.031 8.992 1 78.56 170 LEU B C 1
ATOM 3146 O O . LEU B 1 170 ? 19.547 17.953 9.078 1 78.56 170 LEU B O 1
ATOM 3150 N N . LEU B 1 171 ? 21.594 17.109 9.312 1 82.62 171 LEU B N 1
ATOM 3151 C CA . LEU B 1 171 ? 21.062 15.797 9.664 1 82.62 171 LEU B CA 1
ATOM 3152 C C . LEU B 1 171 ? 20.266 15.859 10.953 1 82.62 171 LEU B C 1
ATOM 3154 O O . LEU B 1 171 ? 19.141 15.359 11.016 1 82.62 171 LEU B O 1
ATOM 3158 N N . PRO B 1 172 ? 20.891 16.5 11.906 1 81.62 172 PRO B N 1
ATOM 3159 C CA . PRO B 1 172 ? 20.094 16.625 13.133 1 81.62 172 PRO B CA 1
ATOM 3160 C C . PRO B 1 172 ? 18.797 17.391 12.922 1 81.62 172 PRO B C 1
ATOM 3162 O O . PRO B 1 172 ? 17.766 17.047 13.484 1 81.62 172 PRO B O 1
ATOM 3165 N N . ALA B 1 173 ? 18.828 18.359 12.117 1 82.62 173 ALA B N 1
ATOM 3166 C CA . ALA B 1 173 ? 17.656 19.188 11.867 1 82.62 173 ALA B CA 1
ATOM 3167 C C . ALA B 1 173 ? 16.625 18.438 11.016 1 82.62 173 ALA B C 1
ATOM 3169 O O . ALA B 1 173 ? 15.414 18.672 11.148 1 82.62 173 ALA B O 1
ATOM 3170 N N . ALA B 1 174 ? 17.078 17.531 10.25 1 89.5 174 ALA B N 1
ATOM 3171 C CA . ALA B 1 174 ? 16.188 16.812 9.328 1 89.5 174 ALA B CA 1
ATOM 3172 C C . ALA B 1 174 ? 15.711 15.508 9.938 1 89.5 174 ALA B C 1
ATOM 3174 O O . ALA B 1 174 ? 14.805 14.859 9.406 1 89.5 174 ALA B O 1
ATOM 3175 N N . THR B 1 175 ? 16.25 15.148 11.031 1 90.31 175 THR B N 1
ATOM 3176 C CA . THR B 1 175 ? 16.031 13.836 11.617 1 90.31 175 THR B CA 1
ATOM 3177 C C . THR B 1 175 ? 14.562 13.625 11.953 1 90.31 175 THR B C 1
ATOM 3179 O O . THR B 1 175 ? 13.992 12.578 11.633 1 90.31 175 THR B O 1
ATOM 3182 N N . PRO B 1 176 ? 13.859 14.617 12.508 1 89.25 176 PRO B N 1
ATOM 3183 C CA . PRO B 1 176 ? 12.438 14.391 12.789 1 89.25 176 PRO B CA 1
ATOM 3184 C C . PRO B 1 176 ? 11.633 14.086 11.531 1 89.25 176 PRO B C 1
ATOM 3186 O O . PRO B 1 176 ? 10.773 13.195 11.547 1 89.25 176 PRO B O 1
ATOM 3189 N N . GLY B 1 177 ? 11.961 14.797 10.469 1 90.81 177 GLY B N 1
ATOM 3190 C CA . GLY B 1 177 ? 11.281 14.547 9.211 1 90.81 177 GLY B CA 1
ATOM 3191 C C . GLY B 1 177 ? 11.617 13.195 8.609 1 90.81 177 GLY B C 1
ATOM 3192 O O . GLY B 1 177 ? 10.75 12.523 8.055 1 90.81 177 GLY B O 1
ATOM 3193 N N . ILE B 1 178 ? 12.82 12.82 8.758 1 94.12 178 ILE B N 1
ATOM 3194 C CA . ILE B 1 178 ? 13.258 11.523 8.266 1 94.12 178 ILE B CA 1
ATOM 3195 C C . ILE B 1 178 ? 12.547 10.414 9.047 1 94.12 178 ILE B C 1
ATOM 3197 O O . ILE B 1 178 ? 12.094 9.43 8.453 1 94.12 178 ILE B O 1
ATOM 3201 N N . LEU B 1 179 ? 12.414 10.609 10.344 1 94.06 179 LEU B N 1
ATOM 3202 C CA . LEU B 1 179 ? 11.781 9.609 11.195 1 94.06 179 LEU B CA 1
ATOM 3203 C C . LEU B 1 179 ? 10.297 9.484 10.883 1 94.06 179 LEU B C 1
ATOM 3205 O O . LEU B 1 179 ? 9.727 8.391 10.977 1 94.06 179 LEU B O 1
ATOM 3209 N N . VAL B 1 180 ? 9.719 10.57 10.492 1 90.81 180 VAL B N 1
ATOM 3210 C CA . VAL B 1 180 ? 8.32 10.523 10.078 1 90.81 180 VAL B CA 1
ATOM 3211 C C . VAL B 1 180 ? 8.172 9.641 8.836 1 9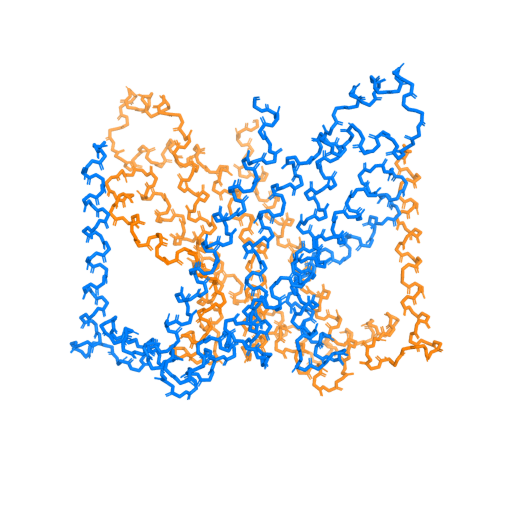0.81 180 VAL B C 1
ATOM 3213 O O . VAL B 1 180 ? 7.25 8.828 8.758 1 90.81 180 VAL B O 1
ATOM 3216 N N . GLY B 1 181 ? 9.055 9.789 7.914 1 94.31 181 GLY B N 1
ATOM 3217 C CA . GLY B 1 181 ? 9.07 8.938 6.73 1 94.31 181 GLY B CA 1
ATOM 3218 C C . GLY B 1 181 ? 9.336 7.48 7.043 1 94.31 181 GLY B C 1
ATOM 3219 O O . GLY B 1 181 ? 8.695 6.59 6.473 1 94.31 181 GLY B O 1
ATOM 3220 N N . LEU B 1 182 ? 10.18 7.301 7.969 1 95.62 182 LEU B N 1
ATOM 3221 C CA . LEU B 1 182 ? 10.516 5.938 8.359 1 95.62 182 LEU B CA 1
ATOM 3222 C C . LEU B 1 182 ? 9.328 5.258 9.039 1 95.62 182 LEU B C 1
ATOM 3224 O O . LEU B 1 182 ? 9.07 4.074 8.812 1 95.62 182 LEU B O 1
ATOM 3228 N N . ARG B 1 183 ? 8.656 5.953 9.836 1 94.25 183 ARG B N 1
ATOM 3229 C CA . ARG B 1 183 ? 7.488 5.379 10.492 1 94.25 183 ARG B CA 1
ATOM 3230 C C . ARG B 1 183 ? 6.422 4.992 9.477 1 94.25 183 ARG B C 1
ATOM 3232 O O . ARG B 1 183 ? 5.84 3.908 9.562 1 94.25 183 ARG B O 1
ATOM 3239 N N . THR B 1 184 ? 6.227 5.867 8.594 1 91.38 184 THR B N 1
ATOM 3240 C CA . THR B 1 184 ? 5.281 5.562 7.527 1 91.38 184 THR B CA 1
ATOM 3241 C C . THR B 1 184 ? 5.719 4.324 6.754 1 91.38 184 THR B C 1
ATOM 3243 O O . THR B 1 184 ? 4.895 3.469 6.426 1 91.38 184 THR B O 1
ATOM 3246 N N . ALA B 1 185 ? 6.941 4.191 6.5 1 95.56 185 ALA B N 1
ATOM 3247 C CA . ALA B 1 185 ? 7.5 3.074 5.742 1 95.56 185 ALA B CA 1
ATOM 3248 C C . ALA B 1 185 ? 7.348 1.761 6.504 1 95.56 185 ALA B C 1
ATOM 3250 O O . ALA B 1 185 ? 7.195 0.698 5.898 1 95.56 185 ALA B O 1
ATOM 3251 N N . LEU B 1 186 ? 7.387 1.851 7.82 1 94.5 186 LEU B N 1
ATOM 3252 C CA . LEU B 1 186 ? 7.238 0.658 8.648 1 94.5 186 LEU B CA 1
ATOM 3253 C C . LEU B 1 186 ? 5.91 -0.039 8.359 1 94.5 186 LEU B C 1
ATOM 3255 O O . LEU B 1 186 ? 5.867 -1.262 8.211 1 94.5 186 LEU B O 1
ATOM 3259 N N . GLY B 1 187 ? 4.887 0.75 8.305 1 89.06 187 GLY B N 1
ATOM 3260 C CA . GLY B 1 187 ? 3.576 0.193 8.008 1 89.06 187 GLY B CA 1
ATOM 3261 C C . GLY B 1 187 ? 3.453 -0.324 6.586 1 89.06 187 GLY B C 1
ATOM 3262 O O . GLY B 1 187 ? 2.943 -1.425 6.363 1 89.06 187 GLY B O 1
ATOM 3263 N N . GLN B 1 188 ? 3.963 0.424 5.664 1 88.75 188 GLN B N 1
ATOM 3264 C CA . GLN B 1 188 ? 3.873 0.073 4.25 1 88.75 188 GLN B CA 1
ATOM 3265 C C . GLN B 1 188 ? 4.676 -1.188 3.943 1 88.75 188 GLN B C 1
ATOM 3267 O O . GLN B 1 188 ? 4.305 -1.971 3.066 1 88.75 188 GLN B O 1
ATOM 3272 N N . ALA B 1 189 ? 5.719 -1.356 4.629 1 95.06 189 ALA B N 1
ATOM 3273 C CA . ALA B 1 189 ? 6.586 -2.512 4.406 1 95.06 189 ALA B CA 1
ATOM 3274 C C . ALA B 1 189 ? 5.836 -3.816 4.656 1 95.06 189 ALA B C 1
ATOM 3276 O O . ALA B 1 189 ? 6.074 -4.816 3.977 1 95.06 189 ALA B O 1
ATOM 3277 N N . TRP B 1 190 ? 4.941 -3.799 5.582 1 92.62 190 TRP B N 1
ATOM 3278 C CA . TRP B 1 190 ? 4.195 -5.016 5.879 1 92.62 190 TRP B CA 1
ATOM 3279 C C . TRP B 1 190 ? 3.281 -5.391 4.719 1 92.62 190 TRP B C 1
ATOM 3281 O O . TRP B 1 190 ? 3.072 -6.574 4.441 1 92.62 190 TRP B O 1
ATOM 3291 N N . MET B 1 191 ? 2.727 -4.441 4.047 1 89.19 191 MET B N 1
ATOM 3292 C CA . MET B 1 191 ? 1.91 -4.703 2.867 1 89.19 191 MET B CA 1
ATOM 3293 C C . MET B 1 191 ? 2.738 -5.363 1.769 1 89.19 191 MET B C 1
ATOM 3295 O O . MET B 1 191 ? 2.275 -6.301 1.113 1 89.19 191 MET B O 1
ATOM 3299 N N . ALA B 1 192 ? 3.926 -4.879 1.654 1 92.56 192 ALA B N 1
ATOM 3300 C CA . ALA B 1 192 ? 4.824 -5.438 0.646 1 92.56 192 ALA B CA 1
ATOM 3301 C C . ALA B 1 192 ? 5.258 -6.852 1.02 1 92.56 192 ALA B C 1
ATOM 3303 O O . ALA B 1 192 ? 5.449 -7.699 0.146 1 92.56 192 ALA B O 1
ATOM 3304 N N . VAL B 1 193 ? 5.445 -7.066 2.301 1 94.56 193 VAL B N 1
ATOM 3305 C CA . VAL B 1 193 ? 5.793 -8.398 2.781 1 94.56 193 VAL B CA 1
ATOM 3306 C C . VAL B 1 193 ? 4.691 -9.383 2.406 1 94.56 193 VAL B C 1
ATOM 3308 O O . VAL B 1 193 ? 4.961 -10.438 1.821 1 94.56 193 VAL B O 1
ATOM 3311 N N . VAL B 1 194 ? 3.498 -9.008 2.723 1 92.25 194 VAL B N 1
ATOM 3312 C CA . VAL B 1 194 ? 2.363 -9.883 2.443 1 92.25 194 VAL B CA 1
ATOM 3313 C C . VAL B 1 194 ? 2.264 -10.133 0.941 1 92.25 194 VAL B C 1
ATOM 3315 O O . VAL B 1 194 ? 2.053 -11.273 0.51 1 92.25 194 VAL B O 1
ATOM 3318 N N . ALA B 1 195 ? 2.436 -9.125 0.219 1 88.94 195 ALA B N 1
ATOM 3319 C CA . ALA B 1 195 ? 2.342 -9.234 -1.234 1 88.94 195 ALA B CA 1
ATOM 3320 C C . ALA B 1 195 ? 3.359 -10.242 -1.772 1 88.94 195 ALA B C 1
ATOM 3322 O O . ALA B 1 195 ? 3.01 -11.125 -2.557 1 88.94 195 ALA B O 1
ATOM 3323 N N . ALA B 1 196 ? 4.551 -10.141 -1.351 1 91.75 196 ALA B N 1
ATOM 3324 C CA . ALA B 1 196 ? 5.613 -11.023 -1.826 1 91.75 196 ALA B CA 1
ATOM 3325 C C . ALA B 1 196 ? 5.355 -12.469 -1.407 1 91.75 196 ALA B C 1
ATOM 3327 O O . ALA B 1 196 ? 5.598 -13.398 -2.18 1 91.75 196 ALA B O 1
ATOM 3328 N N . GLU B 1 197 ? 4.863 -12.594 -0.287 1 94.12 197 GLU B N 1
ATOM 3329 C CA . GLU B 1 197 ? 4.734 -13.93 0.285 1 94.12 197 GLU B CA 1
ATOM 3330 C C . GLU B 1 197 ? 3.49 -14.641 -0.245 1 94.12 197 GLU B C 1
ATOM 3332 O O . GLU B 1 197 ? 3.455 -15.867 -0.323 1 94.12 197 GLU B O 1
ATOM 3337 N N . ILE B 1 198 ? 2.523 -13.914 -0.583 1 88.31 198 ILE B N 1
ATOM 3338 C CA . ILE B 1 198 ? 1.333 -14.523 -1.161 1 88.31 198 ILE B CA 1
ATOM 3339 C C . ILE B 1 198 ? 1.668 -15.117 -2.529 1 88.31 198 ILE B C 1
ATOM 3341 O O . ILE B 1 198 ? 1.013 -16.047 -2.986 1 88.31 198 ILE B O 1
ATOM 3345 N N . PHE B 1 199 ? 2.732 -14.688 -3.137 1 83.44 199 PHE B N 1
ATOM 3346 C CA . PHE B 1 199 ? 3.148 -15.195 -4.438 1 83.44 199 PHE B CA 1
ATOM 3347 C C . PHE B 1 199 ? 4.008 -16.438 -4.285 1 83.44 199 PHE B C 1
ATOM 3349 O O . PHE B 1 199 ? 4.262 -17.156 -5.258 1 83.44 199 PHE B O 1
ATOM 3356 N N . GLY B 1 200 ? 4.484 -16.641 -3.023 1 88.44 200 GLY B N 1
ATOM 3357 C CA . GLY B 1 200 ? 5.137 -17.922 -2.857 1 88.44 200 GLY B CA 1
ATOM 3358 C C . GLY B 1 200 ? 6.391 -17.844 -2.008 1 88.44 200 GLY B C 1
ATOM 3359 O O . GLY B 1 200 ? 6.949 -18.875 -1.627 1 88.44 200 GLY B O 1
ATOM 3360 N N . VAL B 1 201 ? 6.844 -16.688 -1.795 1 95.12 201 VAL B N 1
ATOM 3361 C CA . VAL B 1 201 ? 7.984 -16.594 -0.889 1 95.12 201 VAL B CA 1
ATOM 3362 C C . VAL B 1 201 ? 7.582 -17.062 0.504 1 95.12 201 VAL B C 1
ATOM 3364 O O . VAL B 1 201 ? 6.535 -16.672 1.025 1 95.12 201 VAL B O 1
ATOM 3367 N N . PRO B 1 202 ? 8.406 -17.875 1.038 1 96.38 202 PRO B N 1
ATOM 3368 C CA . PRO B 1 202 ? 8.031 -18.422 2.348 1 96.38 202 PRO B CA 1
ATOM 3369 C C . PRO B 1 202 ? 7.824 -17.328 3.396 1 96.38 202 PRO B C 1
ATOM 3371 O O . PRO B 1 202 ? 8.555 -16.328 3.412 1 96.38 202 PRO B O 1
ATOM 3374 N N . GLY B 1 203 ? 6.84 -17.531 4.305 1 98 203 GLY B N 1
ATOM 3375 C CA . GLY B 1 203 ? 6.504 -16.609 5.379 1 98 203 GLY B CA 1
ATOM 3376 C C . GLY B 1 203 ? 5.043 -16.672 5.781 1 98 203 GLY B C 1
ATOM 3377 O O . GLY B 1 203 ? 4.355 -17.656 5.484 1 98 203 GLY B O 1
ATOM 3378 N N . ILE B 1 204 ? 4.613 -15.758 6.477 1 97.88 204 ILE B N 1
ATOM 3379 C CA . ILE B 1 204 ? 3.25 -15.664 6.988 1 97.88 204 ILE B CA 1
ATOM 3380 C C . ILE B 1 204 ? 2.26 -15.672 5.828 1 97.88 204 ILE B C 1
ATOM 3382 O O . ILE B 1 204 ? 1.265 -16.391 5.855 1 97.88 204 ILE B O 1
ATOM 3386 N N . GLY B 1 205 ? 2.564 -14.898 4.82 1 96.25 205 GLY B N 1
ATOM 3387 C CA . GLY B 1 205 ? 1.688 -14.836 3.662 1 96.25 205 GLY B CA 1
ATOM 3388 C C . GLY B 1 205 ? 1.541 -16.156 2.947 1 96.25 205 GLY B C 1
ATOM 3389 O O . GLY B 1 205 ? 0.435 -16.547 2.559 1 96.25 205 GLY B O 1
ATOM 3390 N N . ALA B 1 206 ? 2.613 -16.844 2.756 1 96.62 206 ALA B N 1
ATOM 3391 C CA . ALA B 1 206 ? 2.57 -18.156 2.1 1 96.62 206 ALA B CA 1
ATOM 3392 C C . ALA B 1 206 ? 1.763 -19.156 2.918 1 96.62 206 ALA B C 1
ATOM 3394 O O . ALA B 1 206 ? 1.005 -19.953 2.363 1 96.62 206 ALA B O 1
ATOM 3395 N N . ARG B 1 207 ? 2.006 -19.062 4.176 1 97.38 207 ARG B N 1
ATOM 3396 C CA . ARG B 1 207 ? 1.267 -19.953 5.055 1 97.38 207 ARG B CA 1
ATOM 3397 C C . ARG B 1 207 ? -0.227 -19.656 5.016 1 97.38 207 ARG B C 1
ATOM 3399 O O . ARG B 1 207 ? -1.052 -20.578 5.051 1 97.38 207 ARG B O 1
ATOM 3406 N N . MET B 1 208 ? -0.587 -18.453 4.957 1 96.75 208 MET B N 1
ATOM 3407 C CA . MET B 1 208 ? -1.985 -18.062 4.824 1 96.75 208 MET B CA 1
ATOM 3408 C C . MET B 1 208 ? -2.596 -18.625 3.549 1 96.75 208 MET B C 1
ATOM 3410 O O . MET B 1 208 ? -3.717 -19.141 3.564 1 96.75 208 MET B O 1
ATOM 3414 N N . MET B 1 209 ? -1.854 -18.562 2.51 1 94.75 209 MET B N 1
ATOM 3415 C CA . MET B 1 209 ? -2.348 -19.047 1.227 1 94.75 209 MET B CA 1
ATOM 3416 C C . MET B 1 209 ? -2.531 -20.562 1.259 1 94.75 209 MET B C 1
ATOM 3418 O O . MET B 1 209 ? -3.504 -21.078 0.714 1 94.75 209 MET B O 1
ATOM 3422 N N . GLN B 1 210 ? -1.594 -21.219 1.848 1 95.88 210 GLN B N 1
ATOM 3423 C CA . GLN B 1 210 ? -1.713 -22.656 2.01 1 95.88 210 GLN B CA 1
ATOM 3424 C C . GLN B 1 210 ? -2.959 -23.016 2.814 1 95.88 210 GLN B C 1
ATOM 3426 O O . GLN B 1 210 ? -3.707 -23.922 2.436 1 95.88 210 GLN B O 1
ATOM 3431 N N . ALA B 1 211 ? -3.123 -22.312 3.873 1 96.75 211 ALA B N 1
ATOM 3432 C CA . ALA B 1 211 ? -4.289 -22.562 4.719 1 96.75 211 ALA B CA 1
ATOM 3433 C C . ALA B 1 211 ? -5.582 -22.281 3.963 1 96.75 211 ALA B C 1
ATOM 3435 O O . ALA B 1 211 ? -6.559 -23.031 4.09 1 96.75 211 ALA B O 1
ATOM 3436 N N . SER B 1 212 ? -5.559 -21.25 3.23 1 94.94 212 SER B N 1
ATOM 3437 C CA . SER B 1 212 ? -6.727 -20.875 2.441 1 94.94 212 SER B CA 1
ATOM 3438 C C . SER B 1 212 ? -7.078 -21.953 1.426 1 94.94 212 SER B C 1
ATOM 3440 O O . SER B 1 212 ? -8.258 -22.25 1.216 1 94.94 212 SER B O 1
ATOM 3442 N N . SER B 1 213 ? -6.082 -22.531 0.79 1 93.81 213 SER B N 1
ATOM 3443 C CA . SER B 1 213 ? -6.305 -23.562 -0.22 1 93.81 213 SER B CA 1
ATOM 3444 C C . SER B 1 213 ? -6.918 -24.812 0.396 1 93.81 213 SER B C 1
ATOM 3446 O O . SER B 1 213 ? -7.547 -25.609 -0.303 1 93.81 213 SER B O 1
ATOM 3448 N N . LEU B 1 214 ? -6.727 -24.938 1.664 1 94.44 214 LEU B N 1
ATOM 3449 C CA . LEU B 1 214 ? -7.273 -26.078 2.381 1 94.44 214 LEU B CA 1
ATOM 3450 C C . LEU B 1 214 ? -8.547 -25.688 3.131 1 94.44 214 LEU B C 1
ATOM 3452 O O . LEU B 1 214 ? -9.062 -26.484 3.928 1 94.44 214 LEU B O 1
ATOM 3456 N N . LEU B 1 215 ? -8.945 -24.453 2.973 1 95.5 215 LEU B N 1
ATOM 3457 C CA . LEU B 1 215 ? -10.141 -23.875 3.574 1 95.5 215 LEU B CA 1
ATOM 3458 C C . LEU B 1 215 ? -10.047 -23.891 5.098 1 95.5 215 LEU B C 1
ATOM 3460 O O . LEU B 1 215 ? -11.062 -23.984 5.789 1 95.5 215 LEU B O 1
ATOM 3464 N N . SER B 1 216 ? -8.797 -23.938 5.527 1 96.81 216 SER B N 1
ATOM 3465 C CA . SER B 1 216 ? -8.547 -23.719 6.949 1 96.81 216 SER B CA 1
ATOM 3466 C C . SER B 1 216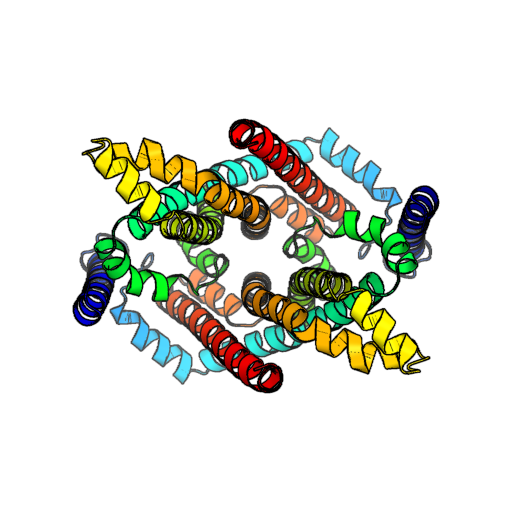 ? -8.516 -22.234 7.289 1 96.81 216 SER B C 1
ATOM 3468 O O . SER B 1 216 ? -7.465 -21.703 7.66 1 96.81 216 SER B O 1
ATOM 3470 N N . THR B 1 217 ? -9.68 -21.672 7.379 1 97.56 217 THR B N 1
ATOM 3471 C CA . THR B 1 217 ? -9.789 -20.234 7.48 1 97.56 217 THR B CA 1
ATOM 3472 C C . THR B 1 217 ? -9.453 -19.766 8.891 1 97.56 217 THR B C 1
ATOM 3474 O O . THR B 1 217 ? -9.078 -18.609 9.102 1 97.56 217 THR B O 1
ATOM 3477 N N . ASP B 1 218 ? -9.555 -20.609 9.836 1 98.12 218 ASP B N 1
ATOM 3478 C CA . ASP B 1 218 ? -9.141 -20.266 11.195 1 98.12 218 ASP B CA 1
ATOM 3479 C C . ASP B 1 218 ? -7.645 -19.953 11.258 1 98.12 218 ASP B C 1
ATOM 3481 O O . ASP B 1 218 ? -7.223 -19 11.914 1 98.12 218 ASP B O 1
ATOM 3485 N N . ILE B 1 219 ? -6.902 -20.75 10.469 1 98.25 219 ILE B N 1
ATOM 3486 C CA . ILE B 1 219 ? -5.461 -20.531 10.406 1 98.25 219 ILE B CA 1
ATOM 3487 C C . ILE B 1 219 ? -5.172 -19.234 9.656 1 98.25 219 ILE B C 1
ATOM 3489 O O . ILE B 1 219 ? -4.238 -18.516 10 1 98.25 219 ILE B O 1
ATOM 3493 N N . VAL B 1 220 ? -5.957 -18.922 8.664 1 98.06 220 VAL B N 1
ATOM 3494 C CA . VAL B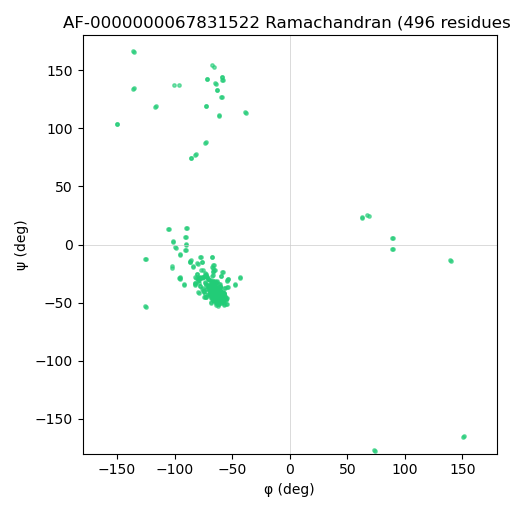 1 220 ? -5.809 -17.656 7.949 1 98.06 220 VAL B CA 1
ATOM 3495 C C . VAL B 1 220 ? -5.973 -16.5 8.922 1 98.06 220 VAL B C 1
ATOM 3497 O O . VAL B 1 220 ? -5.152 -15.57 8.938 1 98.06 220 VAL B O 1
ATOM 3500 N N . VAL B 1 221 ? -6.953 -16.562 9.789 1 98.25 221 VAL B N 1
ATOM 3501 C CA . VAL B 1 221 ? -7.215 -15.5 10.75 1 98.25 221 VAL B CA 1
ATOM 3502 C C . VAL B 1 221 ? -6.066 -15.414 11.75 1 98.25 221 VAL B C 1
ATOM 3504 O O . VAL B 1 221 ? -5.648 -14.32 12.133 1 98.25 221 VAL B O 1
ATOM 3507 N N . VAL B 1 222 ? -5.547 -16.562 12.125 1 98.44 222 VAL B N 1
ATOM 3508 C CA . VAL B 1 222 ? -4.402 -16.594 13.031 1 98.44 222 VAL B CA 1
ATOM 3509 C C . VAL B 1 222 ? -3.264 -15.758 12.461 1 98.44 222 VAL B C 1
ATOM 3511 O O . VAL B 1 222 ? -2.676 -14.938 13.164 1 98.44 222 VAL B O 1
ATOM 3514 N N . TYR B 1 223 ? -2.996 -15.922 11.242 1 98.19 223 TYR B N 1
ATOM 3515 C CA . TYR B 1 223 ? -1.848 -15.258 10.633 1 98.19 223 TYR B CA 1
ATOM 3516 C C . TYR B 1 223 ? -2.168 -13.805 10.305 1 98.19 223 TYR B C 1
ATOM 3518 O O . TYR B 1 223 ? -1.284 -12.945 10.344 1 98.19 223 TYR B O 1
ATOM 3526 N N . MET B 1 224 ? -3.434 -13.477 10.016 1 97.31 224 MET B N 1
ATOM 3527 C CA . MET B 1 224 ? -3.842 -12.078 9.898 1 97.31 224 MET B CA 1
ATOM 3528 C C . MET B 1 224 ? -3.604 -11.328 11.211 1 97.31 224 MET B C 1
ATOM 3530 O O . MET B 1 224 ? -3.051 -10.227 11.203 1 97.31 224 MET B O 1
ATOM 3534 N N . LEU B 1 225 ? -3.992 -11.961 12.273 1 97.38 225 LEU B N 1
ATOM 3535 C CA . LEU B 1 225 ? -3.822 -11.359 13.586 1 97.38 225 LEU B CA 1
ATOM 3536 C C . LEU B 1 225 ? -2.348 -11.289 13.969 1 97.38 225 LEU B C 1
ATOM 3538 O O . LEU B 1 225 ? -1.921 -10.352 14.648 1 97.38 225 LEU B O 1
ATOM 3542 N N . THR B 1 226 ? -1.621 -12.32 13.539 1 97.88 226 THR B N 1
ATOM 3543 C CA . THR B 1 226 ? -0.18 -12.305 13.773 1 97.88 226 THR B CA 1
ATOM 3544 C C . THR B 1 226 ? 0.462 -11.102 13.086 1 97.88 226 THR B C 1
ATOM 3546 O O . THR B 1 226 ? 1.263 -10.391 13.695 1 97.88 226 THR B O 1
ATOM 3549 N N . MET B 1 227 ? 0.065 -10.852 11.867 1 95.81 227 MET B N 1
ATOM 3550 C CA . MET B 1 227 ? 0.595 -9.711 11.133 1 95.81 227 MET B CA 1
ATOM 3551 C C . MET B 1 227 ? 0.208 -8.398 11.812 1 95.81 227 MET B C 1
ATOM 3553 O O . MET B 1 227 ? 1.022 -7.48 11.906 1 95.81 227 MET B O 1
ATOM 3557 N N . ALA B 1 228 ? -0.983 -8.32 12.227 1 95 228 ALA B N 1
ATOM 3558 C CA . ALA B 1 228 ? -1.453 -7.141 12.938 1 95 228 ALA B CA 1
ATOM 3559 C C . ALA B 1 228 ? -0.645 -6.914 14.211 1 95 228 ALA B C 1
ATOM 3561 O O . ALA B 1 228 ? -0.274 -5.777 14.531 1 95 228 ALA B O 1
ATOM 3562 N N . GLY B 1 229 ? -0.41 -7.973 14.93 1 96.06 229 GLY B N 1
ATOM 3563 C CA . GLY B 1 229 ? 0.396 -7.895 16.141 1 96.06 229 GLY B CA 1
ATOM 3564 C C . GLY B 1 229 ? 1.82 -7.441 15.875 1 96.06 229 GLY B C 1
ATOM 3565 O O . GLY B 1 229 ? 2.361 -6.617 16.625 1 96.06 229 GLY B O 1
ATOM 3566 N N . LEU B 1 230 ? 2.395 -8.008 14.867 1 96 230 LEU B N 1
ATOM 3567 C CA . LEU B 1 230 ? 3.756 -7.633 14.5 1 96 230 LEU B CA 1
ATOM 3568 C C . LEU B 1 230 ? 3.82 -6.168 14.086 1 96 230 LEU B C 1
ATOM 3570 O O . LEU B 1 230 ? 4.758 -5.453 14.445 1 96 230 LEU B O 1
ATOM 3574 N N . TYR B 1 231 ? 2.875 -5.797 13.32 1 92.88 231 TYR B N 1
ATOM 3575 C CA . TYR B 1 231 ? 2.793 -4.383 12.961 1 92.88 231 TYR B CA 1
ATOM 3576 C C . TYR B 1 231 ? 2.75 -3.504 14.203 1 92.88 231 TYR B C 1
ATOM 3578 O O . TYR B 1 231 ? 3.496 -2.529 14.305 1 92.88 231 TYR B O 1
ATOM 3586 N N . GLY B 1 232 ? 1.84 -3.846 15.109 1 93.12 232 GLY B N 1
ATOM 3587 C CA . GLY B 1 232 ? 1.731 -3.092 16.344 1 93.12 232 GLY B CA 1
ATOM 3588 C C . GLY B 1 232 ? 3.021 -3.07 17.156 1 93.12 232 GLY B C 1
ATOM 3589 O O . GLY B 1 232 ? 3.412 -2.027 17.672 1 93.12 232 GLY B O 1
ATOM 3590 N N . LEU B 1 233 ? 3.621 -4.137 17.203 1 94.75 233 LEU B N 1
ATOM 3591 C CA . LEU B 1 233 ? 4.871 -4.266 17.938 1 94.75 233 LEU B CA 1
ATOM 3592 C C . LEU B 1 233 ? 5.945 -3.359 17.359 1 94.75 233 LEU B C 1
ATOM 3594 O O . LEU B 1 233 ? 6.609 -2.621 18.094 1 94.75 233 LEU B O 1
ATOM 3598 N N . PHE B 1 234 ? 6.09 -3.355 16.062 1 94.75 234 PHE B N 1
ATOM 3599 C CA . PHE B 1 234 ? 7.117 -2.555 15.414 1 94.75 234 PHE B CA 1
ATOM 3600 C C . PHE B 1 234 ? 6.766 -1.073 15.469 1 94.75 234 PHE B C 1
ATOM 3602 O O . PHE B 1 234 ? 7.645 -0.224 15.625 1 94.75 234 PHE B O 1
ATOM 3609 N N . ASP B 1 235 ? 5.543 -0.821 15.32 1 92.25 235 ASP B N 1
ATOM 3610 C CA . ASP B 1 235 ? 5.109 0.569 15.414 1 92.25 235 ASP B CA 1
ATOM 3611 C C . ASP B 1 235 ? 5.375 1.14 16.797 1 92.25 235 ASP B C 1
ATOM 3613 O O . ASP B 1 235 ? 5.934 2.23 16.938 1 92.25 235 ASP B O 1
ATOM 3617 N N . THR B 1 236 ? 4.992 0.429 17.859 1 92.56 236 THR B N 1
ATOM 3618 C CA . THR B 1 236 ? 5.215 0.857 19.234 1 92.56 236 THR B CA 1
ATOM 3619 C C . THR B 1 236 ? 6.707 0.969 19.531 1 92.56 236 THR B C 1
ATOM 3621 O O . THR B 1 236 ? 7.145 1.908 20.203 1 92.56 236 THR B O 1
ATOM 3624 N N . GLY B 1 237 ? 7.402 -0.011 19.078 1 94.12 237 GLY B N 1
ATOM 3625 C CA . GLY B 1 237 ? 8.844 0.054 19.234 1 94.12 237 GLY B CA 1
ATOM 3626 C C . GLY B 1 237 ? 9.461 1.278 18.594 1 94.12 237 GLY B C 1
ATOM 3627 O O . GLY B 1 237 ? 10.352 1.912 19.156 1 94.12 237 GLY B O 1
ATOM 3628 N N . PHE B 1 238 ? 8.977 1.584 17.438 1 92.69 238 PHE B N 1
ATOM 3629 C CA . PHE B 1 238 ? 9.492 2.742 16.719 1 92.69 238 PHE B CA 1
ATOM 3630 C C . PHE B 1 238 ? 9.156 4.031 17.453 1 92.69 238 PHE B C 1
ATOM 3632 O O . PHE B 1 238 ? 10 4.926 17.562 1 92.69 238 PHE B O 1
ATOM 3639 N N . VAL B 1 239 ? 8.031 4.152 17.984 1 89.5 239 VAL B N 1
ATOM 3640 C CA . VAL B 1 239 ? 7.621 5.348 18.703 1 89.5 239 VAL B CA 1
ATOM 3641 C C . VAL B 1 239 ? 8.484 5.508 19.953 1 89.5 239 VAL B C 1
ATOM 3643 O O . VAL B 1 239 ? 8.914 6.617 20.281 1 89.5 239 VAL B O 1
ATOM 3646 N N . ALA B 1 240 ? 8.68 4.43 20.578 1 90.69 240 ALA B N 1
ATOM 3647 C CA . ALA B 1 240 ? 9.539 4.461 21.766 1 90.69 240 ALA B CA 1
ATOM 3648 C C . ALA B 1 240 ? 10.953 4.91 21.406 1 90.69 240 ALA B C 1
ATOM 3650 O O . ALA B 1 240 ? 11.562 5.695 22.125 1 90.69 240 ALA B O 1
ATOM 3651 N N . LEU B 1 241 ? 11.359 4.395 20.281 1 88.62 241 LEU B N 1
ATOM 3652 C CA . LEU B 1 241 ? 12.695 4.762 19.828 1 88.62 241 LEU B CA 1
ATOM 3653 C C . LEU B 1 241 ? 12.75 6.234 19.438 1 88.62 241 LEU B C 1
ATOM 3655 O O . LEU B 1 241 ? 13.727 6.922 19.75 1 88.62 241 LEU B O 1
ATOM 3659 N N . GLN B 1 242 ? 11.789 6.645 18.734 1 87.38 242 GLN B N 1
ATOM 3660 C CA . GLN B 1 242 ? 11.703 8.047 18.328 1 87.38 242 GLN B CA 1
ATOM 3661 C C . GLN B 1 242 ? 11.711 8.961 19.547 1 87.38 242 GLN B C 1
ATOM 3663 O O . GLN B 1 242 ? 12.375 10 19.547 1 87.38 242 GLN B O 1
ATOM 3668 N N . GLY B 1 243 ? 10.977 8.609 20.625 1 85.62 243 GLY B N 1
ATOM 3669 C CA . GLY B 1 243 ? 10.969 9.375 21.859 1 85.62 243 GLY B CA 1
ATOM 3670 C C . GLY B 1 243 ? 12.336 9.477 22.516 1 85.62 243 GLY B C 1
ATOM 3671 O O . GLY B 1 243 ? 12.719 10.539 23 1 85.62 243 GLY B O 1
ATOM 3672 N N . TRP B 1 244 ? 12.977 8.445 22.375 1 84.75 244 TRP B N 1
ATOM 3673 C CA . TRP B 1 244 ? 14.312 8.406 22.953 1 84.75 244 TRP B CA 1
ATOM 3674 C C . TRP B 1 244 ? 15.289 9.25 22.141 1 84.75 244 TRP B C 1
ATOM 3676 O O . TRP B 1 244 ? 16.109 9.977 22.703 1 84.75 244 TRP B O 1
ATOM 3686 N N . LEU B 1 245 ? 15.219 9.164 20.828 1 82.12 245 LEU B N 1
ATOM 3687 C CA . LEU B 1 245 ? 16.141 9.859 19.938 1 82.12 245 LEU B CA 1
ATOM 3688 C C . LEU B 1 245 ? 15.867 11.359 19.938 1 82.12 245 LEU B C 1
ATOM 3690 O O . LEU B 1 245 ? 16.797 12.164 19.781 1 82.12 245 LEU B O 1
ATOM 3694 N N . LEU B 1 246 ? 14.719 11.727 20.188 1 76.12 246 LEU B N 1
ATOM 3695 C CA . LEU B 1 246 ? 14.359 13.133 20.078 1 76.12 246 LEU B CA 1
ATOM 3696 C C . LEU B 1 246 ? 14.219 13.758 21.469 1 76.12 246 LEU B C 1
ATOM 3698 O O . LEU B 1 246 ? 13.695 14.867 21.594 1 76.12 246 LEU B O 1
ATOM 3702 N N . ARG B 1 247 ? 14.68 13.07 22.391 1 77.19 247 ARG B N 1
ATOM 3703 C CA . ARG B 1 247 ? 14.664 13.586 23.75 1 77.19 247 ARG B CA 1
ATOM 3704 C C . ARG B 1 247 ? 15.461 14.883 23.859 1 77.19 247 ARG B C 1
ATOM 3706 O O . ARG B 1 247 ? 15.141 15.75 24.672 1 77.19 247 ARG B O 1
ATOM 3713 N N . TRP B 1 248 ? 16.375 14.984 23 1 62.78 248 TRP B N 1
ATOM 3714 C CA . TRP B 1 248 ? 17.188 16.188 23.078 1 62.78 248 TRP B CA 1
ATOM 3715 C C . TRP B 1 248 ? 16.422 17.406 22.594 1 62.78 248 TRP B C 1
ATOM 3717 O O . TRP B 1 248 ? 16.781 18.547 22.922 1 62.78 248 TRP B O 1
ATOM 3727 N N . ARG B 1 249 ? 15.484 17.156 21.719 1 60.78 249 ARG B N 1
ATOM 3728 C CA . ARG B 1 249 ? 14.711 18.297 21.219 1 60.78 249 ARG B CA 1
ATOM 3729 C C . ARG B 1 249 ? 13.625 18.688 22.219 1 60.78 249 ARG B C 1
ATOM 3731 O O . ARG B 1 249 ? 13.047 19.781 22.109 1 60.78 249 ARG B O 1
ATOM 3738 N N . ALA B 1 250 ? 13.273 17.969 23.109 1 53.09 250 ALA B N 1
ATOM 3739 C CA . ALA B 1 250 ? 12.312 18.375 24.141 1 53.09 250 ALA B CA 1
ATOM 3740 C C . ALA B 1 250 ? 12.992 19.188 25.234 1 53.09 250 ALA B C 1
ATOM 3742 O O . ALA B 1 250 ? 14.18 19.031 25.5 1 53.09 250 ALA B O 1
#

pLDDT: mean 91.09, std 10.57, range [53.06, 98.62]

Secondary structure (DSSP, 8-state):
--HHHHHHHHHHHHHHHHHHHHHHHHTTSS-TTTS--GGGHHHHHHHHHHTTHHHHHHHHHHHHHHHHHHHHHHHHHHHHHHHHH-HHHHHHHHHHHHHHTTS-GGGGHHHHHHHH-SSHHHHHHHHHHHHHHHHHHHHHHHHHHS-HHHHHHHHHTT--SHHHHIIIIIHHHHHHHHHHHHHHHHHHHHHHHHHHHHTT-SSHHHHHHHHHHTT-HHHHHHHHHHHHHHHHHHHHHHHHHHHHHGGGG-/--HHHHHHHHHHHHHHHHHHHHHHHHTTSS-TTTS--GGGHHHHHHHHHHTTHHHHHHHHHHHHHHHHHHHHHHHHHHHHHHHHH-HHHHHHHHHHHHHHTTS-GGGGHHHHHHHH-SSHHHHHHHHHHHHHHHHHHHHHHHHHHS-HHHHHHHHHTT--SHHHHIIIIIHHHHHHHHHHHHHHHHHHHHHHHHHHHHTT-SSHHHHHHHHHHTT-HHHHHHHHHHHHHHHHHHHHHHHHHHHHHGGGG-

Solvent-accessible surface area (backbone atoms only — not comparable to full-atom values): 23740 Å² total; per-residue (Å²): 130,55,69,67,58,36,51,50,32,13,51,49,32,32,50,50,52,50,50,51,49,31,44,34,26,73,69,64,74,34,59,44,59,80,41,45,37,64,83,50,30,63,60,40,43,50,49,33,52,72,73,42,53,45,59,52,19,48,51,40,39,47,50,35,43,54,53,6,43,50,54,8,38,52,50,8,40,55,51,9,44,48,36,34,72,30,67,67,52,31,23,26,43,42,41,47,46,67,66,52,64,53,36,48,48,66,65,44,47,52,56,28,38,71,75,54,33,79,32,65,66,22,34,21,51,43,13,13,55,51,18,18,58,44,17,18,53,26,21,20,49,21,43,57,62,46,53,64,62,59,52,49,50,40,48,69,70,60,46,77,46,72,63,53,38,36,64,67,45,46,44,63,66,16,40,66,39,34,49,52,17,45,55,54,26,57,61,53,29,52,41,32,45,37,54,37,8,60,76,51,16,75,18,46,31,26,50,28,46,53,26,38,76,68,44,35,35,34,48,29,50,41,45,39,50,47,50,20,49,51,49,50,50,52,52,52,50,45,51,53,48,50,54,62,71,44,47,78,77,102,129,55,71,66,60,37,50,51,31,13,51,50,33,32,50,49,51,50,49,50,50,32,44,35,26,74,69,63,74,34,58,42,60,80,41,45,35,62,84,50,29,63,59,40,44,50,50,33,53,75,73,42,53,46,57,52,18,50,52,40,39,47,50,36,43,53,52,6,44,50,53,8,38,51,52,8,41,54,52,9,44,48,35,34,73,31,66,66,52,31,24,26,43,42,41,46,48,67,65,52,65,54,36,48,48,67,66,45,48,50,55,28,39,71,75,54,33,81,32,64,67,21,34,21,51,41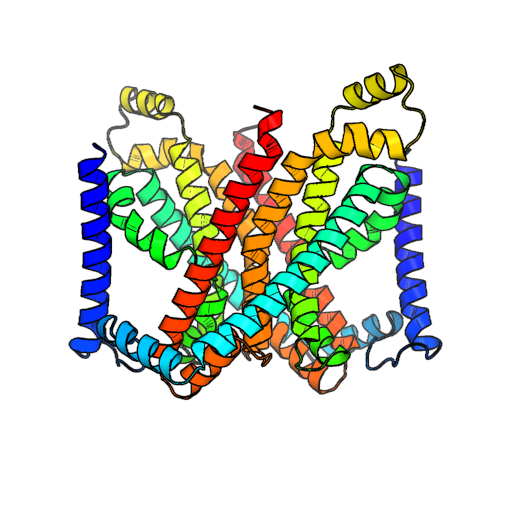,13,13,54,52,17,18,59,43,17,18,52,26,22,20,50,22,43,59,60,46,54,64,61,60,52,50,50,40,49,70,70,60,45,75,46,73,63,54,39,37,63,68,44,45,44,66,65,15,41,65,37,33,50,53,17,46,54,56,25,57,60,52,29,52,42,33,45,37,54,38,9,59,76,51,17,74,17,46,31,28,50,28,46,54,26,38,77,68,43,35,36,34,48,28,50,42,46,39,50,47,49,21,49,51,48,50,51,51,51,52,49,46,50,53,46,50,53,61,72,45,47,77,78,101

Foldseek 3Di:
DDPVVVVVVVVVVVVVVLVVLQCCCVVPVDPCLVRPRPVCLVVLLVVCVVVVVQVQQAVLLVVLLVLLLVLLLVLLLVLLLVLLLDVVSVVVCVVVCVVPVVDDLLNCLVVLCVPPNLESSSLSSSLSVQLNVLLNVLNSVLLNPQPVVQVVVCVVVPLPDPVSCCVPPRCVSSVVSSLVSSLVSLVRSLVSSLSSPCVPYGHLNVVLNVCSVVSVVSSNVNSVVVSVVVSVVVNVVSVVVVCVVCVVVD/DDPVVVVVVVVVVVVVVLVVLQCCCVVPVDPCLVRPRPVCLVVLLVVCVVVVVQVQQAVLLVVLLVLLLVLLLVLLLVLLLVLLLDVVSVVVCVVVCVVPVVDDLLNCLVVLCVPPNLESSSLSSSLSVQLNSLLNNLNSVLLNPQPVVQVVVCVVVPQPDPVSCCVPGRCVSSVVSSLVSSLVSLVRSLVSSLSSPCVPYGHLNVVLNVCSVVSVVSSNVNSVVVSVVVSVVVNVVSVVVVCVVCVVVD

Radius of gyration: 24.6 Å; Cα contacts (8 Å, |Δi|>4): 720; chains: 2; bounding box: 65×59×64 Å

Nearest PDB structures (foldseek):
  8w9m-assembly1_B  TM=7.446E-01  e=2.642E-08  Nostoc sp. PCC 7120 = FACHB-418
  7ahd-assembly1_B  TM=7.727E-01  e=7.123E-07  Lactococcus lactis subsp. lactis
  7ahd-assembly1_A  TM=7.630E-01  e=8.156E-07  Lactococcus lactis subsp. lactis
  7ahh-assembly1_B  TM=7.545E-01  e=2.758E-06  Lactococcus lactis subsp. lactis
  7ahh-assembly1_A  TM=7.013E-01  e=2.886E-06  Lactococcus lactis subsp. lactis

InterPro domains:
  IPR000515 ABC transporter type 1, transmembrane domain MetI-like [PF00528] (76-247)
  IPR000515 ABC transporter type 1, transmembrane domain MetI-like [PS50928] (58-242)
  IPR000515 ABC transporter type 1, transmembrane domain MetI-like [cd06261] (71-230)
  IPR035906 MetI-like superfamily [G3DSA:1.10.3720.10] (49-245)
  IPR035906 MetI-like superfamily [SSF161098] (52-231)